Protein AF-A0A835QVZ5-F1 (afdb_monomer_lite)

InterPro domains:
  IPR036277 SMCs flexible hinge superfamily [SSF75553] (83-141)

Foldseek 3Di:
DDDDPDDDDDDDDDDDDDDDDDDDDDDDDDDDDDDDDDDDDDDPVPPVPPVPPDDPDDDDDDWDFPLVVPPPPDPDDPVVSVVCCVVCPRETEDADPVRQVCQQPDPPPFGGWYAHPLGWTQDSVRDTDDRDPDDDDDPDDDDDDDDDDPVVVVVVVVVVVVVVVVVVVVVVVVVVVVVVVVVVVVVVVVVVVVVVVVVVVVVVVVVVVVVVVVVVPPDDPVNVVVVVVVVVVCVVVVVVVVVVVVVVVVVVVVVVVVVVVVVVVVPPVVVVVVVVVVVVVVVVVVVVVVVVVVVVVVVVVVVVVVVVVVVVVVVVVVVVVVVVVVVVVVVVVVVVVVVVVVVVVVVVVVVVVVVVVVVVVVVVVVVVVVVVVVVVVVVVVVVVVVVVVVVVVVVVVVVVVVVVVVVVVVVVVVVVVVVVVVVCVVVPDDPPPPVVVVPPDDDDPPPVVVVVVVVVVVVVVVVVVPPPPPPPPDDDDDDDDDDD

Sequence (484 aa):
MDRALAALDRGRQVGSDATEGHRATGPSYGIKAQIRKHTESAQFDRLHEYVEKKYVKTVGETVAAQGDGWSSYHQGCPVEACFFVAALGNTFVAKDLEQATRIAYGSDREFRRVVTLEGALFEKSGTMSGGGSKPHGGKMGTSIRMSISAEAIVAAKEDQLKVLRQRITDAAKCYQASEKVESRLEMELAKSTKEAESSAAEHSYIEKQLSTLKTASEPRKDELMRLKELENIISTEEKEVVKLSKCSSKLRDRATELQKKVEDAGGEALKDQKAKVSKTQSDIDKLCSEVNQQKVNIASGEKMIKKLVKSIEELNKEKENLIVQKEKMEASFKLVEQKAFEVQENYKKTQVLIDKHTEVYNEKKAEYNELKKSTEDIRATEVDTEFKLQDSKKLLKDWEMKVKGYKKMLDDIQIDLAKHMDQIQRDAVDPDKLQATLTDISMNDVNDLKRAVEMVALLEAQLKENEPKLGFHCRIPHERTVVQ

Structure (mmCIF, N/CA/C/O backbone):
data_AF-A0A835QVZ5-F1
#
_entry.id   AF-A0A835QVZ5-F1
#
loop_
_atom_site.group_PDB
_atom_site.id
_atom_site.type_symbol
_atom_site.label_atom_id
_atom_site.label_alt_id
_atom_site.label_comp_id
_atom_site.label_asym_id
_atom_site.label_entity_id
_atom_site.label_seq_id
_atom_site.pdbx_PDB_ins_code
_atom_site.Cartn_x
_atom_site.Cartn_y
_atom_site.Cartn_z
_atom_site.occupancy
_atom_site.B_iso_or_equiv
_atom_site.auth_seq_id
_atom_site.auth_comp_id
_atom_site.auth_asym_id
_atom_site.auth_atom_id
_atom_site.pdbx_PDB_model_num
ATOM 1 N N . MET A 1 1 ? 3.316 33.240 43.415 1.00 35.78 1 MET A N 1
ATOM 2 C CA . MET A 1 1 ? 4.725 33.408 43.802 1.00 35.78 1 MET A CA 1
ATOM 3 C C . MET A 1 1 ? 5.540 32.394 43.021 1.00 35.78 1 MET A C 1
ATOM 5 O O . MET A 1 1 ? 5.291 31.216 43.184 1.00 35.78 1 MET A O 1
ATOM 9 N N . ASP A 1 2 ? 6.434 32.732 42.108 1.00 37.00 2 ASP A N 1
ATOM 10 C CA . ASP A 1 2 ? 6.911 34.036 41.677 1.00 37.00 2 ASP A CA 1
ATOM 11 C C . ASP A 1 2 ? 7.589 33.888 40.314 1.00 37.00 2 ASP A C 1
ATOM 13 O O . ASP A 1 2 ? 8.243 32.882 40.052 1.00 37.00 2 ASP A O 1
ATOM 17 N N . ARG A 1 3 ? 7.475 34.967 39.525 1.00 34.69 3 ARG A N 1
ATOM 18 C CA . ARG A 1 3 ? 8.061 35.237 38.197 1.00 34.69 3 ARG A CA 1
ATOM 19 C C . ARG A 1 3 ? 7.359 34.495 37.046 1.00 34.69 3 ARG A C 1
ATOM 21 O O . ARG A 1 3 ? 7.577 33.317 36.841 1.00 34.69 3 ARG A O 1
ATOM 28 N N . ALA A 1 4 ? 6.498 35.118 36.245 1.00 31.25 4 ALA A N 1
ATOM 29 C CA . ALA A 1 4 ? 6.622 36.463 35.690 1.00 31.25 4 ALA A CA 1
ATOM 30 C C . ALA A 1 4 ? 5.281 37.219 35.682 1.00 31.25 4 ALA A C 1
ATOM 32 O O . ALA A 1 4 ? 4.498 37.165 34.740 1.00 31.25 4 ALA A O 1
ATOM 33 N N . LEU A 1 5 ? 5.070 37.966 36.766 1.00 35.31 5 LEU A N 1
ATOM 34 C CA . LEU A 1 5 ? 4.340 39.229 36.791 1.00 35.31 5 LEU A CA 1
ATOM 35 C C . LEU A 1 5 ? 5.282 40.327 36.272 1.00 35.31 5 LEU A C 1
ATOM 37 O O . LEU A 1 5 ? 6.086 40.851 37.036 1.00 35.31 5 LEU A O 1
ATOM 41 N N . ALA A 1 6 ? 5.216 40.607 34.972 1.00 34.81 6 ALA A N 1
ATOM 42 C CA . ALA A 1 6 ? 5.630 41.844 34.293 1.00 34.81 6 ALA A CA 1
ATOM 43 C C . ALA A 1 6 ? 5.325 41.606 32.799 1.00 34.81 6 ALA A C 1
ATOM 45 O O . ALA A 1 6 ? 5.974 40.778 32.181 1.00 34.81 6 ALA A O 1
ATOM 46 N N . ALA A 1 7 ? 4.314 42.176 32.154 1.00 32.97 7 ALA A N 1
ATOM 47 C CA . ALA A 1 7 ? 3.857 43.546 32.240 1.00 32.97 7 ALA A CA 1
ATOM 48 C C . ALA A 1 7 ? 2.353 43.641 31.929 1.00 32.97 7 ALA A C 1
ATOM 50 O O . ALA A 1 7 ? 1.890 43.264 30.854 1.00 32.97 7 ALA A O 1
ATOM 51 N N . LEU A 1 8 ? 1.616 44.197 32.886 1.00 32.53 8 LEU A N 1
ATOM 52 C CA . LEU A 1 8 ? 0.482 45.071 32.620 1.00 32.53 8 LEU A CA 1
ATOM 53 C C . LEU A 1 8 ? 1.068 46.428 32.210 1.00 32.53 8 LEU A C 1
ATOM 55 O O . LEU A 1 8 ? 1.900 46.961 32.937 1.00 32.53 8 LEU A O 1
ATOM 59 N N . ASP A 1 9 ? 0.714 46.930 31.029 1.00 31.98 9 ASP A N 1
ATOM 60 C CA . ASP A 1 9 ? 0.012 48.212 30.864 1.00 31.98 9 ASP A CA 1
ATOM 61 C C . ASP A 1 9 ? 0.157 48.788 29.451 1.00 31.98 9 ASP A C 1
ATOM 63 O O . ASP A 1 9 ? 1.252 48.890 28.892 1.00 31.98 9 ASP A O 1
ATOM 67 N N . ARG A 1 10 ? -0.994 49.282 28.970 1.00 32.69 10 ARG A N 1
ATOM 68 C CA . ARG A 1 10 ? -1.328 49.939 27.688 1.00 32.69 10 ARG A CA 1
ATOM 69 C C . ARG A 1 10 ? -1.880 48.973 26.633 1.00 32.69 10 ARG A C 1
ATOM 71 O O . ARG A 1 10 ? -1.145 48.213 26.032 1.00 32.69 10 ARG A O 1
ATOM 78 N N . GLY A 1 11 ? -3.170 48.971 26.320 1.00 28.97 11 GLY A N 1
ATOM 79 C CA . GLY A 1 11 ? -4.260 49.816 26.785 1.00 28.97 11 GLY A CA 1
ATOM 80 C C . GLY A 1 11 ? -5.587 49.244 26.293 1.00 28.97 11 GLY A C 1
ATOM 81 O O . GLY A 1 11 ? -5.682 48.676 25.207 1.00 28.97 11 GLY A O 1
ATOM 82 N N . ARG A 1 12 ? -6.594 49.366 27.151 1.00 32.53 12 ARG A N 1
ATOM 83 C CA . ARG A 1 12 ? -7.995 49.027 26.923 1.00 32.53 12 ARG A CA 1
ATOM 84 C C . ARG A 1 12 ? -8.754 50.331 26.611 1.00 32.53 12 ARG A C 1
ATOM 86 O O . ARG A 1 12 ? -8.407 51.359 27.178 1.00 32.53 12 ARG A O 1
ATOM 93 N N . GLN A 1 13 ? -9.817 50.208 25.805 1.00 30.28 13 GLN A N 1
ATOM 94 C CA . GLN A 1 13 ? -10.949 51.138 25.591 1.00 30.28 13 GLN A CA 1
ATOM 95 C C . GLN A 1 13 ? -10.732 52.384 24.718 1.00 30.28 13 GLN A C 1
ATOM 97 O O . GLN A 1 13 ? -10.094 53.330 25.149 1.00 30.28 13 GLN A O 1
ATOM 102 N N . VAL A 1 14 ? -11.372 52.399 23.539 1.00 36.62 14 VAL A N 1
ATOM 103 C CA . VAL A 1 14 ? -12.634 53.105 23.173 1.00 36.62 14 VAL A CA 1
ATOM 104 C C . VAL A 1 14 ? -13.195 52.284 21.986 1.00 36.62 14 VAL A C 1
ATOM 106 O O . VAL A 1 14 ? -12.404 51.863 21.154 1.00 36.62 14 VAL A O 1
ATOM 109 N N . GLY A 1 15 ? -14.447 51.858 21.833 1.00 29.14 15 GLY A N 1
ATOM 110 C CA . GLY A 1 15 ? -15.755 52.413 22.176 1.00 29.14 15 GLY A CA 1
ATOM 111 C C . GLY A 1 15 ? -16.571 52.387 20.873 1.00 29.14 15 GLY A C 1
ATOM 112 O O . GLY A 1 15 ? -16.091 52.848 19.843 1.00 29.14 15 GLY A O 1
ATOM 113 N N . SER A 1 16 ? -17.727 51.734 20.915 1.00 31.23 16 SER A N 1
ATOM 114 C CA . SER A 1 16 ? -18.686 51.515 19.831 1.00 31.23 16 SER A CA 1
ATOM 115 C C . SER A 1 16 ? -19.357 52.808 19.346 1.00 31.23 16 SER A C 1
ATOM 117 O O . SER A 1 16 ? -19.381 53.777 20.096 1.00 31.23 16 SER A O 1
ATOM 119 N N . ASP A 1 17 ? -19.914 52.813 18.122 1.00 29.20 17 ASP A N 1
ATOM 120 C CA . ASP A 1 17 ? -21.339 53.122 17.848 1.00 29.20 17 ASP A CA 1
ATOM 121 C C . ASP A 1 17 ? -21.653 53.486 16.377 1.00 29.20 17 ASP A C 1
ATOM 123 O O . ASP A 1 17 ? -20.818 54.016 15.647 1.00 29.20 17 ASP A O 1
ATOM 127 N N . ALA A 1 18 ? -22.928 53.225 16.043 1.00 32.94 18 ALA A N 1
ATOM 128 C CA . ALA A 1 18 ? -23.766 53.615 14.894 1.00 32.94 18 ALA A CA 1
ATOM 129 C C . ALA A 1 18 ? -23.719 52.709 13.634 1.00 32.94 18 ALA A C 1
ATOM 131 O O . ALA A 1 18 ? -22.723 52.685 12.921 1.00 32.94 18 ALA A O 1
ATOM 132 N N . THR A 1 19 ? -24.687 51.808 13.351 1.00 32.12 19 THR A N 1
ATOM 133 C CA . THR A 1 19 ? -26.122 51.985 12.949 1.00 32.12 19 THR A CA 1
ATOM 134 C C . THR A 1 19 ? -26.268 52.959 11.775 1.00 32.12 19 THR A C 1
ATOM 136 O O . THR A 1 19 ? -25.830 54.090 11.892 1.00 32.12 19 THR A O 1
ATOM 139 N N . GLU A 1 20 ? -26.748 52.600 10.582 1.00 32.66 20 GLU A N 1
ATOM 140 C CA . GLU A 1 20 ? -28.093 52.191 10.114 1.00 32.66 20 GLU A CA 1
ATOM 141 C C . GLU A 1 20 ? -27.905 51.687 8.651 1.00 32.66 20 GLU A C 1
ATOM 143 O O . GLU A 1 20 ? -26.913 52.024 8.018 1.00 32.66 20 GLU A O 1
ATOM 148 N N . GLY A 1 21 ? -28.714 50.874 7.971 1.00 27.73 21 GLY A N 1
ATOM 149 C CA . GLY A 1 21 ? -30.139 50.591 8.050 1.00 27.73 21 GLY A CA 1
ATOM 150 C C . GLY A 1 21 ? -30.754 50.705 6.637 1.00 27.73 21 GLY A C 1
ATOM 151 O O . GLY A 1 21 ? -30.726 51.772 6.048 1.00 27.73 21 GLY A O 1
ATOM 152 N N . HIS A 1 22 ? -31.353 49.601 6.157 1.00 32.41 22 HIS A N 1
ATOM 153 C CA . HIS A 1 22 ? -32.417 49.502 5.124 1.00 32.41 22 HIS A CA 1
ATOM 154 C C . HIS A 1 22 ? -31.984 49.664 3.647 1.00 32.41 22 HIS A C 1
ATOM 156 O O . HIS A 1 22 ? -31.485 50.695 3.232 1.00 32.41 22 HIS A O 1
ATOM 162 N N . ARG A 1 23 ? -32.029 48.636 2.782 1.00 28.67 23 ARG A N 1
ATOM 163 C CA . ARG A 1 23 ? -33.158 47.806 2.291 1.00 28.67 23 ARG A CA 1
ATOM 164 C C . ARG A 1 23 ? -34.270 48.655 1.653 1.00 28.67 23 ARG A C 1
ATOM 166 O O . ARG A 1 23 ? -35.079 49.197 2.389 1.00 28.67 23 ARG A O 1
ATOM 173 N N . ALA A 1 24 ? -34.351 48.655 0.314 1.00 28.91 24 ALA A N 1
ATOM 174 C CA . ALA A 1 24 ? -35.539 48.262 -0.469 1.00 28.91 24 ALA A CA 1
ATOM 175 C C . ALA A 1 24 ? -35.545 48.830 -1.912 1.00 28.91 24 ALA A C 1
ATOM 177 O O . ALA A 1 24 ? -35.410 50.026 -2.122 1.00 28.91 24 ALA A O 1
ATOM 178 N N . THR A 1 25 ? -35.796 47.916 -2.863 1.00 31.31 25 THR A N 1
ATOM 179 C CA . THR A 1 25 ? -36.714 48.038 -4.023 1.00 31.31 25 THR A CA 1
ATOM 180 C C . THR A 1 25 ? -36.461 49.085 -5.127 1.00 31.31 25 THR A C 1
ATOM 182 O O . THR A 1 25 ? -36.503 50.284 -4.889 1.00 31.31 25 THR A O 1
ATOM 185 N N . GLY A 1 26 ? -36.360 48.609 -6.384 1.00 27.12 26 GLY A N 1
ATOM 186 C CA . GLY A 1 26 ? -36.710 49.390 -7.594 1.00 27.12 26 GLY A CA 1
ATOM 187 C C . GLY A 1 26 ? -38.219 49.721 -7.649 1.00 27.12 26 GLY A C 1
ATOM 188 O O . GLY A 1 26 ? -38.883 49.439 -6.651 1.00 27.12 26 GLY A O 1
ATOM 189 N N . PRO A 1 27 ? -38.825 50.229 -8.757 1.00 43.06 27 PRO A N 1
ATOM 190 C CA . PRO A 1 27 ? -38.455 50.000 -10.169 1.00 43.06 27 PRO A CA 1
ATOM 191 C C . PRO A 1 27 ? -38.727 51.159 -11.190 1.00 43.06 27 PRO A C 1
ATOM 193 O O . PRO A 1 27 ? -39.461 52.099 -10.927 1.00 43.06 27 PRO A O 1
ATOM 196 N N . SER A 1 28 ? -38.239 50.967 -12.428 1.00 27.91 28 SER A N 1
ATOM 197 C CA . SER A 1 28 ? -38.873 51.268 -13.744 1.00 27.91 28 SER A CA 1
ATOM 198 C C . SER A 1 28 ? -39.240 52.691 -14.237 1.00 27.91 28 SER A C 1
ATOM 200 O O . SER A 1 28 ? -39.686 53.550 -13.490 1.00 27.91 28 SER A O 1
ATOM 202 N N . TYR A 1 29 ? -39.202 52.798 -15.582 1.00 30.62 29 TYR A N 1
ATOM 203 C CA . TYR A 1 29 ? -39.674 53.860 -16.499 1.00 30.62 29 TYR A CA 1
ATOM 204 C C . TYR A 1 29 ? -38.829 55.150 -16.484 1.00 30.62 29 TYR A C 1
ATOM 206 O O . TYR A 1 29 ? -38.458 55.650 -15.440 1.00 30.62 29 TYR A O 1
ATOM 214 N N . GLY A 1 30 ? -38.410 55.766 -17.591 1.00 27.38 30 GLY A N 1
ATOM 215 C CA . GLY A 1 30 ? -38.920 55.776 -18.955 1.00 27.38 30 GLY A CA 1
ATOM 216 C C . GLY A 1 30 ? -39.215 57.231 -19.357 1.00 27.38 30 GLY A C 1
ATOM 217 O O . GLY A 1 30 ? -40.066 57.856 -18.745 1.00 27.38 30 GLY A O 1
ATOM 218 N N . ILE A 1 31 ? -38.581 57.696 -20.447 1.00 30.25 31 ILE A N 1
ATOM 219 C CA . ILE A 1 31 ? -39.071 58.735 -21.386 1.00 30.25 31 ILE A CA 1
ATOM 220 C C . ILE A 1 31 ? -38.734 60.233 -21.113 1.00 30.25 31 ILE A C 1
ATOM 222 O O . ILE A 1 31 ? -39.411 60.930 -20.374 1.00 30.25 31 ILE A O 1
ATOM 226 N N . LYS A 1 32 ? -37.788 60.705 -21.955 1.00 32.03 32 LYS A N 1
ATOM 227 C CA . LYS A 1 32 ? -37.729 61.934 -22.799 1.00 32.03 32 LYS A CA 1
ATOM 228 C C . LYS A 1 32 ? -37.414 63.335 -22.239 1.00 32.03 32 LYS A C 1
ATOM 230 O O . LYS A 1 32 ? -37.921 63.761 -21.215 1.00 32.03 32 LYS A O 1
ATOM 235 N N . ALA A 1 33 ? -36.769 64.061 -23.176 1.00 32.81 33 ALA A N 1
ATOM 236 C CA . ALA A 1 33 ? -36.827 65.499 -23.492 1.00 32.81 33 ALA A CA 1
ATOM 237 C C . ALA A 1 33 ? -35.690 66.362 -22.892 1.00 32.81 33 ALA A C 1
ATOM 239 O O . ALA A 1 33 ? -35.430 66.274 -21.706 1.00 32.81 33 ALA A O 1
ATOM 240 N N . GLN A 1 34 ? -34.992 67.268 -23.598 1.00 33.53 34 GLN A N 1
ATOM 241 C CA . GLN A 1 34 ? -34.946 67.661 -25.018 1.00 33.53 34 GLN A CA 1
ATOM 242 C C . GLN A 1 34 ? -33.892 68.797 -25.214 1.00 33.53 34 GLN A C 1
ATOM 244 O O . GLN A 1 34 ? -33.698 69.601 -24.312 1.00 33.53 34 GLN A O 1
ATOM 249 N N . ILE A 1 35 ? -33.360 68.932 -26.444 1.00 30.59 35 ILE A N 1
ATOM 250 C CA . ILE A 1 35 ? -32.893 70.162 -27.156 1.00 30.59 35 ILE A CA 1
ATOM 251 C C . ILE A 1 35 ? -31.546 70.843 -26.797 1.00 30.59 35 ILE A C 1
ATOM 253 O O . ILE A 1 35 ? -31.437 71.613 -25.850 1.00 30.59 35 ILE A O 1
ATOM 257 N N . ARG A 1 36 ? -30.606 70.759 -27.759 1.00 31.09 36 ARG A N 1
ATOM 258 C CA . ARG A 1 36 ? -30.145 71.829 -28.699 1.00 31.09 36 ARG A CA 1
ATOM 259 C C . ARG A 1 36 ? -29.498 71.115 -29.914 1.00 31.09 36 ARG A C 1
ATOM 261 O O . ARG A 1 36 ? -28.602 70.318 -29.696 1.00 31.09 36 ARG A O 1
ATOM 268 N N . LYS A 1 37 ? -30.049 71.085 -31.148 1.00 32.22 37 LYS A N 1
ATOM 269 C CA . LYS A 1 37 ? -30.140 72.128 -32.211 1.00 32.22 37 LYS A CA 1
ATOM 270 C C . LYS A 1 37 ? -28.774 72.813 -32.449 1.00 32.22 37 LYS A C 1
ATOM 272 O O . LYS A 1 37 ? -28.231 73.318 -31.482 1.00 32.22 37 LYS A O 1
ATOM 277 N N . HIS A 1 38 ? -28.182 72.923 -33.645 1.00 31.61 38 HIS A N 1
ATOM 278 C CA . HIS A 1 38 ? -28.708 72.941 -35.016 1.00 31.61 38 HIS A CA 1
ATOM 279 C C . HIS A 1 38 ? -27.540 72.795 -36.037 1.00 31.61 38 HIS A C 1
ATOM 281 O O . HIS A 1 38 ? -26.475 73.352 -35.810 1.00 31.61 38 HIS A O 1
ATOM 287 N N . THR A 1 39 ? -27.807 72.092 -37.149 1.00 31.41 39 THR A N 1
ATOM 288 C CA . THR A 1 39 ? -27.389 72.358 -38.554 1.00 31.41 39 THR A CA 1
ATOM 289 C C . THR A 1 39 ? -25.922 72.601 -38.925 1.00 31.41 39 THR A C 1
ATOM 291 O O . THR A 1 39 ? -25.423 73.700 -38.743 1.00 31.41 39 THR A O 1
ATOM 294 N N . GLU A 1 40 ? -25.367 71.663 -39.698 1.00 29.88 40 GLU A N 1
ATOM 295 C CA . GLU A 1 40 ? -24.730 71.953 -40.994 1.00 29.88 40 GLU A CA 1
ATOM 296 C C . GLU A 1 40 ? -24.913 70.734 -41.913 1.00 29.88 40 GLU A C 1
ATOM 298 O O . GLU A 1 40 ? -24.192 69.742 -41.877 1.00 29.88 40 GLU A O 1
ATOM 303 N N . SER A 1 41 ? -26.003 70.775 -42.676 1.00 30.92 41 SER A N 1
ATOM 304 C CA . SER A 1 41 ? -26.290 69.864 -43.774 1.00 30.92 41 SER A CA 1
ATOM 305 C C . SER A 1 41 ? -25.683 70.409 -45.064 1.00 30.92 41 SER A C 1
ATOM 307 O O . SER A 1 41 ? -25.811 71.600 -45.339 1.00 30.92 41 SER A O 1
ATOM 309 N N . ALA A 1 42 ? -25.235 69.505 -45.931 1.00 37.72 42 ALA A N 1
ATOM 310 C CA . ALA A 1 42 ? -25.446 69.646 -47.371 1.00 37.72 42 ALA A CA 1
ATOM 311 C C . ALA A 1 42 ? -24.715 70.800 -48.090 1.00 37.72 42 ALA A C 1
ATOM 313 O O . ALA A 1 42 ? -25.325 71.521 -48.880 1.00 37.72 42 ALA A O 1
ATOM 314 N N . GLN A 1 43 ? -23.394 70.911 -47.901 1.00 36.19 43 GLN A N 1
ATOM 315 C CA . GLN A 1 43 ? -22.537 71.728 -48.779 1.00 36.19 43 GLN A CA 1
ATOM 316 C C . GLN A 1 43 ? -21.279 71.038 -49.337 1.00 36.19 43 GLN A C 1
ATOM 318 O O . GLN A 1 43 ? -20.603 71.649 -50.157 1.00 36.19 43 GLN A O 1
ATOM 323 N N . PHE A 1 44 ? -20.990 69.770 -49.012 1.00 33.59 44 PHE A N 1
ATOM 324 C CA . PHE A 1 44 ? -19.780 69.107 -49.536 1.00 33.59 44 PHE A CA 1
ATOM 325 C C . PHE A 1 44 ? -20.000 68.164 -50.734 1.00 33.59 44 PHE A C 1
ATOM 327 O O . PHE A 1 44 ? -19.080 67.967 -51.521 1.00 33.59 44 PHE A O 1
ATOM 334 N N . ASP A 1 45 ? -21.232 67.710 -50.988 1.00 39.84 45 ASP A N 1
ATOM 335 C CA . ASP A 1 45 ? -21.519 66.725 -52.052 1.00 39.84 45 ASP A CA 1
ATOM 336 C C . ASP A 1 45 ? -22.012 67.336 -53.382 1.00 39.84 45 ASP A C 1
ATOM 338 O O . ASP A 1 45 ? -22.614 66.654 -54.205 1.00 39.84 45 ASP A O 1
ATOM 342 N N . ARG A 1 46 ? -21.776 68.635 -53.630 1.00 37.69 46 ARG A N 1
ATOM 343 C CA . ARG A 1 46 ? -22.095 69.294 -54.924 1.00 37.69 46 ARG A CA 1
ATOM 344 C C . ARG A 1 46 ? -20.957 70.114 -55.537 1.00 37.69 46 ARG A C 1
ATOM 346 O O . ARG A 1 46 ? -21.152 70.749 -56.568 1.00 37.69 46 ARG A O 1
ATOM 353 N N . LEU A 1 47 ? -19.762 70.079 -54.945 1.00 34.34 47 LEU A N 1
ATOM 354 C CA . LEU A 1 47 ? -18.567 70.743 -55.487 1.00 34.34 47 LEU A CA 1
ATOM 355 C C . LEU A 1 47 ? -17.662 69.804 -56.299 1.00 34.34 47 LEU A C 1
ATOM 357 O O . LEU A 1 47 ? -16.811 70.281 -57.043 1.00 34.34 47 LEU A O 1
ATOM 361 N N . HIS A 1 48 ? -17.889 68.489 -56.232 1.00 35.16 48 HIS A N 1
ATOM 362 C CA . HIS A 1 48 ? -17.092 67.501 -56.963 1.00 35.16 48 HIS A CA 1
ATOM 363 C C . HIS A 1 48 ? -17.598 67.197 -58.386 1.00 35.16 48 HIS A C 1
ATOM 365 O O . HIS A 1 48 ? -16.862 66.618 -59.175 1.00 35.16 48 HIS A O 1
ATOM 371 N N . GLU A 1 49 ? -18.807 67.646 -58.750 1.00 36.94 49 GLU A N 1
ATOM 372 C CA . GLU A 1 49 ? -19.446 67.353 -60.049 1.00 36.94 49 GLU A CA 1
ATOM 373 C C . GLU A 1 49 ? -19.549 68.589 -60.975 1.00 36.94 49 GLU A C 1
ATOM 375 O O . GLU A 1 49 ? -20.117 68.527 -62.063 1.00 36.94 49 GLU A O 1
ATOM 380 N N . TYR A 1 50 ? -18.971 69.734 -60.577 1.00 33.41 50 TYR A N 1
ATOM 381 C CA . TYR A 1 50 ? -19.015 70.987 -61.356 1.00 33.41 50 TYR A CA 1
ATOM 382 C C . TYR A 1 50 ? -17.640 71.521 -61.801 1.00 33.41 50 TYR A C 1
ATOM 384 O O . TYR A 1 50 ? -17.567 72.537 -62.492 1.00 33.41 50 TYR A O 1
ATOM 392 N N . VAL A 1 51 ? -16.543 70.826 -61.476 1.00 30.45 51 VAL A N 1
ATOM 393 C CA . VAL A 1 51 ? -15.187 71.161 -61.969 1.00 30.45 51 VAL A CA 1
ATOM 394 C C . VAL A 1 51 ? -14.789 70.305 -63.188 1.00 30.45 51 VAL A C 1
ATOM 396 O O . VAL A 1 51 ? -13.832 70.616 -63.891 1.00 30.45 51 VAL A O 1
ATOM 399 N N . GLU A 1 52 ? -15.594 69.301 -63.550 1.00 33.44 52 GLU A N 1
ATOM 400 C CA . GLU A 1 52 ? -15.302 68.364 -64.648 1.00 33.44 52 GLU A CA 1
ATOM 401 C C . GLU A 1 52 ? -15.682 68.851 -66.064 1.00 33.44 52 GLU A C 1
ATOM 403 O O . GLU A 1 52 ? -15.565 68.110 -67.039 1.00 33.44 52 GLU A O 1
ATOM 408 N N . LYS A 1 53 ? -16.090 70.116 -66.242 1.00 30.47 53 LYS A N 1
ATOM 409 C CA . LYS A 1 53 ? -16.369 70.690 -67.577 1.00 30.47 53 LYS A CA 1
ATOM 410 C C . LYS A 1 53 ? -15.916 72.142 -67.727 1.00 30.47 53 LYS A C 1
ATOM 412 O O . LYS A 1 53 ? -16.727 73.025 -67.984 1.00 30.47 53 LYS A O 1
ATOM 417 N N . LYS A 1 54 ? -14.609 72.384 -67.619 1.00 31.36 54 LYS A N 1
ATOM 418 C CA . LYS A 1 54 ? -13.864 73.432 -68.355 1.00 31.36 54 LYS A CA 1
ATOM 419 C C . LYS A 1 54 ? -12.444 73.487 -67.801 1.00 31.36 54 LYS A C 1
ATOM 421 O O . LYS A 1 54 ? -12.215 74.207 -66.853 1.00 31.36 54 LYS A O 1
ATOM 426 N N . TYR A 1 55 ? -11.517 72.734 -68.382 1.00 26.80 55 TYR A N 1
ATOM 427 C CA . TYR A 1 55 ? -10.126 73.150 -68.629 1.00 26.80 55 TYR A CA 1
ATOM 428 C C . TYR A 1 55 ? -9.446 72.044 -69.448 1.00 26.80 55 TYR A C 1
ATOM 430 O O . TYR A 1 55 ? -8.535 71.349 -69.018 1.00 26.80 55 TYR A O 1
ATOM 438 N N . VAL A 1 56 ? -9.917 71.886 -70.687 1.00 27.72 56 VAL A N 1
ATOM 439 C CA . VAL A 1 56 ? -9.054 71.401 -71.764 1.00 27.72 56 VAL A CA 1
ATOM 440 C C . VAL A 1 56 ? -8.121 72.558 -72.101 1.00 27.72 56 VAL A C 1
ATOM 442 O O . VAL A 1 56 ? -8.564 73.553 -72.674 1.00 27.72 56 VAL A O 1
ATOM 445 N N . LYS A 1 57 ? -6.850 72.443 -71.713 1.00 24.75 57 LYS A N 1
ATOM 446 C CA . LYS A 1 57 ? -5.706 73.027 -72.427 1.00 24.75 57 LYS A CA 1
ATOM 447 C C . LYS A 1 57 ? -4.405 72.435 -71.878 1.00 24.75 57 LYS A C 1
ATOM 449 O O . LYS A 1 57 ? -3.934 72.823 -70.819 1.00 24.75 57 LYS A O 1
ATOM 454 N N . THR A 1 58 ? -3.888 71.461 -72.627 1.00 34.78 58 THR A N 1
ATOM 455 C CA . THR A 1 58 ? -2.462 71.252 -72.941 1.00 34.78 58 THR A CA 1
ATOM 456 C C . THR A 1 58 ? -1.454 71.978 -72.046 1.00 34.78 58 THR A C 1
ATOM 458 O O . THR A 1 58 ? -1.194 73.164 -72.247 1.00 34.78 58 THR A O 1
ATOM 461 N N . VAL A 1 59 ? -0.801 71.226 -71.161 1.00 26.75 59 VAL A N 1
ATOM 462 C CA . VAL A 1 59 ? 0.524 71.556 -70.624 1.00 26.75 59 VAL A CA 1
ATOM 463 C C . VAL A 1 59 ? 1.362 70.288 -70.765 1.00 26.75 59 VAL A C 1
ATOM 465 O O . VAL A 1 59 ? 1.031 69.258 -70.187 1.00 26.75 59 VAL A O 1
ATOM 468 N N . GLY A 1 60 ? 2.379 70.329 -71.625 1.00 32.09 60 GLY A N 1
ATOM 469 C CA . GLY A 1 60 ? 3.308 69.217 -71.802 1.00 32.09 60 GLY A CA 1
ATOM 470 C C . GLY A 1 60 ? 4.202 69.087 -70.573 1.00 32.09 60 GLY A C 1
ATOM 471 O O . GLY A 1 60 ? 4.949 70.011 -70.263 1.00 32.09 60 GLY A O 1
ATOM 472 N N . GLU A 1 61 ? 4.122 67.957 -69.875 1.00 39.41 61 GLU A N 1
ATOM 473 C CA . GLU A 1 61 ? 5.074 67.592 -68.825 1.00 39.41 61 GLU A CA 1
ATOM 474 C C . GLU A 1 61 ? 6.299 66.921 -69.461 1.00 39.41 61 GLU A C 1
ATOM 476 O O . GLU A 1 61 ? 6.192 65.904 -70.149 1.00 39.41 61 GLU A O 1
ATOM 481 N N . THR A 1 62 ? 7.479 67.498 -69.240 1.00 43.28 62 THR A N 1
ATOM 482 C CA . THR A 1 62 ? 8.772 66.937 -69.643 1.00 43.28 62 THR A CA 1
ATOM 483 C C . THR A 1 62 ? 9.167 65.806 -68.692 1.00 43.28 62 THR A C 1
ATOM 485 O O . THR A 1 62 ? 9.469 66.037 -67.523 1.00 43.28 62 THR A O 1
ATOM 488 N N . VAL A 1 63 ? 9.189 64.570 -69.192 1.00 52.12 63 VAL A N 1
ATOM 489 C CA . VAL A 1 63 ? 9.707 63.394 -68.473 1.00 52.12 63 VAL A CA 1
ATOM 490 C C . VAL A 1 63 ? 11.106 63.082 -69.006 1.00 52.12 63 VAL A C 1
ATOM 492 O O . VAL A 1 63 ? 11.274 62.939 -70.215 1.00 52.12 63 VAL A O 1
ATOM 495 N N . ALA A 1 64 ? 12.108 62.973 -68.128 1.00 51.81 64 ALA A N 1
ATOM 496 C CA . ALA A 1 64 ? 13.468 62.607 -68.528 1.00 51.81 64 ALA A CA 1
ATOM 497 C C . ALA A 1 64 ? 13.571 61.091 -68.765 1.00 51.81 64 ALA A C 1
ATOM 499 O O . ALA A 1 64 ? 13.218 60.292 -67.888 1.00 51.81 64 ALA A O 1
ATOM 500 N N . ALA A 1 65 ? 14.067 60.682 -69.935 1.00 58.41 65 ALA A N 1
ATOM 501 C CA . ALA A 1 65 ? 14.466 59.299 -70.152 1.00 58.41 65 ALA A CA 1
ATOM 502 C C . ALA A 1 65 ? 15.769 59.042 -69.392 1.00 58.41 65 ALA A C 1
ATOM 504 O O . ALA A 1 65 ? 16.664 59.890 -69.360 1.00 58.41 65 ALA A O 1
ATOM 505 N N . GLN A 1 66 ? 15.899 57.867 -68.777 1.00 55.97 66 GLN A N 1
ATOM 506 C CA . GLN A 1 66 ? 17.063 57.575 -67.949 1.00 55.97 66 GLN A CA 1
ATOM 507 C C . GLN A 1 66 ? 18.368 57.645 -68.747 1.00 55.97 66 GLN A C 1
ATOM 509 O O . GLN A 1 66 ? 19.373 57.941 -68.131 1.00 55.97 66 GLN A O 1
ATOM 514 N N . GLY A 1 67 ? 18.359 57.447 -70.073 1.00 54.06 67 GLY A N 1
ATOM 515 C CA . GLY A 1 67 ? 19.541 57.562 -70.939 1.00 54.06 67 GLY A CA 1
ATOM 516 C C . GLY A 1 67 ? 20.055 58.991 -71.169 1.00 54.06 67 GLY A C 1
ATOM 517 O O . GLY A 1 67 ? 21.257 59.173 -71.352 1.00 54.06 67 GLY A O 1
ATOM 518 N N . ASP A 1 68 ? 19.202 60.015 -71.073 1.00 54.06 68 ASP A N 1
ATOM 519 C CA . ASP A 1 68 ? 19.585 61.403 -71.395 1.00 54.06 68 ASP A CA 1
ATOM 520 C C . ASP A 1 68 ? 20.491 62.027 -70.317 1.00 54.06 68 ASP A C 1
ATOM 522 O O . ASP A 1 68 ? 21.320 62.892 -70.597 1.00 54.06 68 ASP A O 1
ATOM 526 N N . GLY A 1 69 ? 20.399 61.541 -69.074 1.00 53.06 69 GLY A N 1
ATOM 527 C CA . GLY A 1 69 ? 21.233 61.993 -67.954 1.00 53.06 69 GLY A CA 1
ATOM 528 C C . GLY A 1 69 ? 22.693 61.518 -67.997 1.00 53.06 69 GLY A C 1
ATOM 529 O O . GLY A 1 69 ? 23.491 61.933 -67.158 1.00 53.06 69 GLY A O 1
ATOM 530 N N . TRP A 1 70 ? 23.062 60.655 -68.950 1.00 56.06 70 TRP A N 1
ATOM 531 C CA . TRP A 1 70 ? 24.368 59.977 -68.981 1.00 56.06 70 TRP A CA 1
ATOM 532 C C . TRP A 1 70 ? 25.377 60.638 -69.921 1.00 56.06 70 TRP A C 1
ATOM 534 O O . TRP A 1 70 ? 26.546 60.260 -69.934 1.00 56.06 70 TRP A O 1
ATOM 544 N N . SER A 1 71 ? 24.967 61.678 -70.652 1.00 48.81 71 SER A N 1
ATOM 545 C CA . SER A 1 71 ? 25.842 62.398 -71.587 1.00 48.81 71 SER A CA 1
ATOM 546 C C . SER A 1 71 ? 26.897 63.288 -70.906 1.00 48.81 71 SER A C 1
ATOM 548 O O . SER A 1 71 ? 27.755 63.838 -71.591 1.00 48.81 71 SER A O 1
ATOM 550 N N . SER A 1 72 ? 26.855 63.459 -69.581 1.00 48.25 72 SER A N 1
ATOM 551 C CA . SER A 1 72 ? 27.707 64.425 -68.869 1.00 48.25 72 SER A CA 1
ATOM 552 C C . SER A 1 72 ? 28.980 63.834 -68.240 1.00 48.25 72 SER A C 1
ATOM 554 O O . SER A 1 72 ? 29.785 64.610 -67.730 1.00 48.25 72 SER A O 1
ATOM 556 N N . TYR A 1 73 ? 29.182 62.509 -68.229 1.00 48.53 73 TYR A N 1
ATOM 557 C CA . TYR A 1 73 ? 30.220 61.901 -67.371 1.00 48.53 73 TYR A CA 1
ATOM 558 C C . TYR A 1 73 ? 31.245 60.978 -68.043 1.00 48.53 73 TYR A C 1
ATOM 560 O O . TYR A 1 73 ? 32.162 60.529 -67.363 1.00 48.53 73 TYR A O 1
ATOM 568 N N . HIS A 1 74 ? 31.199 60.774 -69.363 1.00 43.16 74 HIS A N 1
ATOM 569 C CA . HIS A 1 74 ? 32.273 60.080 -70.082 1.00 43.16 74 HIS A CA 1
ATOM 570 C C . HIS A 1 74 ? 32.532 60.709 -71.458 1.00 43.16 74 HIS A C 1
ATOM 572 O O . HIS A 1 74 ? 31.829 60.446 -72.428 1.00 43.16 74 HIS A O 1
ATOM 578 N N . GLN A 1 75 ? 33.593 61.514 -71.565 1.00 49.28 75 GLN A N 1
ATOM 579 C CA . GLN A 1 75 ? 34.281 61.750 -72.840 1.00 49.28 75 GLN A CA 1
ATOM 580 C C . GLN A 1 75 ? 35.100 60.495 -73.169 1.00 49.28 75 GLN A C 1
ATOM 582 O O . GLN A 1 75 ? 36.306 60.443 -72.951 1.00 49.28 75 GLN A O 1
ATOM 587 N N . GLY A 1 76 ? 34.425 59.440 -73.619 1.00 45.81 76 GLY A N 1
ATOM 588 C CA . GLY A 1 76 ? 35.047 58.164 -73.958 1.00 45.81 76 GLY A CA 1
ATOM 589 C C . GLY A 1 76 ? 34.108 57.308 -74.800 1.00 45.81 76 GLY A C 1
ATOM 590 O O . GLY A 1 76 ? 32.959 57.127 -74.433 1.00 45.81 76 GLY A O 1
ATOM 591 N N . CYS A 1 77 ? 34.609 56.850 -75.950 1.00 44.78 77 CYS A N 1
ATOM 592 C CA . CYS A 1 77 ? 34.063 55.837 -76.861 1.00 44.78 77 CYS A CA 1
ATOM 593 C C . CYS A 1 77 ? 32.527 55.783 -77.098 1.00 44.78 77 CYS A C 1
ATOM 595 O O . CYS A 1 77 ? 31.786 55.272 -76.259 1.00 44.78 77 CYS A O 1
ATOM 597 N N . PRO A 1 78 ? 32.031 56.104 -78.317 1.00 57.03 78 PRO A N 1
ATOM 598 C CA . PRO A 1 78 ? 30.601 55.993 -78.660 1.00 57.03 78 PRO A CA 1
ATOM 599 C C . PRO A 1 78 ? 30.019 54.568 -78.547 1.00 57.03 78 PRO A C 1
ATOM 601 O O . PRO A 1 78 ? 28.804 54.396 -78.528 1.00 57.03 78 PRO A O 1
ATOM 604 N N . VAL A 1 79 ? 30.873 53.545 -78.427 1.00 57.47 79 VAL A N 1
ATOM 605 C CA . VAL A 1 79 ? 30.480 52.136 -78.267 1.00 57.47 79 VAL A CA 1
ATOM 606 C C . VAL A 1 79 ? 29.875 51.850 -76.883 1.00 57.47 79 VAL A C 1
ATOM 608 O O . VAL A 1 79 ? 28.942 51.057 -76.775 1.00 57.47 79 VAL A O 1
ATOM 611 N N . GLU A 1 80 ? 30.354 52.515 -75.827 1.00 56.00 80 GLU A N 1
ATOM 612 C CA . GLU A 1 80 ? 29.848 52.312 -74.458 1.00 56.00 80 GLU A CA 1
ATOM 61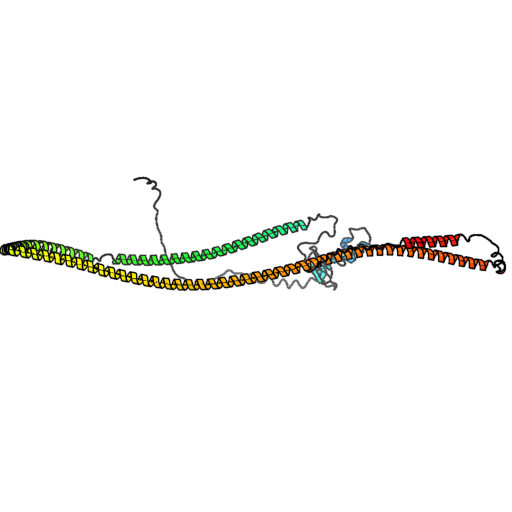3 C C . GLU A 1 80 ? 28.463 52.942 -74.273 1.00 56.00 80 GLU A C 1
ATOM 615 O O . GLU A 1 80 ? 27.576 52.338 -73.671 1.00 56.00 80 GLU A O 1
ATOM 620 N N . ALA A 1 81 ? 28.229 54.110 -74.878 1.00 58.62 81 ALA A N 1
ATOM 621 C CA . ALA A 1 81 ? 26.909 54.738 -74.909 1.00 58.62 81 ALA A CA 1
ATOM 622 C C . ALA A 1 81 ? 25.867 53.836 -75.600 1.00 58.62 81 ALA A C 1
ATOM 624 O O . ALA A 1 81 ? 24.758 53.668 -75.089 1.00 58.62 81 ALA A O 1
ATOM 625 N N . CYS A 1 82 ? 26.236 53.177 -76.707 1.00 59.41 82 CYS A N 1
ATOM 626 C CA . CYS A 1 82 ? 25.378 52.184 -77.361 1.00 59.41 82 CYS A CA 1
ATOM 627 C C . CYS A 1 82 ? 25.066 50.980 -76.455 1.00 59.41 82 CYS A C 1
ATOM 629 O O . CYS A 1 82 ? 23.939 50.484 -76.481 1.00 59.41 82 CYS A O 1
ATOM 631 N N . PHE A 1 83 ? 26.016 50.535 -75.626 1.00 65.62 83 PHE A N 1
ATOM 632 C CA . PHE A 1 83 ? 25.793 49.446 -74.671 1.00 65.62 83 PHE A CA 1
ATOM 633 C C . PHE A 1 83 ? 24.778 49.827 -73.581 1.00 65.62 83 PHE A C 1
ATOM 635 O O . PHE A 1 83 ? 23.864 49.051 -73.300 1.00 65.62 83 PHE A O 1
ATOM 642 N N . PHE A 1 84 ? 24.865 51.033 -73.009 1.00 65.88 84 PHE A N 1
ATOM 643 C CA . PHE A 1 84 ? 23.898 51.494 -72.003 1.00 65.88 84 PHE A CA 1
ATOM 644 C C . PHE A 1 84 ? 22.494 51.694 -72.576 1.00 65.88 84 PHE A C 1
ATOM 646 O O . PHE A 1 84 ? 21.518 51.316 -71.929 1.00 65.88 84 PHE A O 1
ATOM 653 N N . VAL A 1 85 ? 22.378 52.226 -73.796 1.00 68.62 85 VAL A N 1
ATOM 654 C CA . VAL A 1 85 ? 21.081 52.370 -74.477 1.00 68.62 85 VAL A CA 1
ATOM 655 C C . VAL A 1 85 ? 20.464 51.000 -74.775 1.00 68.62 85 VAL A C 1
ATOM 657 O O . VAL A 1 85 ? 19.266 50.817 -74.565 1.00 68.62 85 VAL A O 1
ATOM 660 N N . ALA A 1 86 ? 21.266 50.011 -75.181 1.00 70.06 86 ALA A N 1
ATOM 661 C CA . ALA A 1 86 ? 20.793 48.643 -75.393 1.00 70.06 86 ALA A CA 1
ATOM 662 C C . ALA A 1 86 ? 20.385 47.937 -74.083 1.00 70.06 86 ALA A C 1
ATOM 664 O O . ALA A 1 86 ? 19.395 47.207 -74.067 1.00 70.06 86 ALA A O 1
ATOM 665 N N . ALA A 1 87 ? 21.118 48.156 -72.985 1.00 69.56 87 ALA A N 1
ATOM 666 C CA . ALA A 1 87 ? 20.878 47.491 -71.701 1.00 69.56 87 ALA A CA 1
ATOM 667 C C . ALA A 1 87 ? 19.743 48.122 -70.872 1.00 69.56 87 ALA A C 1
ATOM 669 O O . ALA A 1 87 ? 18.977 47.409 -70.220 1.00 69.56 87 ALA A O 1
ATOM 670 N N . LEU A 1 88 ? 19.629 49.453 -70.860 1.00 70.56 88 LEU A N 1
ATOM 671 C CA . LEU A 1 88 ? 18.575 50.165 -70.129 1.00 70.56 88 LEU A CA 1
ATOM 672 C C . LEU A 1 88 ? 17.292 50.270 -70.962 1.00 70.56 88 LEU A C 1
ATOM 674 O O . LEU A 1 88 ? 16.194 50.145 -70.413 1.00 70.56 88 LEU A O 1
ATOM 678 N N . GLY A 1 89 ? 17.415 50.420 -72.283 1.00 72.88 89 GLY A N 1
ATOM 679 C CA . GLY A 1 89 ? 16.290 50.666 -73.181 1.00 72.88 89 GLY A CA 1
ATOM 680 C C . GLY A 1 89 ? 15.538 51.957 -72.834 1.00 72.88 89 GLY A C 1
ATOM 681 O O . GLY A 1 89 ? 16.057 52.848 -72.163 1.00 72.88 89 GLY A O 1
ATOM 682 N N . ASN A 1 90 ? 14.273 52.048 -73.257 1.00 73.38 90 ASN A N 1
ATOM 683 C CA . ASN A 1 90 ? 13.390 53.183 -72.952 1.00 73.38 90 ASN A CA 1
ATOM 684 C C . ASN A 1 90 ? 12.863 53.118 -71.503 1.00 73.38 90 ASN A C 1
ATOM 686 O O . ASN A 1 90 ? 11.662 52.933 -71.277 1.00 73.38 90 ASN A O 1
ATOM 690 N N . THR A 1 91 ? 13.766 53.214 -70.524 1.00 79.62 91 THR A N 1
ATOM 691 C CA . THR A 1 91 ? 13.449 53.345 -69.095 1.00 79.62 91 THR A CA 1
ATOM 692 C C . THR A 1 91 ? 13.217 54.795 -68.709 1.00 79.62 91 THR A C 1
ATOM 694 O O . THR A 1 91 ? 14.080 55.645 -68.933 1.00 79.62 91 THR A O 1
ATOM 697 N N . PHE A 1 92 ? 12.084 55.064 -68.070 1.00 83.31 92 PHE A N 1
ATOM 698 C CA . PHE A 1 92 ? 11.750 56.367 -67.504 1.00 83.31 92 PHE A CA 1
ATOM 699 C C . PHE A 1 92 ? 11.913 56.346 -65.989 1.00 83.31 92 PHE A C 1
ATOM 701 O O . PHE A 1 92 ? 11.633 55.335 -65.344 1.00 83.31 92 PHE A O 1
ATOM 708 N N . VAL A 1 93 ? 12.336 57.472 -65.422 1.00 83.75 93 VAL A N 1
ATOM 709 C CA . VAL A 1 93 ? 12.402 57.646 -63.969 1.00 83.75 93 VAL A CA 1
ATOM 710 C C . VAL A 1 93 ? 11.218 58.495 -63.530 1.00 83.75 93 VAL A C 1
ATOM 712 O O . VAL A 1 93 ? 11.033 59.612 -64.010 1.00 83.75 93 VAL A O 1
ATOM 715 N N . ALA A 1 94 ? 10.416 57.959 -62.620 1.00 85.25 94 ALA A N 1
ATOM 716 C CA . ALA A 1 94 ? 9.318 58.661 -61.973 1.00 85.25 94 ALA A CA 1
ATOM 717 C C . ALA A 1 94 ? 9.699 59.010 -60.530 1.00 85.25 94 ALA A C 1
ATOM 719 O O . ALA A 1 94 ? 10.515 58.334 -59.904 1.00 85.25 94 ALA A O 1
ATOM 720 N N . LYS A 1 95 ? 9.101 60.064 -59.979 1.00 85.50 95 LYS A N 1
ATOM 721 C CA . LYS A 1 95 ? 9.268 60.413 -58.564 1.00 85.50 95 LYS A CA 1
ATOM 722 C C . LYS A 1 95 ? 8.476 59.442 -57.693 1.00 85.50 95 LYS A C 1
ATOM 724 O O . LYS A 1 95 ? 9.064 58.762 -56.859 1.00 85.50 95 LYS A O 1
ATOM 729 N N . ASP A 1 96 ? 7.193 59.289 -58.018 1.00 86.12 96 ASP A N 1
ATOM 730 C CA . ASP A 1 96 ? 6.211 58.584 -57.192 1.00 86.12 96 ASP A CA 1
ATOM 731 C C . ASP A 1 96 ? 5.468 57.486 -57.970 1.00 86.12 96 ASP A C 1
ATOM 733 O O . ASP A 1 96 ? 5.458 57.459 -59.207 1.00 86.12 96 ASP A O 1
ATOM 737 N N . LEU A 1 97 ? 4.806 56.578 -57.245 1.00 85.06 97 LEU A N 1
ATOM 738 C CA . LEU A 1 97 ? 4.103 55.426 -57.825 1.00 85.06 97 LEU A CA 1
ATOM 739 C C . LEU A 1 97 ? 2.931 55.832 -58.737 1.00 85.06 97 LEU A C 1
ATOM 741 O O . LEU A 1 97 ? 2.707 55.209 -59.776 1.00 85.06 97 LEU A O 1
ATOM 745 N N . GLU A 1 98 ? 2.205 56.895 -58.387 1.00 84.69 98 GLU A N 1
ATOM 746 C CA . GLU A 1 98 ? 1.113 57.426 -59.215 1.00 84.69 98 GLU A CA 1
ATOM 747 C C . GLU A 1 98 ? 1.632 57.964 -60.550 1.00 84.69 98 GLU A C 1
ATOM 749 O O . GLU A 1 98 ? 1.061 57.690 -61.610 1.00 84.69 98 GLU A O 1
ATOM 754 N N . GLN A 1 99 ? 2.763 58.676 -60.507 1.00 84.00 99 GLN A N 1
ATOM 755 C CA . GLN A 1 99 ? 3.431 59.172 -61.704 1.00 84.00 99 GLN A CA 1
ATOM 756 C C . GLN A 1 99 ? 3.931 58.005 -62.564 1.00 84.00 99 GLN A C 1
ATOM 758 O O . GLN A 1 99 ? 3.736 58.008 -63.779 1.00 84.00 99 GLN A O 1
ATOM 763 N N . ALA A 1 100 ? 4.515 56.979 -61.942 1.00 84.50 100 ALA A N 1
ATOM 764 C CA . ALA A 1 100 ? 4.970 55.790 -62.652 1.00 84.50 100 ALA A CA 1
ATOM 765 C C . ALA A 1 100 ? 3.820 55.042 -63.338 1.00 84.50 100 ALA A C 1
ATOM 767 O O . ALA A 1 100 ? 3.941 54.685 -64.508 1.00 84.50 100 ALA A O 1
ATOM 768 N N . THR A 1 101 ? 2.685 54.883 -62.652 1.00 84.56 101 THR A N 1
ATOM 769 C CA . THR A 1 101 ? 1.485 54.224 -63.193 1.00 84.56 101 THR A CA 1
ATOM 770 C C . THR A 1 101 ? 0.931 54.990 -64.393 1.00 84.56 101 THR A C 1
ATOM 772 O O . THR A 1 101 ? 0.648 54.398 -65.433 1.00 84.56 101 THR A O 1
ATOM 775 N N . ARG A 1 102 ? 0.841 56.322 -64.295 1.00 84.06 102 ARG A N 1
ATOM 776 C CA . ARG A 1 102 ? 0.360 57.171 -65.395 1.00 84.06 102 ARG A CA 1
ATOM 777 C C . ARG A 1 102 ? 1.243 57.069 -66.642 1.00 84.06 102 ARG A C 1
ATOM 779 O O . ARG A 1 102 ? 0.720 57.041 -67.750 1.00 84.06 102 ARG A O 1
ATOM 786 N N . ILE A 1 103 ? 2.565 57.014 -66.466 1.00 82.06 103 ILE A N 1
ATOM 787 C CA . ILE A 1 103 ? 3.526 56.910 -67.576 1.00 82.06 103 ILE A CA 1
ATOM 788 C C . ILE A 1 103 ? 3.537 55.495 -68.169 1.00 82.06 103 ILE A C 1
ATOM 790 O O . ILE A 1 103 ? 3.621 55.345 -69.386 1.00 82.06 103 ILE A O 1
ATOM 794 N N . ALA A 1 104 ? 3.447 54.461 -67.330 1.00 81.75 104 ALA A N 1
ATOM 795 C CA . ALA A 1 104 ? 3.486 53.069 -67.772 1.00 81.75 104 ALA A CA 1
ATOM 796 C C . ALA A 1 104 ? 2.244 52.670 -68.593 1.00 81.75 104 ALA A C 1
ATOM 798 O O . ALA A 1 104 ? 2.386 51.924 -69.561 1.00 81.75 104 ALA A O 1
ATOM 799 N N . TYR A 1 105 ? 1.062 53.189 -68.231 1.00 81.69 105 TYR A N 1
ATOM 800 C CA . TYR A 1 105 ? -0.243 52.862 -68.834 1.00 81.69 105 TYR A CA 1
ATOM 801 C C . TYR A 1 105 ? -0.862 54.019 -69.653 1.00 81.69 105 TYR A C 1
ATOM 803 O O . TYR A 1 105 ? -2.078 54.068 -69.838 1.00 81.69 105 TYR A O 1
ATOM 811 N N . GLY A 1 106 ? -0.055 54.985 -70.104 1.00 74.44 106 GLY A N 1
ATOM 812 C CA . GLY A 1 106 ? -0.527 56.158 -70.851 1.00 74.44 106 GLY A CA 1
ATOM 813 C C . GLY A 1 106 ? -1.212 55.821 -72.188 1.00 74.44 106 GLY A C 1
ATOM 814 O O . GLY A 1 106 ? -1.111 54.716 -72.703 1.00 74.44 106 GLY A O 1
ATOM 815 N N . SER A 1 107 ? -1.905 56.799 -72.781 1.00 59.47 107 SER A N 1
ATOM 816 C CA . SER A 1 107 ? -2.746 56.642 -73.988 1.00 59.47 107 SER A CA 1
ATOM 817 C C . SER A 1 107 ? -2.012 56.222 -75.271 1.00 59.47 107 SER A C 1
ATOM 819 O O . SER A 1 107 ? -2.655 55.903 -76.271 1.00 59.47 107 SER A O 1
ATOM 821 N N . ASP A 1 108 ? -0.682 56.246 -75.258 1.00 63.66 108 ASP A N 1
ATOM 822 C CA . ASP A 1 108 ? 0.162 55.790 -76.355 1.00 63.66 108 ASP A CA 1
ATOM 823 C C . ASP A 1 108 ? 0.392 54.279 -76.185 1.00 63.66 108 ASP A C 1
ATOM 825 O O . ASP A 1 108 ? 0.834 53.845 -75.125 1.00 63.66 108 ASP A O 1
ATOM 829 N N . ARG A 1 109 ? 0.038 53.461 -77.186 1.00 57.19 109 ARG A N 1
ATOM 830 C CA . ARG A 1 109 ? -0.161 51.991 -77.072 1.00 57.19 109 ARG A CA 1
ATOM 831 C C . ARG A 1 109 ? 1.095 51.159 -76.740 1.00 57.19 109 ARG A C 1
ATOM 833 O O . ARG A 1 109 ? 1.049 49.932 -76.817 1.00 57.19 109 ARG A O 1
ATOM 840 N N . GLU A 1 110 ? 2.200 51.788 -76.360 1.00 67.12 110 GLU A N 1
ATOM 841 C CA . GLU A 1 110 ? 3.422 51.116 -75.932 1.00 67.12 110 GLU A CA 1
ATOM 842 C C . GLU A 1 110 ? 3.610 51.219 -74.418 1.00 67.12 110 GLU A C 1
ATOM 844 O O . GLU A 1 110 ? 3.882 52.293 -73.880 1.00 67.12 110 GLU A O 1
ATOM 849 N N . PHE A 1 111 ? 3.560 50.075 -73.731 1.00 69.94 111 PHE A N 1
ATOM 850 C CA . PHE A 1 111 ? 3.968 49.985 -72.332 1.00 69.94 111 PHE A CA 1
ATOM 851 C C . PHE A 1 111 ? 5.429 50.417 -72.184 1.00 69.94 111 PHE A C 1
ATOM 853 O O . PHE A 1 111 ? 6.333 49.886 -72.845 1.00 69.94 111 PHE A O 1
ATOM 860 N N . ARG A 1 112 ? 5.671 51.391 -71.305 1.00 81.12 112 ARG A N 1
ATOM 861 C CA . ARG A 1 112 ? 7.011 51.912 -71.003 1.00 81.12 112 ARG A CA 1
ATOM 862 C C . ARG A 1 112 ? 7.525 51.305 -69.704 1.00 81.12 112 ARG A C 1
ATOM 864 O O . ARG A 1 112 ? 6.761 51.086 -68.769 1.00 81.12 112 ARG A O 1
ATOM 871 N N . ARG A 1 113 ? 8.835 51.044 -69.640 1.00 85.81 113 ARG A N 1
ATOM 872 C CA . ARG A 1 113 ? 9.482 50.605 -68.399 1.00 85.81 113 ARG A CA 1
ATOM 873 C C . ARG A 1 113 ? 9.711 51.836 -67.525 1.00 85.81 113 ARG A C 1
ATOM 875 O O . ARG A 1 113 ? 10.339 52.785 -67.992 1.00 85.81 113 ARG A O 1
ATOM 882 N N . VAL A 1 114 ? 9.213 51.839 -66.292 1.00 86.25 114 VAL A N 1
ATOM 883 C CA . VAL A 1 114 ? 9.296 53.000 -65.390 1.00 86.25 114 VAL A CA 1
ATOM 884 C C . VAL A 1 114 ? 9.828 52.581 -64.025 1.00 86.25 114 VAL A C 1
ATOM 886 O O . VAL A 1 114 ? 9.374 51.588 -63.465 1.00 86.25 114 VAL A O 1
ATOM 889 N N . VAL A 1 115 ? 10.789 53.327 -63.487 1.00 85.88 115 VAL A N 1
ATOM 890 C CA . VAL A 1 115 ? 11.395 53.097 -62.167 1.00 85.88 115 VAL A CA 1
ATOM 891 C C . VAL A 1 115 ? 11.109 54.307 -61.281 1.00 85.88 115 VAL A C 1
ATOM 893 O O . VAL A 1 115 ? 11.347 55.434 -61.710 1.00 85.88 115 VAL A O 1
ATOM 896 N N . THR A 1 116 ? 10.610 54.109 -60.061 1.00 86.44 116 THR A N 1
ATOM 897 C CA . THR A 1 116 ? 10.465 55.201 -59.085 1.00 86.44 116 THR A CA 1
ATOM 898 C C . THR A 1 116 ? 11.771 55.462 -58.336 1.00 86.44 116 THR A C 1
ATOM 900 O O . THR A 1 116 ? 12.622 54.576 -58.232 1.00 86.44 116 THR A O 1
ATOM 903 N N . LEU A 1 117 ? 11.924 56.649 -57.744 1.00 83.44 117 LEU A N 1
ATOM 904 C CA . LEU A 1 117 ? 13.082 56.964 -56.893 1.00 83.44 117 LEU A CA 1
ATOM 905 C C . LEU A 1 117 ? 13.209 56.029 -55.677 1.00 83.44 117 LEU A C 1
ATOM 907 O O . LEU A 1 117 ? 14.317 55.742 -55.232 1.00 83.44 117 LEU A O 1
ATOM 911 N N . GLU A 1 118 ? 12.090 55.504 -55.177 1.00 78.75 118 GLU A N 1
ATOM 912 C CA . GLU A 1 118 ? 12.057 54.520 -54.085 1.00 78.75 118 GLU A CA 1
ATOM 913 C C . GLU A 1 118 ? 12.392 53.085 -54.541 1.00 78.75 118 GLU A C 1
ATOM 915 O O . GLU A 1 118 ? 12.506 52.174 -53.719 1.00 78.75 118 GLU A O 1
ATOM 920 N N . GLY A 1 119 ? 12.589 52.869 -55.847 1.00 79.12 119 GLY A N 1
ATOM 921 C CA . GLY A 1 119 ? 12.981 51.582 -56.422 1.00 79.12 119 GLY A CA 1
ATOM 922 C C . GLY A 1 119 ? 11.818 50.660 -56.793 1.00 79.12 119 GLY A C 1
ATOM 923 O O . GLY A 1 119 ? 12.047 49.469 -57.010 1.00 79.12 119 GLY A O 1
ATOM 924 N N . ALA A 1 120 ? 10.588 51.175 -56.886 1.00 84.44 120 ALA A N 1
ATOM 925 C CA . ALA A 1 120 ? 9.482 50.435 -57.490 1.00 84.44 120 ALA A CA 1
ATOM 926 C C . ALA A 1 120 ? 9.669 50.386 -59.014 1.00 84.44 120 ALA A C 1
ATOM 928 O O . ALA A 1 120 ? 10.090 51.368 -59.625 1.00 84.44 120 ALA A O 1
ATOM 929 N N . LEU A 1 121 ? 9.368 49.247 -59.632 1.00 86.25 121 LEU A N 1
ATOM 930 C CA . LEU A 1 121 ? 9.613 49.010 -61.057 1.00 86.25 121 LEU A CA 1
ATOM 931 C C . LEU A 1 121 ? 8.326 48.572 -61.753 1.00 86.25 121 LEU A C 1
ATOM 933 O O . LEU A 1 121 ? 7.671 47.636 -61.305 1.00 86.25 121 LEU A O 1
ATOM 937 N N . PHE A 1 122 ? 8.029 49.207 -62.881 1.00 84.81 122 PHE A N 1
ATOM 938 C CA . PHE A 1 122 ? 7.007 48.819 -63.846 1.00 84.81 122 PHE A CA 1
ATOM 939 C C . PHE A 1 122 ? 7.709 48.359 -65.114 1.00 84.81 122 PHE A C 1
ATOM 941 O O . PHE A 1 122 ? 8.505 49.105 -65.691 1.00 84.81 122 PHE A O 1
ATOM 948 N N . GLU A 1 123 ? 7.439 47.138 -65.551 1.00 85.50 123 GLU A N 1
ATOM 949 C CA . GLU A 1 123 ? 8.074 46.546 -66.723 1.00 85.50 123 GLU A CA 1
ATOM 950 C C . GLU A 1 123 ? 7.089 46.400 -67.887 1.00 85.50 123 GLU A C 1
ATOM 952 O O . GLU A 1 123 ? 5.883 46.267 -67.686 1.00 85.50 123 GLU A O 1
ATOM 957 N N . LYS A 1 124 ? 7.598 46.401 -69.128 1.00 79.31 124 LYS A N 1
ATOM 958 C CA . LYS A 1 124 ? 6.757 46.299 -70.337 1.00 79.31 124 LYS A CA 1
ATOM 959 C C . LYS A 1 124 ? 5.928 45.012 -70.394 1.00 79.31 124 LYS A C 1
ATOM 961 O O . LYS A 1 124 ? 4.898 44.975 -71.053 1.00 79.31 124 LYS A O 1
ATOM 966 N N . SER A 1 125 ? 6.391 43.964 -69.717 1.00 78.88 125 SER A N 1
ATOM 967 C CA . SER A 1 125 ? 5.714 42.673 -69.575 1.00 78.88 125 SER A CA 1
ATOM 968 C C . SER A 1 125 ? 4.467 42.726 -68.683 1.00 78.88 125 SER A C 1
ATOM 970 O O . SER A 1 125 ? 3.756 41.730 -68.593 1.00 78.88 125 SER A O 1
ATOM 972 N N . GLY A 1 126 ? 4.205 43.855 -68.013 1.00 75.12 126 GLY A N 1
ATOM 973 C CA . GLY A 1 126 ? 3.132 44.001 -67.027 1.00 75.12 126 GLY A CA 1
ATOM 974 C C . GLY A 1 126 ? 3.549 43.630 -65.600 1.00 75.12 126 GLY A C 1
ATOM 975 O O . GLY A 1 126 ? 2.750 43.774 -64.677 1.00 75.12 126 GLY A O 1
ATOM 976 N N . THR A 1 127 ? 4.795 43.189 -65.383 1.00 79.94 127 THR A N 1
ATOM 977 C CA . THR A 1 127 ? 5.324 42.944 -64.036 1.00 79.94 127 THR A CA 1
ATOM 978 C C . THR A 1 127 ? 5.493 44.264 -63.284 1.00 79.94 127 THR A C 1
ATOM 980 O O . THR A 1 127 ? 6.136 45.196 -63.772 1.00 79.94 127 THR A O 1
ATOM 983 N N . MET A 1 128 ? 4.947 44.327 -62.068 1.00 81.50 128 MET A N 1
ATOM 984 C CA . MET A 1 128 ? 5.113 45.448 -61.145 1.00 81.50 128 MET A CA 1
ATOM 985 C C . MET A 1 128 ? 5.791 44.968 -59.859 1.00 81.50 128 MET A C 1
ATOM 987 O O . MET A 1 128 ? 5.300 44.051 -59.203 1.00 81.50 128 MET A O 1
ATOM 991 N N . SER A 1 129 ? 6.909 45.592 -59.486 1.00 80.06 129 SER A N 1
ATOM 992 C CA . SER A 1 129 ? 7.577 45.376 -58.199 1.00 80.06 129 SER A CA 1
ATOM 993 C C . SER A 1 129 ? 7.257 46.531 -57.258 1.00 80.06 129 SER A C 1
ATOM 995 O O . SER A 1 129 ? 7.649 47.668 -57.521 1.00 80.06 129 SER A O 1
ATOM 997 N N . GLY A 1 130 ? 6.583 46.238 -56.144 1.00 75.62 130 GLY A N 1
ATOM 998 C CA . GLY A 1 130 ? 6.402 47.187 -55.044 1.00 75.62 130 GLY A CA 1
ATOM 999 C C . GLY A 1 130 ? 7.720 47.413 -54.298 1.00 75.62 130 GLY A C 1
ATOM 1000 O O . GLY A 1 130 ? 8.461 46.461 -54.051 1.00 75.62 130 GLY A O 1
ATOM 1001 N N . GLY A 1 131 ? 8.040 48.666 -53.971 1.00 73.75 131 GLY A N 1
ATOM 1002 C CA . GLY A 1 131 ? 9.251 49.011 -53.224 1.00 73.75 131 GLY A CA 1
ATOM 1003 C C . GLY A 1 131 ? 9.277 48.332 -51.849 1.00 73.75 131 GLY A C 1
ATOM 1004 O O . GLY A 1 131 ? 8.297 48.369 -51.109 1.00 73.75 131 GLY A O 1
ATOM 1005 N N . GLY A 1 132 ? 10.389 47.676 -51.511 1.00 69.56 132 GLY A N 1
ATOM 1006 C CA . GLY A 1 132 ? 10.627 47.090 -50.188 1.00 69.56 132 GLY A CA 1
ATOM 1007 C C . GLY A 1 132 ? 11.501 47.987 -49.307 1.00 69.56 132 GLY A C 1
ATOM 1008 O O . GLY A 1 132 ? 12.144 48.913 -49.787 1.00 69.56 132 GLY A O 1
ATOM 1009 N N . SER A 1 133 ? 11.612 47.658 -48.014 1.00 63.16 133 SER A N 1
ATOM 1010 C CA . SER A 1 133 ? 12.380 48.432 -47.012 1.00 63.16 133 SER A CA 1
ATOM 1011 C C . SER A 1 133 ? 13.874 48.632 -47.336 1.00 63.16 133 SER A C 1
ATOM 1013 O O . SER A 1 133 ? 14.535 49.425 -46.664 1.00 63.16 133 SER A O 1
ATOM 1015 N N . LYS A 1 134 ? 14.433 47.906 -48.311 1.00 70.44 134 LYS A N 1
ATOM 1016 C CA . LYS A 1 134 ? 15.851 47.982 -48.681 1.00 70.44 134 LYS A CA 1
ATOM 1017 C C . LYS A 1 134 ? 16.010 48.299 -50.171 1.00 70.44 134 LYS A C 1
ATOM 1019 O O . LYS A 1 134 ? 15.931 47.377 -50.987 1.00 70.44 134 LYS A O 1
ATOM 1024 N N . PRO A 1 135 ? 16.276 49.563 -50.538 1.00 69.19 135 PRO A N 1
ATOM 1025 C CA . PRO A 1 135 ? 16.668 49.891 -51.900 1.00 69.19 135 PRO A CA 1
ATOM 1026 C C . PRO A 1 135 ? 18.047 49.290 -52.209 1.00 69.19 135 PRO A C 1
ATOM 1028 O O . PRO A 1 135 ? 18.973 49.342 -51.396 1.00 69.19 135 PRO A O 1
ATOM 1031 N N . HIS A 1 136 ? 18.190 48.709 -53.400 1.00 69.62 136 HIS A N 1
ATOM 1032 C CA . HIS A 1 136 ? 19.456 48.143 -53.867 1.00 69.62 136 HIS A CA 1
ATOM 1033 C C . HIS A 1 136 ? 20.344 49.256 -54.445 1.00 69.62 136 HIS A C 1
ATOM 1035 O O . HIS A 1 136 ? 20.311 49.528 -55.643 1.00 69.62 136 HIS A O 1
ATOM 1041 N N . GLY A 1 137 ? 21.125 49.915 -53.585 1.00 71.56 137 GLY A N 1
ATOM 1042 C CA . GLY A 1 137 ? 22.095 50.948 -53.971 1.00 71.56 137 GLY A CA 1
ATOM 1043 C C . GLY A 1 137 ? 23.518 50.413 -54.183 1.00 71.56 137 GLY A C 1
ATOM 1044 O O . GLY A 1 137 ? 23.850 49.313 -53.751 1.00 71.56 137 GLY A O 1
ATOM 1045 N N . GLY A 1 138 ? 24.380 51.210 -54.825 1.00 69.31 138 GLY A N 1
ATOM 1046 C CA . GLY A 1 138 ? 25.829 50.952 -54.900 1.00 69.31 138 GLY A CA 1
ATOM 1047 C C . GLY A 1 138 ? 26.331 50.221 -56.149 1.00 69.31 138 GLY A C 1
ATOM 1048 O O . GLY A 1 138 ? 27.527 49.984 -56.261 1.00 69.31 138 GLY A O 1
ATOM 1049 N N . LYS A 1 139 ? 25.458 49.906 -57.116 1.00 70.00 13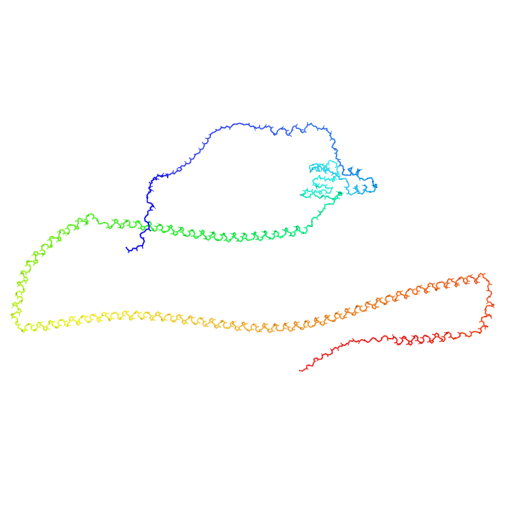9 LYS A N 1
ATOM 1050 C CA . LYS A 1 139 ? 25.867 49.325 -58.414 1.00 70.00 139 LYS A CA 1
ATOM 1051 C C . LYS A 1 139 ? 26.584 50.323 -59.333 1.00 70.00 139 LYS A C 1
ATOM 1053 O O . LYS A 1 139 ? 27.140 49.930 -60.350 1.00 70.00 139 LYS A O 1
ATOM 1058 N N . MET A 1 140 ? 26.554 51.603 -58.971 1.00 66.81 140 MET A N 1
ATOM 1059 C CA . MET A 1 140 ? 27.173 52.707 -59.689 1.00 66.81 140 MET A CA 1
ATOM 1060 C C . MET A 1 140 ? 27.661 53.750 -58.681 1.00 66.81 140 MET A C 1
ATOM 1062 O O . MET A 1 140 ? 26.872 54.231 -57.869 1.00 66.81 140 MET A O 1
ATOM 1066 N N . GLY A 1 141 ? 28.954 54.074 -58.704 1.00 60.66 141 GLY A N 1
ATOM 1067 C CA . GLY A 1 141 ? 29.580 55.054 -57.812 1.00 60.66 141 GLY A CA 1
ATOM 1068 C C . GLY A 1 141 ? 31.074 54.785 -57.603 1.00 60.66 141 GLY A C 1
ATOM 1069 O O . GLY A 1 141 ? 31.547 53.678 -57.834 1.00 60.66 141 GLY A O 1
ATOM 1070 N N . THR A 1 142 ? 31.822 55.796 -57.157 1.00 53.56 142 THR A N 1
ATOM 1071 C CA . THR A 1 142 ? 33.294 55.772 -57.003 1.00 53.56 142 THR A CA 1
ATOM 1072 C C . THR A 1 142 ? 33.784 55.467 -55.579 1.00 53.56 142 THR A C 1
ATOM 1074 O O . THR A 1 142 ? 34.971 55.605 -55.299 1.00 53.56 142 THR A O 1
ATOM 1077 N N . SER A 1 143 ? 32.911 55.047 -54.655 1.00 50.72 143 SER A N 1
ATOM 1078 C CA . SER A 1 143 ? 33.282 54.815 -53.249 1.00 50.72 143 SER A CA 1
ATOM 1079 C C . SER A 1 143 ? 32.836 53.437 -52.750 1.00 50.72 143 SER A C 1
ATOM 1081 O O . SER A 1 143 ? 31.645 53.124 -52.727 1.00 50.72 143 SER A O 1
ATOM 1083 N N . ILE A 1 144 ? 33.811 52.616 -52.346 1.00 50.12 144 ILE A N 1
ATOM 1084 C CA . ILE A 1 144 ? 33.621 51.270 -51.789 1.00 50.12 144 ILE A CA 1
ATOM 1085 C C . ILE A 1 144 ? 33.243 51.402 -50.307 1.00 50.12 144 ILE A C 1
ATOM 1087 O O . ILE A 1 144 ? 34.020 51.923 -49.509 1.00 50.12 144 ILE A O 1
ATOM 1091 N N . ARG A 1 145 ? 32.066 50.906 -49.908 1.00 56.28 145 ARG A N 1
ATOM 1092 C CA . ARG A 1 145 ? 31.715 50.750 -48.485 1.00 56.28 145 ARG A CA 1
ATOM 1093 C C . ARG A 1 145 ? 32.230 49.407 -47.965 1.00 56.28 145 ARG A C 1
ATOM 1095 O O . ARG A 1 145 ? 31.958 48.379 -48.576 1.00 56.28 145 ARG A O 1
ATOM 1102 N N . MET A 1 146 ? 32.920 49.410 -46.821 1.00 49.06 146 MET A N 1
ATOM 1103 C CA . MET A 1 146 ? 33.327 48.174 -46.143 1.00 49.06 146 MET A CA 1
ATOM 1104 C C . MET A 1 146 ? 32.108 47.416 -45.608 1.00 49.06 146 MET A C 1
ATOM 1106 O O . MET A 1 146 ? 31.326 47.946 -44.817 1.00 49.06 146 MET A O 1
ATOM 1110 N N . SER A 1 147 ? 31.969 46.163 -46.028 1.00 55.50 147 SER A N 1
ATOM 1111 C CA . SER A 1 147 ? 30.961 45.221 -45.550 1.00 55.50 147 SER A CA 1
ATOM 1112 C C . SER A 1 147 ? 31.467 44.484 -44.309 1.00 55.50 147 SER A C 1
ATOM 1114 O O . SER A 1 147 ? 32.465 43.770 -44.376 1.00 55.50 147 SER A O 1
ATOM 1116 N N . ILE A 1 148 ? 30.769 44.624 -43.182 1.00 60.88 148 ILE A N 1
ATOM 1117 C CA . ILE A 1 148 ? 30.908 43.705 -42.040 1.00 60.88 148 ILE A CA 1
ATOM 1118 C C . ILE A 1 148 ? 30.453 42.314 -42.513 1.00 60.88 148 ILE A C 1
ATOM 1120 O O . ILE A 1 148 ? 29.451 42.235 -43.230 1.00 60.88 148 ILE A O 1
ATOM 1124 N N . SER A 1 149 ? 31.174 41.239 -42.156 1.00 60.28 149 SER A N 1
ATOM 1125 C CA . SER A 1 149 ? 30.828 39.886 -42.615 1.00 60.28 149 SER A CA 1
ATOM 1126 C C . SER A 1 149 ? 29.417 39.520 -42.151 1.00 60.28 149 SER A C 1
ATOM 1128 O O . SER A 1 149 ? 29.059 39.639 -40.973 1.00 60.28 149 SER A O 1
ATOM 1130 N N . ALA A 1 150 ? 28.574 39.146 -43.108 1.00 66.56 150 ALA A N 1
ATOM 1131 C CA . ALA A 1 150 ? 27.171 38.857 -42.853 1.00 66.56 150 ALA A CA 1
ATOM 1132 C C . ALA A 1 150 ? 27.024 37.642 -41.923 1.00 66.56 150 ALA A C 1
ATOM 1134 O O . ALA A 1 150 ? 26.092 37.581 -41.121 1.00 66.56 150 ALA A O 1
ATOM 1135 N N . GLU A 1 151 ? 27.987 36.724 -41.968 1.00 70.56 151 GLU A N 1
ATOM 1136 C CA . GLU A 1 151 ? 28.011 35.467 -41.228 1.00 70.56 151 GLU A CA 1
ATOM 1137 C C . GLU A 1 151 ? 28.119 35.685 -39.713 1.00 70.56 151 GLU A C 1
ATOM 1139 O O . GLU A 1 151 ? 27.400 35.043 -38.948 1.00 70.56 151 GLU A O 1
ATOM 1144 N N . ALA A 1 152 ? 28.946 36.634 -39.259 1.00 69.81 152 ALA A N 1
ATOM 1145 C CA . ALA A 1 152 ? 29.106 36.916 -37.829 1.00 69.81 152 ALA A CA 1
ATOM 1146 C C . ALA A 1 152 ? 27.839 37.541 -37.217 1.00 69.81 152 ALA A C 1
ATOM 1148 O O . ALA A 1 152 ? 27.465 37.239 -36.083 1.00 69.81 152 ALA A O 1
ATOM 1149 N N . ILE A 1 153 ? 27.138 38.382 -37.987 1.00 74.81 153 ILE A N 1
ATOM 1150 C CA . ILE A 1 153 ? 25.867 38.992 -37.571 1.00 74.81 153 ILE A CA 1
ATOM 1151 C C . ILE A 1 153 ? 24.750 37.941 -37.536 1.00 74.81 153 ILE A C 1
ATOM 1153 O O . ILE A 1 153 ? 23.893 37.991 -36.652 1.00 74.81 153 ILE A O 1
ATOM 1157 N N . VAL A 1 154 ? 24.743 37.000 -38.483 1.00 78.75 154 VAL A N 1
ATOM 1158 C CA . VAL A 1 154 ? 23.765 35.903 -38.522 1.00 78.75 154 VAL A CA 1
ATOM 1159 C C . VAL A 1 154 ? 23.967 34.964 -37.333 1.00 78.75 154 VAL A C 1
ATOM 1161 O O . VAL A 1 154 ? 23.010 34.743 -36.594 1.00 78.75 154 VAL A O 1
ATOM 1164 N N . ALA A 1 155 ? 25.198 34.522 -37.063 1.00 79.31 155 ALA A N 1
ATOM 1165 C CA . ALA A 1 155 ? 25.500 33.641 -35.931 1.00 79.31 155 ALA A CA 1
ATOM 1166 C C . ALA A 1 155 ? 25.107 34.264 -34.576 1.00 79.31 155 ALA A C 1
ATOM 1168 O O . ALA A 1 155 ? 24.410 33.640 -33.776 1.00 79.31 155 ALA A O 1
ATOM 1169 N N . ALA A 1 156 ? 25.452 35.538 -34.346 1.00 78.56 156 ALA A N 1
ATOM 1170 C CA . ALA A 1 156 ? 25.081 36.239 -33.114 1.00 78.56 156 ALA A CA 1
ATOM 1171 C C . ALA A 1 156 ? 23.554 36.365 -32.936 1.00 78.56 156 ALA A C 1
ATOM 1173 O O . ALA A 1 156 ? 23.041 36.254 -31.820 1.00 78.56 156 ALA A O 1
ATOM 1174 N N . LYS A 1 157 ? 22.807 36.573 -34.029 1.00 83.88 157 LYS A N 1
ATOM 1175 C CA . LYS A 1 157 ? 21.336 36.625 -33.997 1.00 83.88 157 LYS A CA 1
ATOM 1176 C C . LYS A 1 157 ? 20.713 35.254 -33.762 1.00 83.88 157 LYS A C 1
ATOM 1178 O O . LYS A 1 157 ? 19.720 35.161 -33.043 1.00 83.88 157 LYS A O 1
ATOM 1183 N N . GLU A 1 158 ? 21.277 34.195 -34.331 1.00 87.62 158 GLU A N 1
ATOM 1184 C CA . GLU A 1 158 ? 20.805 32.827 -34.111 1.00 87.62 158 GLU A CA 1
ATOM 1185 C C . GLU A 1 158 ? 20.957 32.396 -32.652 1.00 87.62 158 GLU A C 1
ATOM 1187 O O . GLU A 1 158 ? 20.028 31.815 -32.086 1.00 87.62 158 GLU A O 1
ATOM 1192 N N . ASP A 1 159 ? 22.072 32.734 -32.006 1.00 87.00 159 ASP A N 1
ATOM 1193 C CA . ASP A 1 159 ? 22.280 32.404 -30.595 1.00 87.00 159 ASP A CA 1
ATOM 1194 C C . ASP A 1 159 ? 21.355 33.205 -29.670 1.00 87.00 159 ASP A C 1
ATOM 1196 O O . ASP A 1 159 ? 20.754 32.638 -28.752 1.00 87.00 159 ASP A O 1
ATOM 1200 N N . GLN A 1 160 ? 21.116 34.488 -29.964 1.00 91.56 160 GLN A N 1
ATOM 1201 C CA . GLN A 1 160 ? 20.093 35.274 -29.264 1.00 91.56 160 GLN A CA 1
ATOM 1202 C C . GLN A 1 160 ? 18.688 34.674 -29.430 1.00 91.56 160 GLN A C 1
ATOM 1204 O O . GLN A 1 160 ? 17.928 34.600 -28.461 1.00 91.56 160 GLN A O 1
ATOM 1209 N N . LEU A 1 161 ? 18.339 34.196 -30.629 1.00 91.06 161 LEU A N 1
ATOM 1210 C CA . LEU A 1 161 ? 17.052 33.544 -30.884 1.00 91.06 161 LEU A CA 1
ATOM 1211 C C . LEU A 1 161 ? 16.904 32.227 -30.117 1.00 91.06 161 LEU A C 1
ATOM 1213 O O . LEU A 1 161 ? 15.815 31.951 -29.611 1.00 91.06 161 LEU A O 1
ATOM 1217 N N . LYS A 1 162 ? 17.967 31.425 -29.989 1.00 93.06 162 LYS A N 1
ATOM 1218 C CA . LYS A 1 162 ? 17.942 30.193 -29.181 1.00 93.06 162 LYS A CA 1
ATOM 1219 C C . LYS A 1 162 ? 17.667 30.501 -27.711 1.00 93.06 162 LYS A C 1
ATOM 1221 O O . LYS A 1 162 ? 16.774 29.887 -27.129 1.00 93.06 162 LYS A O 1
ATOM 1226 N N . VAL A 1 163 ? 18.361 31.488 -27.140 1.00 95.31 163 VAL A N 1
ATOM 1227 C CA . VAL A 1 163 ? 18.153 31.913 -25.744 1.00 95.31 163 VAL A CA 1
ATOM 1228 C C . VAL A 1 163 ? 16.733 32.442 -25.535 1.00 95.31 163 VAL A C 1
ATOM 1230 O O . VAL A 1 163 ? 16.074 32.082 -24.560 1.00 95.31 163 VAL A O 1
ATOM 1233 N N . LEU A 1 164 ? 16.215 33.257 -26.460 1.00 94.44 164 LEU A N 1
ATOM 1234 C CA . LEU A 1 164 ? 14.838 33.755 -26.382 1.00 94.44 164 LEU A CA 1
ATOM 1235 C C . LEU A 1 164 ? 13.810 32.622 -26.467 1.00 94.44 164 LEU A C 1
ATOM 1237 O O . LEU A 1 164 ? 12.865 32.605 -25.681 1.00 94.44 164 LEU A O 1
ATOM 1241 N N . ARG A 1 165 ? 14.005 31.648 -27.364 1.00 94.50 165 ARG A N 1
ATOM 1242 C CA . ARG A 1 165 ? 13.132 30.467 -27.466 1.00 94.50 165 ARG A CA 1
ATOM 1243 C C . ARG A 1 165 ? 13.130 29.655 -26.175 1.00 94.50 165 ARG A C 1
ATOM 1245 O O . ARG A 1 165 ? 12.054 29.304 -25.705 1.00 94.50 165 ARG A O 1
ATOM 1252 N N . GLN A 1 166 ? 14.300 29.419 -25.582 1.00 95.56 166 GLN A N 1
ATOM 1253 C CA . GLN A 1 166 ? 14.409 28.725 -24.295 1.00 95.56 166 GLN A CA 1
ATOM 1254 C C . GLN A 1 166 ? 13.659 29.475 -23.189 1.00 95.56 166 GLN A C 1
ATOM 1256 O O . GLN A 1 166 ? 12.807 28.893 -22.520 1.00 95.56 166 GLN A O 1
ATOM 1261 N N . ARG A 1 167 ? 13.860 30.794 -23.074 1.00 96.00 167 ARG A N 1
ATOM 1262 C CA . ARG A 1 167 ? 13.138 31.626 -22.097 1.00 96.00 167 ARG A CA 1
ATOM 1263 C C . ARG A 1 167 ? 11.623 31.584 -22.285 1.00 96.00 167 ARG A C 1
ATOM 1265 O O . ARG A 1 167 ? 10.904 31.538 -21.293 1.00 96.00 167 ARG A O 1
ATOM 1272 N N . ILE A 1 168 ? 11.136 31.578 -23.527 1.00 96.12 168 ILE A N 1
ATOM 1273 C CA . ILE A 1 168 ? 9.702 31.440 -23.822 1.00 96.12 168 ILE A CA 1
ATOM 1274 C C . ILE A 1 168 ? 9.197 30.069 -23.366 1.00 96.12 168 ILE A C 1
ATOM 1276 O O . ILE A 1 168 ? 8.159 29.992 -22.712 1.00 96.12 168 ILE A O 1
ATOM 1280 N N . THR A 1 169 ? 9.928 28.991 -23.667 1.00 96.25 169 THR A N 1
ATOM 1281 C CA . THR A 1 169 ? 9.519 27.645 -23.244 1.00 96.25 169 THR A CA 1
ATOM 1282 C C . THR A 1 169 ? 9.523 27.484 -21.728 1.00 96.25 169 THR A C 1
ATOM 1284 O O . THR A 1 169 ? 8.619 26.852 -21.185 1.00 96.25 169 THR A O 1
ATOM 1287 N N . ASP A 1 170 ? 10.489 28.080 -21.034 1.00 96.00 170 ASP A N 1
ATOM 1288 C CA . ASP A 1 170 ? 10.571 28.015 -19.576 1.00 96.00 170 ASP A CA 1
ATOM 1289 C C . ASP A 1 170 ? 9.480 28.869 -18.924 1.00 96.00 170 ASP A C 1
ATOM 1291 O O . ASP A 1 170 ? 8.800 28.398 -18.014 1.00 96.00 170 ASP A O 1
ATOM 1295 N N . ALA A 1 171 ? 9.218 30.072 -19.445 1.00 95.62 171 ALA A N 1
ATOM 1296 C CA . ALA A 1 171 ? 8.102 30.903 -18.998 1.00 95.62 171 ALA A CA 1
ATOM 1297 C C . ALA A 1 171 ? 6.747 30.201 -19.194 1.00 95.62 171 ALA A C 1
ATOM 1299 O O . ALA A 1 171 ? 5.916 30.222 -18.289 1.00 95.62 171 ALA A O 1
ATOM 1300 N N . ALA A 1 172 ? 6.542 29.522 -20.329 1.00 95.81 172 ALA A N 1
ATOM 1301 C CA . ALA A 1 172 ? 5.324 28.757 -20.591 1.00 95.81 172 ALA A CA 1
ATOM 1302 C C . ALA A 1 172 ? 5.150 27.586 -19.608 1.00 95.81 172 ALA A C 1
ATOM 1304 O O . ALA A 1 172 ? 4.051 27.366 -19.102 1.00 95.81 172 ALA A O 1
ATOM 1305 N N . LYS A 1 173 ? 6.232 26.864 -19.284 1.00 95.56 173 LYS A N 1
ATOM 1306 C CA . LYS A 1 173 ? 6.205 25.800 -18.265 1.00 95.56 173 LYS A CA 1
ATOM 1307 C C . LYS A 1 173 ? 5.882 26.352 -16.877 1.00 95.56 173 LYS A C 1
ATOM 1309 O O . LYS A 1 173 ? 5.049 25.775 -16.182 1.00 95.56 173 LYS A O 1
ATOM 1314 N N . CYS A 1 174 ? 6.507 27.462 -16.484 1.00 95.44 174 CYS A N 1
ATOM 1315 C CA . CYS A 1 174 ? 6.230 28.122 -15.208 1.00 95.44 174 CYS A CA 1
ATOM 1316 C C . CYS A 1 174 ? 4.773 28.591 -15.120 1.00 95.44 174 CYS A C 1
ATOM 1318 O O . CYS A 1 174 ? 4.134 28.392 -14.091 1.00 95.44 174 CYS A O 1
ATOM 1320 N N . TYR A 1 175 ? 4.229 29.147 -16.205 1.00 96.12 175 TYR A N 1
ATOM 1321 C CA . TYR A 1 175 ? 2.831 29.568 -16.273 1.00 96.12 175 TYR A CA 1
ATOM 1322 C C . TYR A 1 175 ? 1.866 28.386 -16.103 1.00 96.12 175 TYR A C 1
ATOM 1324 O O . TYR A 1 175 ? 1.010 28.421 -15.226 1.00 96.12 175 TYR A O 1
ATOM 1332 N N . GLN A 1 176 ? 2.069 27.291 -16.845 1.00 95.75 176 GLN A N 1
ATOM 1333 C CA . GLN A 1 176 ? 1.251 26.077 -16.705 1.00 95.75 176 GLN A CA 1
ATOM 1334 C C . GLN A 1 176 ? 1.345 25.453 -15.306 1.00 95.75 176 GLN A C 1
ATOM 1336 O O . GLN A 1 176 ? 0.376 24.882 -14.807 1.00 95.75 176 GLN A O 1
ATOM 1341 N N . ALA A 1 177 ? 2.518 25.514 -14.670 1.00 95.31 177 ALA A N 1
ATOM 134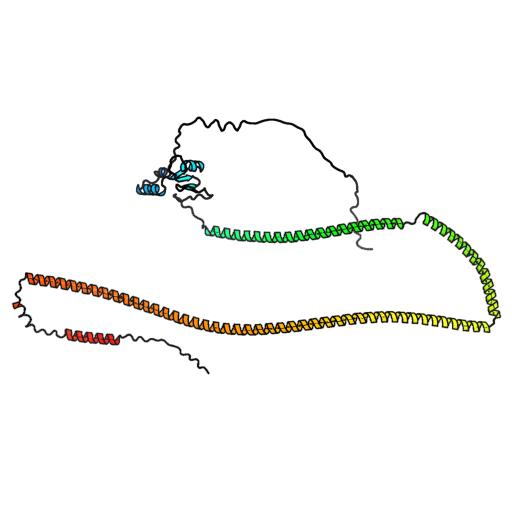2 C CA . ALA A 1 177 ? 2.677 25.061 -13.293 1.00 95.31 177 ALA A CA 1
ATOM 1343 C C . ALA A 1 177 ? 1.890 25.953 -12.319 1.00 95.31 177 ALA A C 1
ATOM 1345 O O . ALA A 1 177 ? 1.213 25.429 -11.437 1.00 95.31 177 ALA A O 1
ATOM 1346 N N . SER A 1 178 ? 1.933 27.274 -12.515 1.00 94.38 178 SER A N 1
ATOM 1347 C CA . SER A 1 178 ? 1.175 28.244 -11.719 1.00 94.38 178 SER A CA 1
ATOM 1348 C C . SER A 1 178 ? -0.333 28.036 -11.853 1.00 94.38 178 SER A C 1
ATOM 1350 O O . SER A 1 178 ? -1.015 27.966 -10.841 1.00 94.38 178 SER A O 1
ATOM 1352 N N . GLU A 1 179 ? -0.845 27.840 -13.068 1.00 96.56 179 GLU A N 1
ATOM 1353 C CA . GLU A 1 179 ? -2.276 27.619 -13.340 1.00 96.56 179 GLU A CA 1
ATOM 1354 C C . GLU A 1 179 ? -2.811 26.346 -12.648 1.00 96.56 179 GLU A C 1
ATOM 1356 O O . GLU A 1 179 ? -3.911 26.312 -12.089 1.00 96.56 179 GLU A O 1
ATOM 1361 N N . LYS A 1 180 ? -1.995 25.285 -12.598 1.00 95.44 180 LYS A N 1
ATOM 1362 C CA . LYS A 1 180 ? -2.320 24.062 -11.842 1.00 95.44 180 LYS A CA 1
ATOM 1363 C C . LYS A 1 180 ? -2.354 24.290 -10.332 1.00 95.44 180 LYS A C 1
ATOM 1365 O O . LYS A 1 180 ? -3.149 23.663 -9.637 1.00 95.44 180 LYS A O 1
ATOM 1370 N N . VAL A 1 181 ? -1.469 25.138 -9.810 1.00 96.69 181 VAL A N 1
ATOM 1371 C CA . VAL A 1 181 ? -1.457 25.488 -8.383 1.00 96.69 181 VAL A CA 1
ATOM 1372 C C . VAL A 1 181 ? -2.652 26.377 -8.048 1.00 96.69 181 VAL A C 1
ATOM 1374 O O . VAL A 1 181 ? -3.314 26.127 -7.048 1.00 96.69 181 VAL A O 1
ATOM 1377 N N . GLU A 1 182 ? -2.964 27.352 -8.896 1.00 96.81 182 GLU A N 1
ATOM 1378 C CA . GLU A 1 182 ? -4.104 28.259 -8.744 1.00 96.81 182 GLU A CA 1
ATOM 1379 C C . GLU A 1 182 ? -5.428 27.490 -8.716 1.00 96.81 182 GLU A C 1
ATOM 1381 O O . GLU A 1 182 ? -6.141 27.555 -7.720 1.00 96.81 182 GLU A O 1
ATOM 1386 N N . SER A 1 183 ? -5.691 26.646 -9.717 1.00 95.56 183 SER A N 1
ATOM 1387 C CA . SER A 1 183 ? -6.900 25.801 -9.753 1.00 95.56 183 SER A CA 1
ATOM 1388 C C . SER A 1 183 ? -7.024 24.860 -8.547 1.00 95.56 183 SER A C 1
ATOM 1390 O O . SER A 1 183 ? -8.121 24.632 -8.028 1.00 95.56 183 SER A O 1
ATOM 1392 N N . ARG A 1 184 ? -5.903 24.324 -8.045 1.00 96.50 184 ARG A N 1
ATOM 1393 C CA . ARG A 1 184 ? -5.896 23.524 -6.814 1.00 96.50 184 ARG A CA 1
ATOM 1394 C C . ARG A 1 184 ? -6.248 24.372 -5.589 1.00 96.50 184 ARG A C 1
ATOM 1396 O O . ARG A 1 184 ? -7.055 23.930 -4.772 1.00 96.50 184 ARG A O 1
ATOM 1403 N N . LEU A 1 185 ? -5.653 25.556 -5.455 1.00 96.81 185 LEU A N 1
ATOM 1404 C CA . LEU A 1 185 ? -5.918 26.467 -4.341 1.00 96.81 185 LEU A CA 1
ATOM 1405 C C . LEU A 1 185 ? -7.360 26.981 -4.363 1.00 96.81 185 LEU A C 1
ATOM 1407 O O . LEU A 1 185 ? -7.983 27.050 -3.309 1.00 96.81 185 LEU A O 1
ATOM 1411 N N . GLU A 1 186 ? -7.926 27.265 -5.535 1.00 97.19 186 GLU A N 1
ATOM 1412 C CA . GLU A 1 186 ? -9.340 27.630 -5.686 1.00 97.19 186 GLU A CA 1
ATOM 1413 C C . GLU A 1 186 ? -10.271 26.523 -5.180 1.00 97.19 186 GLU A C 1
ATOM 1415 O O . GLU A 1 186 ? -11.230 26.793 -4.453 1.00 97.19 186 GLU A O 1
ATOM 1420 N N . MET A 1 187 ? -9.969 25.262 -5.502 1.00 95.94 187 MET A N 1
ATOM 1421 C CA . MET A 1 187 ? -10.732 24.115 -5.009 1.00 95.94 187 MET A CA 1
ATOM 1422 C C . MET A 1 187 ? -10.597 23.943 -3.486 1.00 95.94 187 MET A C 1
ATOM 1424 O O . MET A 1 187 ? -11.592 23.678 -2.807 1.00 95.94 187 MET A O 1
ATOM 1428 N N . GLU A 1 188 ? -9.390 24.100 -2.935 1.00 96.56 188 GLU A N 1
ATOM 1429 C CA . GLU A 1 188 ? -9.144 24.040 -1.485 1.00 96.56 188 GLU A CA 1
ATOM 1430 C C . GLU A 1 188 ? -9.851 25.188 -0.739 1.00 96.56 188 GLU A C 1
ATOM 1432 O O . GLU A 1 188 ? -10.427 24.969 0.333 1.00 96.56 188 GLU A O 1
ATOM 1437 N N . LEU A 1 189 ? -9.891 26.385 -1.329 1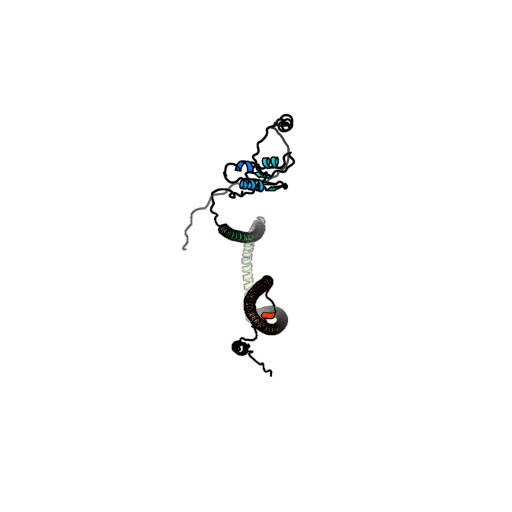.00 97.25 189 LEU A N 1
ATOM 1438 C CA . LEU A 1 189 ? -10.620 27.540 -0.807 1.00 97.25 189 LEU A CA 1
ATOM 1439 C C . LEU A 1 189 ? -12.128 27.275 -0.824 1.00 97.25 189 LEU A C 1
ATOM 1441 O O . LEU A 1 189 ? -12.771 27.413 0.213 1.00 97.25 189 LEU A O 1
ATOM 1445 N N . ALA A 1 190 ? -12.684 26.812 -1.947 1.00 96.81 190 ALA A N 1
ATOM 1446 C CA . ALA A 1 190 ? -14.106 26.480 -2.068 1.00 96.81 190 ALA A CA 1
ATOM 1447 C C . ALA A 1 190 ? -14.550 25.357 -1.112 1.00 96.81 190 ALA A C 1
ATOM 1449 O O . ALA A 1 190 ? -15.697 25.323 -0.660 1.00 96.81 190 ALA A O 1
ATOM 1450 N N . LYS A 1 191 ? -13.652 24.418 -0.799 1.00 97.56 191 LYS A N 1
ATOM 1451 C CA . LYS A 1 191 ? -13.890 23.395 0.224 1.00 97.56 191 LYS A CA 1
ATOM 1452 C C . LYS A 1 191 ? -13.910 24.015 1.623 1.00 97.56 191 LYS A C 1
ATOM 1454 O O . LYS A 1 191 ? -14.865 23.801 2.365 1.00 97.56 191 LYS A O 1
ATOM 1459 N N . SER A 1 192 ? -12.895 24.812 1.951 1.00 95.19 192 SER A N 1
ATOM 1460 C CA . SER A 1 192 ? -12.764 25.450 3.267 1.00 95.19 192 SER A CA 1
ATOM 1461 C C . SER A 1 192 ? -13.908 26.429 3.557 1.00 95.19 192 SER A C 1
ATOM 1463 O O . SER A 1 192 ? -14.385 26.499 4.687 1.00 95.19 192 SER A O 1
ATOM 1465 N N . THR A 1 193 ? -14.402 27.157 2.549 1.00 97.62 193 THR A N 1
ATOM 1466 C CA . THR A 1 193 ? -15.566 28.047 2.702 1.00 97.62 193 THR A CA 1
ATOM 1467 C C . THR A 1 193 ? -16.838 27.267 3.005 1.00 97.62 193 THR A C 1
ATOM 1469 O O . THR A 1 193 ? -17.555 27.633 3.931 1.00 97.62 193 THR A O 1
ATOM 1472 N N . LYS A 1 194 ? -17.089 26.151 2.311 1.00 96.75 194 LYS A N 1
ATOM 1473 C CA . LYS A 1 194 ? -18.232 25.273 2.613 1.00 96.75 194 LYS A CA 1
ATOM 1474 C C . LYS A 1 194 ? -18.157 24.670 4.014 1.00 96.75 194 LYS A C 1
ATOM 1476 O O . LYS A 1 194 ? -19.175 24.589 4.698 1.00 96.75 194 LYS A O 1
ATOM 1481 N N . GLU A 1 195 ? -16.972 24.257 4.456 1.00 97.00 195 GLU A N 1
ATOM 1482 C CA . GLU A 1 195 ? -16.764 23.745 5.817 1.00 97.00 195 GLU A CA 1
ATOM 1483 C C . GLU A 1 195 ? -17.031 24.827 6.876 1.00 97.00 195 GLU A C 1
ATOM 1485 O O . GLU A 1 195 ? -17.691 24.561 7.886 1.00 97.00 195 GLU A O 1
ATOM 1490 N N . ALA A 1 196 ? -16.593 26.064 6.623 1.00 97.31 196 ALA A N 1
ATOM 1491 C CA . ALA A 1 196 ? -16.862 27.204 7.495 1.00 97.31 196 ALA A CA 1
ATOM 1492 C C . ALA A 1 196 ? -18.357 27.564 7.542 1.00 97.31 196 ALA A C 1
ATOM 1494 O O . ALA A 1 196 ? -18.899 27.772 8.627 1.00 97.31 196 ALA A O 1
ATOM 1495 N N . GLU A 1 197 ? -19.041 27.588 6.395 1.00 97.31 197 GLU A N 1
ATOM 1496 C CA . GLU A 1 197 ? -20.488 27.831 6.311 1.00 97.31 197 GLU A CA 1
ATOM 1497 C C . GLU A 1 197 ? -21.291 26.750 7.047 1.00 97.31 197 GLU A C 1
ATOM 1499 O O . GLU A 1 197 ? -22.202 27.072 7.812 1.00 97.31 197 GLU A O 1
ATOM 1504 N N . SER A 1 198 ? -20.919 25.476 6.879 1.00 97.44 198 SER A N 1
ATOM 1505 C CA . SER A 1 198 ? -21.534 24.356 7.600 1.00 97.44 198 SER A CA 1
ATOM 1506 C C . SER A 1 198 ? -21.347 24.497 9.111 1.00 97.44 198 SER A C 1
ATOM 1508 O O . SER A 1 198 ? -22.313 24.410 9.867 1.00 97.44 198 SER A O 1
ATOM 1510 N N . SER A 1 199 ? -20.122 24.791 9.555 1.00 94.56 199 SER A N 1
ATOM 1511 C CA . SER A 1 199 ? -19.808 24.972 10.978 1.00 94.56 199 SER A CA 1
ATOM 1512 C C . SER A 1 199 ? -20.548 26.171 11.581 1.00 94.56 199 SER A C 1
ATOM 1514 O O . SER A 1 199 ? -21.036 26.107 12.709 1.00 94.56 199 SER A O 1
ATOM 1516 N N . ALA A 1 200 ? -20.685 27.267 10.829 1.00 97.38 200 ALA A N 1
ATOM 1517 C CA . ALA A 1 200 ? -21.448 28.438 11.254 1.00 97.38 200 ALA A CA 1
ATOM 1518 C C . ALA A 1 200 ? -22.951 28.131 11.384 1.00 97.38 200 ALA A C 1
ATOM 1520 O O . ALA A 1 200 ? -23.600 28.593 12.328 1.00 97.38 200 ALA A O 1
ATOM 1521 N N . ALA A 1 201 ? -23.506 27.324 10.473 1.00 96.56 201 ALA A N 1
ATOM 1522 C CA . ALA A 1 201 ? -24.893 26.871 10.549 1.00 96.56 201 ALA A CA 1
ATOM 1523 C C . ALA A 1 201 ? -25.133 25.972 11.774 1.00 96.56 201 ALA A C 1
ATOM 1525 O O . ALA A 1 201 ? -26.109 26.180 12.502 1.00 96.56 201 ALA A O 1
ATOM 1526 N N . GLU A 1 202 ? -24.227 25.028 12.044 1.00 96.88 202 GLU A N 1
ATOM 1527 C CA . GLU A 1 202 ? -24.267 24.180 13.242 1.00 96.88 202 GLU A CA 1
ATOM 1528 C C . GLU A 1 202 ? -24.168 25.007 14.526 1.00 96.88 202 GLU A C 1
ATOM 1530 O O . GLU A 1 202 ? -24.982 24.831 15.435 1.00 96.88 202 GLU A O 1
ATOM 1535 N N . HIS A 1 203 ? -23.238 25.964 14.585 1.00 96.69 203 HIS A N 1
ATOM 1536 C CA . HIS A 1 203 ? -23.098 26.860 15.730 1.00 96.69 203 HIS A CA 1
ATOM 1537 C C . HIS A 1 203 ? -24.393 27.634 15.997 1.00 96.69 203 HIS A C 1
ATOM 1539 O O . HIS A 1 203 ? -24.888 27.645 17.123 1.00 96.69 203 HIS A O 1
ATOM 1545 N N . SER A 1 204 ? -24.990 28.235 14.962 1.00 96.94 204 SER A N 1
ATOM 1546 C CA . SER A 1 204 ? -26.256 28.968 15.101 1.00 96.94 204 SER A CA 1
ATOM 1547 C C . SER A 1 204 ? -27.403 28.068 15.574 1.00 96.94 204 SER A C 1
ATOM 1549 O O . SER A 1 204 ? -28.247 28.495 16.367 1.00 96.94 204 SER A O 1
ATOM 1551 N N . TYR A 1 205 ? -27.449 26.818 15.109 1.00 96.25 205 TYR A N 1
ATOM 1552 C CA . TYR A 1 205 ? -28.445 25.845 15.550 1.00 96.25 205 TYR A CA 1
ATOM 1553 C C . TYR A 1 205 ? -28.273 25.481 17.030 1.00 96.25 205 TYR A C 1
ATOM 1555 O O . TYR A 1 205 ? -29.239 25.552 17.794 1.00 96.25 205 TYR A O 1
ATOM 1563 N N . ILE A 1 206 ? -27.047 25.153 17.446 1.00 96.25 206 ILE A N 1
ATOM 1564 C CA . ILE A 1 206 ? -26.720 24.800 18.833 1.00 96.25 206 ILE A CA 1
ATOM 1565 C C . ILE A 1 206 ? -26.990 25.981 19.767 1.00 96.25 206 ILE A C 1
ATOM 1567 O O . ILE A 1 206 ? -27.567 25.798 20.835 1.00 96.25 206 ILE A O 1
ATOM 1571 N N . GLU A 1 207 ? -26.642 27.201 19.366 1.00 96.62 207 GLU A N 1
ATOM 1572 C CA . GLU A 1 207 ? -26.885 28.410 20.157 1.00 96.62 207 GLU A CA 1
ATOM 1573 C C . GLU A 1 207 ? -28.386 28.642 20.400 1.00 96.62 207 GLU A C 1
ATOM 1575 O O . GLU A 1 207 ? -28.811 28.905 21.532 1.00 96.62 207 GLU A O 1
ATOM 1580 N N . LYS A 1 208 ? -29.219 28.443 19.369 1.00 95.62 208 LYS A N 1
ATOM 1581 C CA . LYS A 1 208 ? -30.682 28.472 19.514 1.00 95.62 208 LYS A CA 1
ATOM 1582 C C . LYS A 1 208 ? -31.162 27.385 20.471 1.00 95.62 208 LYS A C 1
ATOM 1584 O O . LYS A 1 208 ? -31.912 27.700 21.395 1.00 95.62 208 LYS A O 1
ATOM 1589 N N . GLN A 1 209 ? -30.703 26.143 20.312 1.00 94.94 209 GLN A N 1
ATOM 1590 C CA . GLN A 1 209 ? -31.067 25.053 21.223 1.00 94.94 209 GLN A CA 1
ATOM 1591 C C . GLN A 1 209 ? -30.681 25.367 22.670 1.00 94.94 209 GLN A C 1
ATOM 1593 O O . GLN A 1 209 ? -31.505 25.214 23.573 1.00 94.94 209 GLN A O 1
ATOM 1598 N N . LEU A 1 210 ? -29.471 25.875 22.895 1.00 94.88 210 LEU A N 1
ATOM 1599 C CA . LEU A 1 210 ? -28.980 26.247 24.216 1.00 94.88 210 LEU A CA 1
ATOM 1600 C C . LEU A 1 210 ? -29.866 27.326 24.844 1.00 94.88 210 LEU A C 1
ATOM 1602 O O . LEU A 1 210 ? -30.248 27.192 26.005 1.00 94.88 210 LEU A O 1
ATOM 1606 N N . SER A 1 211 ? -30.270 28.348 24.085 1.00 93.00 211 SER A N 1
ATOM 1607 C CA . SER A 1 211 ? -31.195 29.374 24.588 1.00 93.00 211 SER A CA 1
ATOM 1608 C C . SER A 1 211 ? -32.573 28.804 24.965 1.00 93.00 211 SER A C 1
ATOM 1610 O O . SER A 1 211 ? -33.131 29.168 26.003 1.00 93.00 211 SER A O 1
ATOM 1612 N N . THR A 1 212 ? -33.103 27.854 24.185 1.00 92.19 212 THR A N 1
ATOM 1613 C CA . THR A 1 212 ? -34.382 27.192 24.496 1.00 92.19 212 THR A CA 1
ATOM 1614 C C . THR A 1 212 ? -34.283 26.268 25.708 1.00 92.19 212 THR A C 1
ATOM 1616 O O . THR A 1 212 ? -35.178 26.247 26.544 1.00 92.19 212 THR A O 1
ATOM 1619 N N . LEU A 1 213 ? -33.169 25.550 25.858 1.00 91.44 213 LEU A N 1
ATOM 1620 C CA . LEU A 1 213 ? -32.899 24.700 27.018 1.00 91.44 213 LEU A CA 1
ATOM 1621 C C . LEU A 1 213 ? -32.707 25.533 28.282 1.00 91.44 213 LEU A C 1
ATOM 1623 O O . LEU A 1 213 ? -33.216 25.171 29.337 1.00 91.44 213 LEU A O 1
ATOM 1627 N N . LYS A 1 214 ? -32.015 26.670 28.175 1.00 91.12 214 LYS A N 1
ATOM 1628 C CA . LYS A 1 214 ? -31.804 27.585 29.298 1.00 91.12 214 LYS A CA 1
ATOM 1629 C C . LYS A 1 214 ? -33.126 28.152 29.807 1.00 91.12 214 LYS A C 1
ATOM 1631 O O . LYS A 1 214 ? -33.369 28.107 31.005 1.00 91.12 214 LYS A O 1
ATOM 1636 N N . THR A 1 215 ? -33.998 28.608 28.908 1.00 87.31 215 THR A N 1
ATOM 1637 C CA . THR A 1 215 ? -35.331 29.099 29.296 1.00 87.31 215 THR A CA 1
ATOM 1638 C C . THR A 1 215 ? -36.228 27.984 29.838 1.00 87.31 215 THR A C 1
ATOM 1640 O O . THR A 1 215 ? -36.981 28.222 30.774 1.00 87.31 215 THR A O 1
ATOM 1643 N N . ALA A 1 216 ? -36.124 26.759 29.314 1.00 85.00 216 ALA A N 1
ATOM 1644 C CA . ALA A 1 216 ? -36.849 25.604 29.845 1.00 85.00 216 ALA A CA 1
ATOM 1645 C C . ALA A 1 216 ? -36.327 25.122 31.214 1.00 85.00 216 ALA A C 1
ATOM 1647 O O . ALA A 1 216 ? -37.092 24.543 31.981 1.00 85.00 216 ALA A O 1
ATOM 1648 N N . SER A 1 217 ? -35.042 25.336 31.512 1.00 84.88 217 SER A N 1
ATOM 1649 C CA . SER A 1 217 ? -34.405 24.937 32.773 1.00 84.88 217 SER A CA 1
ATOM 1650 C C . SER A 1 217 ? -34.651 25.923 33.914 1.00 84.88 217 SER A C 1
ATOM 1652 O O . SER A 1 217 ? -34.405 25.571 35.070 1.00 84.88 217 SER A O 1
ATOM 1654 N N . GLU A 1 218 ? -35.067 27.155 33.623 1.00 85.31 218 GLU A N 1
ATOM 1655 C CA . GLU A 1 218 ? -35.407 28.114 34.668 1.00 85.31 218 GLU A CA 1
ATOM 1656 C C . GLU A 1 218 ? -36.704 27.667 35.364 1.00 85.31 218 GLU A C 1
ATOM 1658 O O . GLU A 1 218 ? -37.737 27.517 34.702 1.00 85.31 218 GLU A O 1
ATOM 1663 N N . PRO A 1 219 ? -36.673 27.424 36.689 1.00 83.44 219 PRO A N 1
ATOM 1664 C CA . PRO A 1 219 ? -37.833 26.922 37.409 1.00 83.44 219 PRO A CA 1
ATOM 1665 C C . PRO A 1 219 ? -38.971 27.933 37.333 1.00 83.44 219 PRO A C 1
ATOM 1667 O O . PRO A 1 219 ? -38.780 29.148 37.484 1.00 83.44 219 PRO A O 1
ATOM 1670 N N . ARG A 1 220 ? -40.184 27.430 37.112 1.00 82.88 220 ARG A N 1
ATOM 1671 C CA . ARG A 1 220 ? -41.360 28.296 36.998 1.00 82.88 220 ARG A CA 1
ATOM 1672 C C . ARG A 1 220 ? -41.660 28.926 38.354 1.00 82.88 220 ARG A C 1
ATOM 1674 O O . ARG A 1 220 ? -41.440 28.329 39.406 1.00 82.88 220 ARG A O 1
ATOM 1681 N N . LYS A 1 221 ? -42.225 30.136 38.346 1.00 85.56 221 LYS A N 1
ATOM 1682 C CA . LYS A 1 221 ? -42.608 30.831 39.589 1.00 85.56 221 LYS A CA 1
ATOM 1683 C C . LYS A 1 221 ? -43.543 29.980 40.458 1.00 85.56 221 LYS A C 1
ATOM 1685 O O . LYS A 1 221 ? -43.382 29.968 41.674 1.00 85.56 221 LYS A O 1
ATOM 1690 N N . ASP A 1 222 ? -44.438 29.219 39.833 1.00 83.81 222 ASP A N 1
ATOM 1691 C CA . ASP A 1 222 ? -45.363 28.315 40.523 1.00 83.81 222 ASP A CA 1
ATOM 1692 C C . ASP A 1 222 ? -44.636 27.142 41.202 1.00 83.81 222 ASP A C 1
ATOM 1694 O O . ASP A 1 222 ? -44.987 26.763 42.316 1.00 83.81 222 ASP A O 1
ATOM 1698 N N . GLU A 1 223 ? -43.575 26.607 40.584 1.00 84.94 223 GLU A N 1
ATOM 1699 C CA . GLU A 1 223 ? -42.744 25.543 41.168 1.00 84.94 223 GLU A CA 1
ATOM 1700 C C . GLU A 1 223 ? -41.978 26.055 42.389 1.00 84.94 223 GLU A C 1
ATOM 1702 O O . GLU A 1 223 ? -41.931 25.379 43.413 1.00 84.94 223 GLU A O 1
ATOM 1707 N N . LEU A 1 224 ? -41.443 27.279 42.324 1.00 88.44 224 LEU A N 1
ATOM 1708 C CA . LEU A 1 224 ? -40.781 27.923 43.463 1.00 88.44 224 LEU A CA 1
ATOM 1709 C C . LEU A 1 224 ? -41.752 28.202 44.617 1.00 88.44 224 LEU A C 1
ATOM 1711 O O . LEU A 1 224 ? -41.386 28.046 45.782 1.00 88.44 224 LEU A O 1
ATOM 1715 N N . MET A 1 225 ? -42.987 28.605 44.310 1.00 90.44 225 MET A N 1
ATOM 1716 C CA . MET A 1 225 ? -44.040 28.776 45.315 1.00 90.44 225 MET A CA 1
ATOM 1717 C C . MET A 1 225 ? -44.412 27.435 45.948 1.00 90.44 225 MET A C 1
ATOM 1719 O O . MET A 1 225 ? -44.447 27.328 47.174 1.00 90.44 225 MET A O 1
ATOM 1723 N N . ARG A 1 226 ? -44.587 26.388 45.134 1.00 91.44 226 ARG A N 1
ATOM 1724 C CA . ARG A 1 226 ? -44.892 25.041 45.620 1.00 91.44 226 ARG A CA 1
ATOM 1725 C C . ARG A 1 226 ? -43.768 24.459 46.471 1.00 91.44 226 ARG A C 1
ATOM 1727 O O . ARG A 1 226 ? -44.047 23.788 47.459 1.00 91.44 226 ARG A O 1
ATOM 1734 N N . LEU A 1 227 ? -42.513 24.732 46.124 1.00 91.06 227 LEU A N 1
ATOM 1735 C CA . LEU A 1 227 ? -41.352 24.305 46.904 1.00 91.06 227 LEU A CA 1
ATOM 1736 C C . LEU A 1 227 ? -41.381 24.939 48.301 1.00 91.06 227 LEU A C 1
ATOM 1738 O O . LEU A 1 227 ? -41.260 24.222 49.288 1.00 91.06 227 LEU A O 1
ATOM 1742 N N . LYS A 1 228 ? -41.663 26.245 48.401 1.00 92.31 228 LYS A N 1
ATOM 1743 C CA . LYS A 1 228 ? -41.827 26.936 49.694 1.00 92.31 228 LYS A CA 1
ATOM 1744 C C . LYS A 1 228 ? -43.013 26.410 50.505 1.00 92.31 228 LYS A C 1
ATOM 1746 O O . LYS A 1 228 ? -42.918 26.282 51.723 1.00 92.31 228 LYS A O 1
ATOM 1751 N N . GLU A 1 229 ? -44.136 26.106 49.856 1.00 93.62 229 GLU A N 1
ATOM 1752 C CA . GLU A 1 229 ? -45.278 25.463 50.520 1.00 93.62 229 GLU A CA 1
ATOM 1753 C C . GLU A 1 229 ? -44.897 24.094 51.088 1.00 93.62 229 GLU A C 1
ATOM 1755 O O . GLU A 1 229 ? -45.186 23.810 52.249 1.00 93.62 229 GLU A O 1
ATOM 1760 N N . LEU A 1 230 ? -44.225 23.258 50.290 1.00 92.88 230 LEU A N 1
ATOM 1761 C CA . LEU A 1 230 ? -43.762 21.938 50.713 1.00 92.88 230 LEU A CA 1
ATOM 1762 C C . LEU A 1 230 ? -42.741 22.032 51.846 1.00 92.88 230 LEU A C 1
ATOM 1764 O O . LEU A 1 230 ? -42.819 21.246 52.780 1.00 92.88 230 LEU A O 1
ATOM 1768 N N . GLU A 1 231 ? -41.833 23.004 51.814 1.00 93.88 231 GLU A N 1
ATOM 1769 C CA . GLU A 1 231 ? -40.864 23.243 52.887 1.00 93.88 231 GLU A CA 1
ATOM 1770 C C . GLU A 1 231 ? -41.559 23.609 54.209 1.00 93.88 231 GLU A C 1
ATOM 1772 O O . GLU A 1 231 ? -41.219 23.077 55.268 1.00 93.88 231 GLU A O 1
ATOM 1777 N N . ASN A 1 232 ? -42.610 24.434 54.149 1.00 94.31 232 ASN A N 1
ATOM 1778 C CA . ASN A 1 232 ? -43.436 24.735 55.318 1.00 94.31 232 ASN A CA 1
ATOM 1779 C C . ASN A 1 232 ? -44.170 23.491 55.838 1.00 94.31 232 ASN A C 1
ATOM 1781 O O . ASN A 1 232 ? -44.186 23.266 57.049 1.00 94.31 232 ASN A O 1
ATOM 1785 N N . ILE A 1 233 ? -44.739 22.673 54.943 1.00 94.56 233 ILE A N 1
ATOM 1786 C CA . ILE A 1 233 ? -45.409 21.416 55.311 1.00 94.56 233 ILE A CA 1
ATOM 1787 C C . ILE A 1 233 ? -44.412 20.455 55.964 1.00 94.56 233 ILE A C 1
ATOM 1789 O O . ILE A 1 233 ? -44.689 19.941 57.046 1.00 94.56 233 ILE A O 1
ATOM 1793 N N . ILE A 1 234 ? -43.232 20.264 55.369 1.00 93.50 234 ILE A N 1
ATOM 1794 C CA . ILE A 1 234 ? -42.159 19.434 55.929 1.00 93.50 234 ILE A CA 1
ATOM 1795 C C . ILE A 1 234 ? -41.798 19.934 57.328 1.00 93.50 234 ILE A C 1
ATOM 1797 O O . ILE A 1 234 ? -41.791 19.143 58.263 1.00 93.50 234 ILE A O 1
ATOM 1801 N N . SER A 1 235 ? -41.610 21.243 57.519 1.00 94.56 235 SER A N 1
ATOM 1802 C CA . SER A 1 235 ? -41.310 21.802 58.843 1.00 94.56 235 SER A CA 1
ATOM 1803 C C . SER A 1 235 ? -42.423 21.550 59.870 1.00 94.56 235 SER A C 1
ATOM 1805 O O . SER A 1 235 ? -42.146 21.348 61.059 1.00 94.56 235 SER A O 1
ATOM 1807 N N . THR A 1 236 ? -43.694 21.577 59.455 1.00 93.81 236 THR A N 1
ATOM 1808 C CA . THR A 1 236 ? -44.814 21.239 60.345 1.00 93.81 236 THR A CA 1
ATOM 1809 C C . THR A 1 236 ? -44.854 19.750 60.677 1.00 93.81 236 THR A C 1
ATOM 1811 O O . THR A 1 236 ? -44.922 19.406 61.857 1.00 93.81 236 THR A O 1
ATOM 1814 N N . GLU A 1 237 ? -44.715 18.882 59.678 1.00 92.38 237 GLU A N 1
ATOM 1815 C CA . GLU A 1 237 ? -44.710 17.425 59.829 1.00 92.38 237 GLU A CA 1
ATOM 1816 C C . GLU A 1 237 ? -43.517 16.953 60.666 1.00 92.38 237 GLU A C 1
ATOM 1818 O O . GLU A 1 237 ? -43.674 16.143 61.573 1.00 92.38 237 GLU A O 1
ATOM 1823 N N . GLU A 1 238 ? -42.327 17.525 60.475 1.00 92.69 238 GLU A N 1
ATOM 1824 C CA . GLU A 1 238 ? -41.150 17.249 61.305 1.00 92.69 238 GLU A CA 1
ATOM 1825 C C . GLU A 1 238 ? -41.421 17.539 62.786 1.00 92.69 238 GLU A C 1
ATOM 1827 O O . GLU A 1 238 ? -41.059 16.747 63.662 1.00 92.69 238 GLU A O 1
ATOM 1832 N N . LYS A 1 239 ? -42.111 18.644 63.098 1.00 93.25 239 LYS A N 1
ATOM 1833 C CA . LYS A 1 239 ? -42.506 18.958 64.481 1.00 93.25 239 LYS A CA 1
ATOM 1834 C C . LYS A 1 239 ? -43.501 17.935 65.021 1.00 93.25 239 LYS A C 1
ATOM 1836 O O . LYS A 1 239 ? -43.417 17.587 66.203 1.00 93.25 239 LYS A O 1
ATOM 1841 N N . GLU A 1 240 ? -44.431 17.454 64.202 1.00 92.19 240 GLU A N 1
ATOM 1842 C CA . GLU A 1 240 ? -45.371 16.400 64.593 1.00 92.19 240 GLU A CA 1
ATOM 1843 C C . GLU A 1 240 ? -44.675 15.055 64.798 1.00 92.19 240 GLU A C 1
ATOM 1845 O O . GLU A 1 240 ? -44.884 14.426 65.835 1.00 92.19 240 GLU A O 1
ATOM 1850 N N . VAL A 1 241 ? -43.755 14.662 63.919 1.00 91.50 241 VAL A N 1
ATOM 1851 C CA . VAL A 1 241 ? -42.908 13.470 64.068 1.00 91.50 241 VAL A CA 1
ATOM 1852 C C . VAL A 1 241 ? -42.074 13.550 65.347 1.00 91.50 241 VAL A C 1
ATOM 1854 O O . VAL A 1 241 ? -41.981 12.572 66.093 1.00 91.50 241 VAL A O 1
ATOM 1857 N N . VAL A 1 242 ? -41.510 14.714 65.682 1.00 92.00 242 VAL A N 1
ATOM 1858 C CA . VAL A 1 242 ? -40.785 14.906 66.949 1.00 92.00 242 VAL A CA 1
ATOM 1859 C C . VAL A 1 242 ? -41.722 14.751 68.153 1.00 92.00 242 VAL A C 1
ATOM 1861 O O . VAL A 1 242 ? -41.343 14.127 69.146 1.00 92.00 242 VAL A O 1
ATOM 1864 N N . LYS A 1 243 ? -42.956 15.261 68.093 1.00 92.06 243 LYS A N 1
ATOM 1865 C CA . LYS A 1 243 ? -43.952 15.050 69.161 1.00 92.06 243 LYS A CA 1
ATOM 1866 C C . LYS A 1 243 ? -44.348 13.574 69.273 1.00 92.06 243 LYS A C 1
ATOM 1868 O O . LYS A 1 243 ? -44.311 13.015 70.369 1.00 92.06 243 LYS A O 1
ATOM 1873 N N . LEU A 1 244 ? -44.665 12.931 68.152 1.00 89.88 244 LEU A N 1
ATOM 1874 C CA . LEU A 1 244 ? -45.047 11.523 68.081 1.00 89.88 244 LEU A CA 1
ATOM 1875 C C . LEU A 1 244 ? -43.918 10.606 68.539 1.00 89.88 244 LEU A C 1
ATOM 1877 O O . LEU A 1 244 ? -44.182 9.654 69.264 1.00 89.88 244 LEU A O 1
ATOM 1881 N N . SER A 1 245 ? -42.663 10.897 68.199 1.00 88.44 245 SER A N 1
ATOM 1882 C CA . SER A 1 245 ? -41.515 10.109 68.657 1.00 88.44 245 SER A CA 1
ATOM 1883 C C . SER A 1 245 ? -41.338 10.184 70.176 1.00 88.44 245 SER A C 1
ATOM 1885 O O . SER A 1 245 ? -41.081 9.153 70.795 1.00 88.44 245 SER A O 1
ATOM 1887 N N . LYS A 1 246 ? -41.571 11.351 70.797 1.00 88.81 246 LYS A N 1
ATOM 1888 C CA . LYS A 1 246 ? -41.585 11.520 72.264 1.00 88.81 246 LYS A CA 1
ATOM 1889 C C . LYS A 1 246 ? -42.759 10.801 72.934 1.00 88.81 246 LYS A C 1
ATOM 1891 O O . LYS A 1 246 ? -42.614 10.258 74.026 1.00 88.81 246 LYS A O 1
ATOM 1896 N N . CYS A 1 247 ? -43.936 10.789 72.314 1.00 84.25 247 CYS A N 1
ATOM 1897 C CA . CYS A 1 247 ? -45.072 10.010 72.815 1.00 84.25 247 CYS A CA 1
ATOM 1898 C C . CYS A 1 247 ? -44.815 8.502 72.667 1.00 84.25 247 CYS A C 1
ATOM 1900 O O . CYS A 1 247 ? -45.015 7.739 73.612 1.00 84.25 247 CYS A O 1
ATOM 1902 N N . SER A 1 248 ? -44.308 8.085 71.507 1.00 87.12 248 SER A N 1
ATOM 1903 C CA . SER A 1 248 ? -43.953 6.704 71.183 1.00 87.12 248 SER A CA 1
ATOM 1904 C C . SER A 1 248 ? -42.803 6.187 72.042 1.00 87.12 248 SER A C 1
ATOM 1906 O O . SER A 1 248 ? -42.806 5.003 72.358 1.00 87.12 248 SER A O 1
ATOM 1908 N N . SER A 1 249 ? -41.866 7.035 72.490 1.00 88.75 249 SER A N 1
ATOM 1909 C CA . SER A 1 249 ? -40.782 6.604 73.381 1.00 88.75 249 SER A CA 1
ATOM 1910 C C . SER A 1 249 ? -41.332 6.042 74.688 1.00 88.75 249 SER A C 1
ATOM 1912 O O . SER A 1 249 ? -40.968 4.937 75.049 1.00 88.75 249 SER A O 1
ATOM 1914 N N . LYS A 1 250 ? -42.321 6.696 75.313 1.00 87.38 250 LYS A N 1
ATOM 1915 C CA . LYS A 1 250 ? -42.971 6.183 76.535 1.00 87.38 250 LYS A CA 1
ATOM 1916 C C . LYS A 1 250 ? -43.670 4.839 76.312 1.00 87.38 250 LYS A C 1
ATOM 1918 O O . LYS A 1 250 ? -43.683 3.984 77.195 1.00 87.38 250 LYS A O 1
ATOM 1923 N N . LEU A 1 251 ? -44.284 4.657 75.140 1.00 87.38 251 LEU A N 1
ATOM 1924 C CA . LEU A 1 251 ? -44.888 3.381 74.748 1.00 87.38 251 LEU A CA 1
ATOM 1925 C C . LEU A 1 251 ? -43.822 2.310 74.487 1.00 87.38 251 LEU A C 1
ATOM 1927 O O . LEU A 1 251 ? -44.003 1.177 74.923 1.00 87.38 251 LEU A O 1
ATOM 1931 N N . ARG A 1 252 ? -42.705 2.662 73.838 1.00 86.75 252 ARG A N 1
ATOM 1932 C CA . ARG A 1 252 ? -41.539 1.783 73.675 1.00 86.75 252 ARG A CA 1
ATOM 1933 C C . ARG A 1 252 ? -40.940 1.401 75.016 1.00 86.75 252 ARG A C 1
ATOM 1935 O O . ARG A 1 252 ? -40.669 0.228 75.210 1.00 86.75 252 ARG A O 1
ATOM 1942 N N . ASP A 1 253 ? -40.798 2.331 75.950 1.00 89.50 253 ASP A N 1
ATOM 1943 C CA . ASP A 1 253 ? -40.259 2.059 77.282 1.00 89.50 253 ASP A CA 1
ATOM 1944 C C . ASP A 1 253 ? -41.137 1.021 77.991 1.00 89.50 253 ASP A C 1
ATOM 1946 O O . ASP A 1 253 ? -40.648 -0.027 78.401 1.00 89.50 253 ASP A O 1
ATOM 1950 N N . ARG A 1 254 ? -42.463 1.209 77.987 1.00 88.19 254 ARG A N 1
ATOM 1951 C CA . ARG A 1 254 ? -43.411 0.211 78.518 1.00 88.19 254 ARG A CA 1
ATOM 1952 C C . ARG A 1 254 ? -43.357 -1.126 77.778 1.00 88.19 254 ARG A C 1
ATOM 1954 O O . ARG A 1 254 ? -43.427 -2.174 78.414 1.00 88.19 254 ARG A O 1
ATOM 1961 N N . ALA A 1 255 ? -43.243 -1.112 76.452 1.00 86.75 255 ALA A N 1
ATOM 1962 C CA . ALA A 1 255 ? -43.129 -2.330 75.655 1.00 86.75 255 ALA A CA 1
ATOM 1963 C C . ALA A 1 255 ? -41.819 -3.078 75.948 1.00 86.75 255 ALA A C 1
ATOM 1965 O O . ALA A 1 255 ? -41.839 -4.295 76.083 1.00 86.75 255 ALA A O 1
ATOM 1966 N N . THR A 1 256 ? -40.701 -2.367 76.115 1.00 87.25 256 THR A N 1
ATOM 1967 C CA . THR A 1 256 ? -39.403 -2.957 76.477 1.00 87.25 256 THR A CA 1
ATOM 1968 C C . THR A 1 256 ? -39.391 -3.464 77.914 1.00 87.25 256 THR A C 1
ATOM 1970 O O . THR A 1 256 ? -38.835 -4.526 78.170 1.00 87.25 256 THR A O 1
ATOM 1973 N N . GLU A 1 257 ? -40.046 -2.778 78.853 1.00 88.94 257 GLU A N 1
ATOM 1974 C CA . GLU A 1 257 ? -40.265 -3.283 80.211 1.00 88.94 257 GLU A CA 1
ATOM 1975 C C . GLU A 1 257 ? -41.097 -4.567 80.211 1.00 88.94 257 GLU A C 1
ATOM 1977 O O . GLU A 1 257 ? -40.742 -5.528 80.891 1.00 88.94 257 GLU A O 1
ATOM 1982 N N . LEU A 1 258 ? -42.190 -4.609 79.442 1.00 88.44 258 LEU A N 1
ATOM 1983 C CA . LEU A 1 258 ? -42.995 -5.819 79.276 1.00 88.44 258 LEU A CA 1
ATOM 1984 C C . LEU A 1 258 ? -42.186 -6.937 78.615 1.00 88.44 258 LEU A C 1
ATOM 1986 O O . LEU A 1 258 ? -42.225 -8.065 79.093 1.00 88.44 258 LEU A O 1
ATOM 1990 N N . GLN A 1 259 ? -41.407 -6.630 77.578 1.00 85.38 259 GLN A N 1
ATOM 1991 C CA . GLN A 1 259 ? -40.534 -7.597 76.919 1.00 85.38 259 GLN A CA 1
ATOM 1992 C C . GLN A 1 259 ? -39.485 -8.161 77.887 1.00 85.38 259 GLN A C 1
ATOM 1994 O O . GLN A 1 259 ? -39.313 -9.373 77.927 1.00 85.38 259 GLN A O 1
ATOM 1999 N N . LYS A 1 260 ? -38.854 -7.324 78.723 1.00 85.44 260 LYS A N 1
ATOM 2000 C CA . LYS A 1 260 ? -37.932 -7.774 79.782 1.00 85.44 260 LYS A CA 1
ATOM 2001 C C . LYS A 1 260 ? -38.631 -8.689 80.784 1.00 85.44 260 LYS A C 1
ATOM 2003 O O . LYS A 1 260 ? -38.133 -9.771 81.059 1.00 85.44 260 LYS A O 1
ATOM 2008 N N . LYS A 1 261 ? -39.824 -8.314 81.259 1.00 87.12 261 LYS A N 1
ATOM 2009 C CA . LYS A 1 261 ? -40.626 -9.153 82.170 1.00 87.12 261 LYS A CA 1
ATOM 2010 C C . LYS A 1 261 ? -40.982 -10.507 81.550 1.00 87.12 261 LYS A C 1
ATOM 2012 O O . LYS A 1 261 ? -40.955 -11.514 82.248 1.00 87.12 261 LYS A O 1
ATOM 2017 N N . VAL A 1 262 ? -41.296 -10.541 80.256 1.00 83.31 262 VAL A N 1
ATOM 2018 C CA . VAL A 1 262 ? -41.570 -11.783 79.515 1.00 83.31 262 VAL A CA 1
ATOM 2019 C C . VAL A 1 262 ? -40.299 -12.623 79.352 1.00 83.31 262 VAL A C 1
ATOM 2021 O O . VAL A 1 262 ? -40.337 -13.833 79.563 1.00 83.31 262 VAL A O 1
ATOM 2024 N N . GLU A 1 263 ? -39.167 -12.003 79.016 1.00 80.00 263 GLU A N 1
ATOM 2025 C CA . GLU A 1 263 ? -37.874 -12.686 78.882 1.00 80.00 263 GLU A CA 1
ATOM 2026 C C . GLU A 1 263 ? -37.356 -13.233 80.221 1.00 80.00 263 GLU A C 1
ATOM 2028 O O . GLU A 1 263 ? -36.758 -14.308 80.246 1.00 80.00 263 GLU A O 1
ATOM 2033 N N . ASP A 1 264 ? -37.615 -12.538 81.328 1.00 80.56 264 ASP A N 1
ATOM 2034 C CA . ASP A 1 264 ? -37.261 -12.990 82.674 1.00 80.56 264 ASP A CA 1
ATOM 2035 C C . ASP A 1 264 ? -38.211 -14.086 83.186 1.00 80.56 264 ASP A C 1
ATOM 2037 O O . ASP A 1 264 ? -37.755 -15.029 83.830 1.00 80.56 264 ASP A O 1
ATOM 2041 N N . ALA A 1 265 ? -39.501 -14.041 82.827 1.00 79.06 265 ALA A N 1
ATOM 2042 C CA . ALA A 1 265 ? -40.464 -15.108 83.125 1.00 79.06 265 ALA A CA 1
ATOM 2043 C C . ALA A 1 265 ? -40.174 -16.418 82.366 1.00 79.06 265 ALA A C 1
ATOM 2045 O O . ALA A 1 265 ? -40.483 -17.499 82.862 1.00 79.06 265 ALA A O 1
ATOM 2046 N N . GLY A 1 266 ? -39.567 -16.337 81.178 1.00 76.62 266 GLY A N 1
ATOM 2047 C CA . GLY A 1 266 ? -39.152 -17.502 80.388 1.00 76.62 266 GLY A CA 1
ATOM 2048 C C . GLY A 1 266 ? -37.942 -18.267 80.943 1.00 76.62 266 GLY A C 1
ATOM 2049 O O . GLY A 1 266 ? -37.639 -19.357 80.454 1.00 76.62 266 GLY A O 1
ATOM 2050 N N . GLY A 1 267 ? -37.258 -17.724 81.955 1.00 85.38 267 GLY A N 1
ATOM 2051 C CA . GLY A 1 267 ? -36.114 -18.358 82.612 1.00 85.38 267 GLY A CA 1
ATOM 2052 C C . GLY A 1 267 ? -34.884 -18.566 81.714 1.00 85.38 267 GLY A C 1
ATOM 2053 O O . GLY A 1 267 ? -34.812 -18.110 80.571 1.00 85.38 267 GLY A O 1
ATOM 2054 N N . GLU A 1 268 ? -33.884 -19.270 82.250 1.00 81.62 268 GLU A N 1
ATOM 2055 C CA . GLU A 1 268 ? -32.604 -19.549 81.575 1.00 81.62 268 GLU A CA 1
ATOM 2056 C C . GLU A 1 268 ? -32.775 -20.470 80.350 1.00 81.62 268 GLU A C 1
ATOM 2058 O O . GLU A 1 268 ? -32.205 -20.212 79.292 1.00 81.62 268 GLU A O 1
ATOM 2063 N N . ALA A 1 269 ? -33.680 -21.455 80.425 1.00 82.94 269 ALA A N 1
ATOM 2064 C CA . ALA A 1 269 ? -33.943 -22.404 79.339 1.00 82.94 269 ALA A CA 1
ATOM 2065 C C . ALA A 1 269 ? -34.461 -21.742 78.042 1.00 82.94 269 ALA A C 1
ATOM 2067 O O . ALA A 1 269 ? -34.062 -22.135 76.941 1.00 82.94 269 ALA A O 1
ATOM 2068 N N . LEU A 1 270 ? -35.325 -20.720 78.139 1.00 84.06 270 LEU A N 1
ATOM 2069 C CA . LEU A 1 270 ? -35.800 -19.981 76.962 1.00 84.06 270 LEU A CA 1
ATOM 2070 C C . LEU A 1 270 ? -34.691 -19.107 76.364 1.00 84.06 270 LEU A C 1
ATOM 2072 O O . LEU A 1 270 ? -34.585 -19.008 75.138 1.00 84.06 270 LEU A O 1
ATOM 2076 N N . LYS A 1 271 ? -33.850 -18.497 77.211 1.00 83.38 271 LYS A N 1
ATOM 2077 C CA . LYS A 1 271 ? -32.696 -17.693 76.776 1.00 83.38 271 LYS A CA 1
ATOM 2078 C C . LYS A 1 271 ? -31.688 -18.563 76.013 1.00 83.38 271 LYS A C 1
ATOM 2080 O O . LYS A 1 271 ? -31.275 -18.177 74.917 1.00 83.38 271 LYS A O 1
ATOM 2085 N N . ASP A 1 272 ? -31.402 -19.768 76.500 1.00 85.88 272 ASP A N 1
ATOM 2086 C CA . ASP A 1 272 ? -30.530 -20.739 75.826 1.00 85.88 272 ASP A CA 1
ATOM 2087 C C . ASP A 1 272 ? -31.087 -21.201 74.476 1.00 85.88 272 ASP A C 1
ATOM 2089 O O . ASP A 1 272 ? -30.361 -21.258 73.476 1.00 85.88 272 ASP A O 1
ATOM 2093 N N . GLN A 1 273 ? -32.387 -21.501 74.409 1.00 87.06 273 GLN A N 1
ATOM 2094 C CA . GLN A 1 273 ? -33.019 -21.913 73.157 1.00 87.06 273 GLN A CA 1
ATOM 2095 C C . GLN A 1 273 ? -33.058 -20.761 72.140 1.00 87.06 273 GLN A C 1
ATOM 2097 O O . GLN A 1 273 ? -32.755 -20.974 70.964 1.00 87.06 273 GLN A O 1
ATOM 2102 N N . LYS A 1 274 ? -33.340 -19.527 72.579 1.00 87.31 274 LYS A N 1
ATOM 2103 C CA . LYS A 1 274 ? -33.287 -18.316 71.739 1.00 87.31 274 LYS A CA 1
ATOM 2104 C C . LYS A 1 274 ? -31.872 -18.058 71.215 1.00 87.31 274 LYS A C 1
ATOM 2106 O O . LYS A 1 274 ? -31.716 -17.705 70.048 1.00 87.31 274 LYS A O 1
ATOM 2111 N N . ALA A 1 275 ? -30.839 -18.290 72.027 1.00 88.62 275 ALA A N 1
ATOM 2112 C CA . ALA A 1 275 ? -29.446 -18.190 71.595 1.00 88.62 275 ALA A CA 1
ATOM 2113 C C . ALA A 1 275 ? -29.088 -19.248 70.537 1.00 88.62 275 ALA A C 1
ATOM 2115 O O . ALA A 1 275 ? -28.425 -18.922 69.552 1.00 88.62 275 ALA A O 1
ATOM 2116 N N . LYS A 1 276 ? -29.557 -20.496 70.689 1.00 92.25 276 LYS A N 1
ATOM 2117 C CA . LYS A 1 276 ? -29.374 -21.555 69.678 1.00 92.25 276 LYS A CA 1
ATOM 2118 C C . LYS A 1 276 ? -30.064 -21.213 68.359 1.00 92.25 276 LYS A C 1
ATOM 2120 O O . LYS A 1 276 ? -29.425 -21.330 67.316 1.00 92.25 276 LYS A O 1
ATOM 2125 N N . VAL A 1 277 ? -31.317 -20.751 68.409 1.00 94.19 277 VAL A N 1
ATOM 2126 C CA . VAL A 1 277 ? -32.086 -20.322 67.225 1.00 94.19 277 VAL A CA 1
ATOM 2127 C C . VAL A 1 277 ? -31.432 -19.118 66.547 1.00 94.19 277 VAL A C 1
ATOM 2129 O O . VAL A 1 277 ? -31.292 -19.108 65.334 1.00 94.19 277 VAL A O 1
ATOM 2132 N N . SER A 1 278 ? -30.960 -18.133 67.315 1.00 92.88 278 SER A N 1
ATOM 2133 C CA . SER A 1 278 ? -30.235 -16.975 66.774 1.00 92.88 278 SER A CA 1
ATOM 2134 C C . SER A 1 278 ? -28.934 -17.383 66.075 1.00 92.88 278 SER A C 1
ATOM 2136 O O . SER A 1 278 ? -28.664 -16.929 64.965 1.00 92.88 278 SER A O 1
ATOM 2138 N N . LYS A 1 279 ? -28.159 -18.306 66.668 1.00 95.62 279 LYS A N 1
ATOM 2139 C CA . LYS A 1 279 ? -26.959 -18.868 66.026 1.00 95.62 279 LYS A CA 1
ATOM 2140 C C . LYS A 1 279 ? -27.308 -19.575 64.718 1.00 95.62 279 LYS A C 1
ATOM 2142 O O . LYS A 1 279 ? -26.724 -19.243 63.692 1.00 95.62 279 LYS A O 1
ATOM 2147 N N . THR A 1 280 ? -28.303 -20.466 64.733 1.00 95.00 280 THR A N 1
ATOM 2148 C CA . THR A 1 280 ? -28.743 -21.171 63.515 1.00 95.00 280 THR A CA 1
ATOM 2149 C C . THR A 1 280 ? -29.267 -20.211 62.456 1.00 95.00 280 THR A C 1
ATOM 2151 O O . THR A 1 280 ? -28.915 -20.369 61.296 1.00 95.00 280 THR A O 1
ATOM 2154 N N . GLN A 1 281 ? -30.031 -19.185 62.833 1.00 95.19 2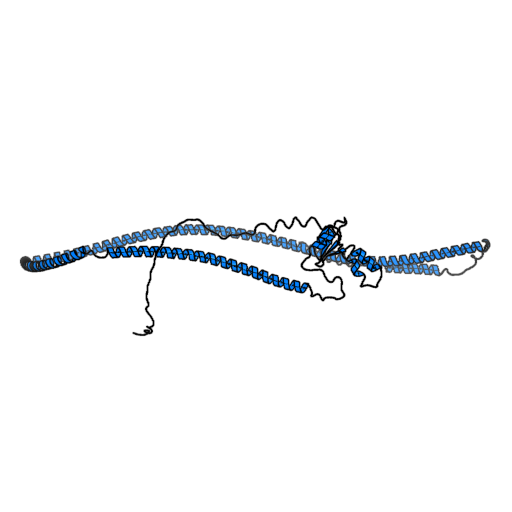81 GLN A N 1
ATOM 2155 C CA . GLN A 1 281 ? -30.479 -18.155 61.898 1.00 95.19 281 GLN A CA 1
ATOM 2156 C C . GLN A 1 281 ? -29.291 -17.399 61.295 1.00 95.19 281 GLN A C 1
ATOM 2158 O O . GLN A 1 281 ? -29.228 -17.238 60.083 1.00 95.19 281 GLN A O 1
ATOM 2163 N N . SER A 1 282 ? -28.305 -17.015 62.113 1.00 95.31 282 SER A N 1
ATOM 2164 C CA . SER A 1 282 ? -27.102 -16.335 61.624 1.00 95.31 282 SER A CA 1
ATOM 2165 C C . SER A 1 282 ? -26.276 -17.206 60.672 1.00 95.31 282 SER A C 1
ATOM 2167 O O . SER A 1 282 ? -25.704 -16.694 59.713 1.00 95.31 282 SER A O 1
ATOM 2169 N N . ASP A 1 283 ? -26.230 -18.518 60.906 1.00 95.12 283 ASP A N 1
ATOM 2170 C CA . ASP A 1 283 ? -25.528 -19.461 60.036 1.00 95.12 283 ASP A CA 1
ATOM 2171 C C . ASP A 1 283 ? -26.314 -19.710 58.741 1.00 95.12 283 ASP A C 1
ATOM 2173 O O . ASP A 1 283 ? -25.713 -19.760 57.669 1.00 95.12 283 ASP A O 1
ATOM 2177 N N . ILE A 1 284 ? -27.650 -19.763 58.803 1.00 95.94 284 ILE A N 1
ATOM 2178 C CA . ILE A 1 284 ? -28.524 -19.788 57.620 1.00 95.94 284 ILE A CA 1
ATOM 2179 C C . ILE A 1 284 ? -28.313 -18.530 56.776 1.00 95.94 284 ILE A C 1
ATOM 2181 O O . ILE A 1 284 ? -28.148 -18.638 55.564 1.00 95.94 284 ILE A O 1
ATOM 2185 N N . ASP A 1 285 ? -28.277 -17.346 57.387 1.00 95.25 285 ASP A N 1
ATOM 2186 C CA . ASP A 1 285 ? -28.107 -16.082 56.665 1.00 95.25 285 ASP A CA 1
ATOM 2187 C C . ASP A 1 285 ? -26.724 -15.997 55.993 1.00 95.25 285 ASP A C 1
ATOM 2189 O O . ASP A 1 285 ? -26.616 -15.557 54.841 1.00 95.25 285 ASP A O 1
ATOM 2193 N N . LYS A 1 286 ? -25.667 -16.479 56.665 1.00 95.69 286 LYS A N 1
ATOM 2194 C CA . LYS A 1 286 ? -24.316 -16.604 56.084 1.00 95.69 286 LYS A CA 1
ATOM 2195 C C . LYS A 1 286 ? -24.301 -17.574 54.908 1.00 95.69 286 LYS A C 1
ATOM 2197 O O . LYS A 1 286 ? -23.866 -17.191 53.827 1.00 95.69 286 LYS A O 1
ATOM 2202 N N . LEU A 1 287 ? -24.835 -18.784 55.083 1.00 95.88 287 LEU A N 1
ATOM 2203 C CA . LEU A 1 287 ? -24.895 -19.788 54.018 1.00 95.88 287 LEU A CA 1
ATOM 2204 C C . LEU A 1 287 ? -25.738 -19.305 52.833 1.00 95.88 287 LEU A C 1
ATOM 2206 O O . LEU A 1 287 ? -25.342 -19.482 51.686 1.00 95.88 287 LEU A O 1
ATOM 2210 N N . CYS A 1 288 ? -26.866 -18.636 53.074 1.00 94.81 288 CYS A N 1
ATOM 2211 C CA . CYS A 1 288 ? -27.670 -18.017 52.020 1.00 94.81 288 CYS A CA 1
ATOM 2212 C C . CYS A 1 288 ? -26.881 -16.939 51.264 1.00 94.81 288 CYS A C 1
ATOM 2214 O O . CYS A 1 288 ? -26.957 -16.865 50.035 1.00 94.81 288 CYS A O 1
ATOM 2216 N N . SER A 1 289 ? -26.103 -16.123 51.979 1.00 95.62 289 SER A N 1
ATOM 2217 C CA . SER A 1 289 ? -25.235 -15.105 51.379 1.00 95.62 289 SER A CA 1
ATOM 2218 C C . SER A 1 289 ? -24.130 -15.738 50.527 1.00 95.62 289 SER A C 1
ATOM 2220 O O . SER A 1 289 ? -23.932 -15.322 49.385 1.00 95.62 289 SER A O 1
ATOM 2222 N N . GLU A 1 290 ? -23.477 -16.791 51.023 1.00 96.25 290 GLU A N 1
ATOM 2223 C CA . GLU A 1 290 ? -22.460 -17.558 50.291 1.00 96.25 290 GLU A CA 1
ATOM 2224 C C . GLU A 1 290 ? -23.043 -18.248 49.053 1.00 96.25 290 GLU A C 1
ATOM 2226 O O . GLU A 1 290 ? -22.468 -18.167 47.968 1.00 96.25 290 GLU A O 1
ATOM 2231 N N . VAL A 1 291 ? -24.221 -18.865 49.170 1.00 96.94 291 VAL A N 1
ATOM 2232 C CA . VAL A 1 291 ? -24.937 -19.476 48.040 1.00 96.94 291 VAL A CA 1
ATOM 2233 C C . VAL A 1 291 ? -25.265 -18.427 46.982 1.00 96.94 291 VAL A C 1
ATOM 2235 O O . VAL A 1 291 ? -25.072 -18.670 45.790 1.00 96.94 291 VAL A O 1
ATOM 2238 N N . ASN A 1 292 ? -25.738 -17.247 47.384 1.00 96.12 292 ASN A N 1
ATOM 2239 C CA . ASN A 1 292 ? -26.015 -16.163 46.445 1.00 96.12 292 ASN A CA 1
ATOM 2240 C C . ASN A 1 292 ? -24.732 -15.653 45.776 1.00 96.12 292 ASN A C 1
ATOM 2242 O O . ASN A 1 292 ? -24.723 -15.447 44.561 1.00 96.12 292 ASN A O 1
ATOM 2246 N N . GLN A 1 293 ? -23.634 -15.527 46.522 1.00 96.06 293 GLN A N 1
ATOM 2247 C CA . GLN A 1 293 ? -22.327 -15.169 45.972 1.00 96.06 293 GLN A CA 1
ATOM 2248 C C . GLN A 1 293 ? -21.840 -16.210 44.951 1.00 96.06 293 GLN A C 1
ATOM 2250 O O . GLN A 1 293 ? -21.429 -15.852 43.846 1.00 96.06 293 GLN A O 1
ATOM 2255 N N . GLN A 1 294 ? -21.948 -17.502 45.268 1.00 95.75 294 GLN A N 1
ATOM 2256 C CA . GLN A 1 294 ? -21.601 -18.584 44.346 1.00 95.75 294 GLN A CA 1
ATOM 2257 C C . GLN A 1 294 ? -22.488 -18.578 43.097 1.00 95.75 294 GLN A C 1
ATOM 2259 O O . GLN A 1 294 ? -21.968 -18.708 41.992 1.00 95.75 294 GLN A O 1
ATOM 2264 N N . LYS A 1 295 ? -23.801 -18.344 43.227 1.00 97.00 295 LYS A N 1
ATOM 2265 C CA . LYS A 1 295 ? -24.714 -18.200 42.076 1.00 97.00 295 LYS A CA 1
ATOM 2266 C C . LYS A 1 295 ? -24.296 -17.059 41.149 1.00 97.00 295 LYS A C 1
ATOM 2268 O O . LYS A 1 295 ? -24.300 -17.231 39.931 1.00 97.00 295 LYS A O 1
ATOM 2273 N N . VAL A 1 296 ? -23.903 -15.911 41.703 1.00 97.19 296 VAL A N 1
ATOM 2274 C CA . VAL A 1 296 ? -23.392 -14.779 40.912 1.00 97.19 296 VAL A CA 1
ATOM 2275 C C . VAL A 1 296 ? -22.079 -15.143 40.213 1.00 97.19 296 VAL A C 1
ATOM 2277 O O . VAL A 1 296 ? -21.904 -14.810 39.037 1.00 97.19 296 VAL A O 1
ATOM 2280 N N . ASN A 1 297 ? -21.182 -15.868 40.886 1.00 95.38 297 ASN A N 1
ATOM 2281 C CA . ASN A 1 297 ? -19.928 -16.341 40.293 1.00 95.38 297 ASN A CA 1
ATOM 2282 C C . ASN A 1 297 ? -20.172 -17.339 39.152 1.00 95.38 297 ASN A C 1
ATOM 2284 O O . ASN A 1 297 ? -19.560 -17.201 38.095 1.00 95.38 297 ASN A O 1
ATOM 2288 N N . ILE A 1 298 ? -21.106 -18.282 39.317 1.00 96.88 298 ILE A N 1
ATOM 2289 C CA . ILE A 1 298 ? -21.521 -19.230 38.269 1.00 96.88 298 ILE A CA 1
ATOM 2290 C C . ILE A 1 298 ? -22.085 -18.469 37.067 1.00 96.88 298 ILE A C 1
ATOM 2292 O O . ILE A 1 298 ? -21.593 -18.639 35.955 1.00 96.88 298 ILE A O 1
ATOM 2296 N N . ALA A 1 299 ? -23.043 -17.562 37.280 1.00 96.94 299 ALA A N 1
ATOM 2297 C CA . ALA A 1 299 ? -23.628 -16.764 36.200 1.00 96.94 299 ALA A CA 1
ATOM 2298 C C . ALA A 1 299 ? -22.579 -15.896 35.476 1.00 96.94 299 ALA A C 1
ATOM 2300 O O . ALA A 1 299 ? -22.658 -15.677 34.264 1.00 96.94 299 ALA A O 1
ATOM 2301 N N . SER A 1 300 ? -21.576 -15.399 36.204 1.00 96.38 300 SER A N 1
ATOM 2302 C CA . SER A 1 300 ? -20.443 -14.663 35.631 1.00 96.38 300 SER A CA 1
ATOM 2303 C C . SER A 1 300 ? -19.525 -15.579 34.814 1.00 96.38 300 SER A C 1
ATOM 2305 O O . SER A 1 300 ? -19.137 -15.216 33.701 1.00 96.38 300 SER A O 1
ATOM 2307 N N . GLY A 1 301 ? -19.242 -16.784 35.314 1.00 96.62 301 GLY A N 1
ATOM 2308 C CA . GLY A 1 301 ? -18.494 -17.826 34.611 1.00 96.62 301 GLY A CA 1
ATOM 2309 C C . GLY A 1 301 ? -19.184 -18.273 33.323 1.00 96.62 301 GLY A C 1
ATOM 2310 O O . GLY A 1 301 ? -18.554 -18.303 32.271 1.00 96.62 301 GLY A O 1
ATOM 2311 N N . GLU A 1 302 ? -20.497 -18.505 33.351 1.00 97.19 302 GLU A N 1
ATOM 2312 C CA . GLU A 1 302 ? -21.294 -18.837 32.163 1.00 97.19 302 GLU A CA 1
ATOM 2313 C C . GLU A 1 302 ? -21.250 -17.731 31.102 1.00 97.19 302 GLU A C 1
ATOM 2315 O O . GLU A 1 302 ? -21.110 -18.006 29.907 1.00 97.19 302 GLU A O 1
ATOM 2320 N N . LYS A 1 303 ? -21.336 -16.459 31.517 1.00 96.62 303 LYS A N 1
ATOM 2321 C CA . LYS A 1 303 ? -21.166 -15.318 30.603 1.00 96.62 303 LYS A CA 1
ATOM 2322 C C . LYS A 1 303 ? -19.767 -15.300 29.992 1.00 96.62 303 LYS A C 1
ATOM 2324 O O . LYS A 1 303 ? -19.641 -14.999 28.806 1.00 96.62 303 LYS A O 1
ATOM 2329 N N . MET A 1 304 ? -18.733 -15.617 30.771 1.00 96.00 304 MET A N 1
ATOM 2330 C CA . MET A 1 304 ? -17.358 -15.685 30.275 1.00 96.00 304 MET A CA 1
ATOM 2331 C C . MET A 1 304 ? -17.170 -16.836 29.283 1.00 96.00 304 MET A C 1
ATOM 2333 O O . MET A 1 304 ? -16.629 -16.613 28.203 1.00 96.00 304 MET A O 1
ATOM 2337 N N . ILE A 1 305 ? -17.699 -18.025 29.582 1.00 97.56 305 ILE A N 1
ATOM 2338 C CA . ILE A 1 305 ? -17.691 -19.177 28.668 1.00 97.56 305 ILE A CA 1
ATOM 2339 C C . ILE A 1 305 ? -18.356 -18.800 27.342 1.00 97.56 305 ILE A C 1
ATOM 2341 O O . ILE A 1 305 ? -17.763 -18.998 26.287 1.00 97.56 305 ILE A O 1
ATOM 2345 N N . LYS A 1 306 ? -19.537 -18.169 27.373 1.00 97.44 306 LYS A N 1
ATOM 2346 C CA . LYS A 1 306 ? -20.225 -17.710 26.151 1.00 97.44 306 LYS A CA 1
ATOM 2347 C C . LYS A 1 306 ? -19.391 -16.717 25.334 1.00 97.44 306 LYS A C 1
ATOM 2349 O O . LYS A 1 306 ? -19.426 -16.775 24.109 1.00 97.44 306 LYS A O 1
ATOM 2354 N N . LYS A 1 307 ? -18.653 -15.805 25.979 1.00 97.19 307 LYS A N 1
ATOM 2355 C CA . LYS A 1 307 ? -17.743 -14.872 25.286 1.00 97.19 307 LYS A CA 1
ATOM 2356 C C . LYS A 1 307 ? -16.564 -15.604 24.645 1.00 97.19 307 LYS A C 1
ATOM 2358 O O . LYS A 1 307 ? -16.253 -15.341 23.490 1.00 97.19 307 LYS A O 1
ATOM 2363 N N . LEU A 1 308 ? -15.942 -16.525 25.379 1.00 96.62 308 LEU A N 1
ATOM 2364 C CA . LEU A 1 308 ? -14.810 -17.308 24.887 1.00 96.62 308 LEU A CA 1
ATOM 2365 C C . LEU A 1 308 ? -15.212 -18.209 23.717 1.00 96.62 308 LEU A C 1
ATOM 2367 O O . LEU A 1 308 ? -14.493 -18.252 22.730 1.00 96.62 308 LEU A O 1
ATOM 2371 N N . VAL A 1 309 ? -16.379 -18.856 23.778 1.00 98.00 309 VAL A N 1
ATOM 2372 C CA . VAL A 1 309 ? -16.908 -19.662 22.665 1.00 98.00 309 VAL A CA 1
ATOM 2373 C C . VAL A 1 309 ? -17.100 -18.811 21.408 1.00 98.00 309 VAL A C 1
ATOM 2375 O O . VAL A 1 309 ? -16.614 -19.195 20.351 1.00 98.00 309 VAL A O 1
ATOM 2378 N N . LYS A 1 310 ? -17.711 -17.622 21.518 1.00 97.62 310 LYS A N 1
ATOM 2379 C CA . LYS A 1 310 ? -17.845 -16.696 20.378 1.00 97.62 310 LYS A CA 1
ATOM 2380 C C . LYS A 1 310 ? -16.491 -16.274 19.803 1.00 97.62 310 LYS A C 1
ATOM 2382 O O . LYS A 1 310 ? -16.317 -16.282 18.593 1.00 97.62 310 LYS A O 1
ATOM 2387 N N . SER A 1 311 ? -15.523 -15.965 20.666 1.00 97.56 311 SER A N 1
ATOM 2388 C CA . SER A 1 311 ? -14.168 -15.619 20.227 1.00 97.56 311 SER A CA 1
ATOM 2389 C C . SER A 1 311 ? -13.472 -16.793 19.526 1.00 97.56 311 SER A C 1
ATOM 2391 O O . SER A 1 311 ? -12.811 -16.592 18.514 1.00 97.56 311 SER A O 1
ATOM 2393 N N . ILE A 1 312 ? -13.662 -18.029 20.000 1.00 97.56 312 ILE A N 1
ATOM 2394 C CA . ILE A 1 312 ? -13.150 -19.238 19.335 1.00 97.56 312 ILE A CA 1
ATOM 2395 C C . ILE A 1 312 ? -13.804 -19.425 17.958 1.00 97.56 312 ILE A C 1
ATOM 2397 O O . ILE A 1 312 ? -13.114 -19.757 16.997 1.00 97.56 312 ILE A O 1
ATOM 2401 N N . GLU A 1 313 ? -15.115 -19.205 17.837 1.00 97.75 313 GLU A N 1
ATOM 2402 C CA . GLU A 1 313 ? -15.823 -19.261 16.551 1.00 97.75 313 GLU A CA 1
ATOM 2403 C C . GLU A 1 313 ? -15.299 -18.213 15.557 1.00 97.75 313 GLU A C 1
ATOM 2405 O O . GLU A 1 313 ? -15.102 -18.528 14.384 1.00 97.75 313 GLU A O 1
ATOM 2410 N N . GLU A 1 314 ? -15.042 -16.985 16.013 1.00 97.00 314 GLU A N 1
ATOM 2411 C CA . GLU A 1 314 ? -14.442 -15.914 15.206 1.00 97.00 314 GLU A CA 1
ATOM 2412 C C . GLU A 1 314 ? -13.021 -16.281 14.750 1.00 97.00 314 GLU A C 1
ATOM 2414 O O . GLU A 1 314 ? -12.737 -16.249 13.552 1.00 97.00 314 GLU A O 1
ATOM 2419 N N . LEU A 1 315 ? -12.165 -16.746 15.667 1.00 97.12 315 LEU A N 1
ATOM 2420 C CA . LEU A 1 315 ? -10.798 -17.181 15.353 1.00 97.12 315 LEU A CA 1
ATOM 2421 C C . LEU A 1 315 ? -10.761 -18.370 14.381 1.00 97.12 315 LEU A C 1
ATOM 2423 O O . LEU A 1 315 ? -9.884 -18.444 13.520 1.00 97.12 315 LEU A O 1
ATOM 2427 N N . ASN A 1 316 ? -11.712 -19.302 14.478 1.00 97.25 316 ASN A N 1
ATOM 2428 C CA . ASN A 1 316 ? -11.808 -20.418 13.536 1.00 97.25 316 ASN A CA 1
ATOM 2429 C C . ASN A 1 316 ? -12.197 -19.945 12.127 1.00 97.25 316 ASN A C 1
ATOM 2431 O O . ASN A 1 316 ? -11.597 -20.403 11.155 1.00 97.25 316 ASN A O 1
ATOM 2435 N N . LYS A 1 317 ? -13.123 -18.984 12.003 1.00 97.25 317 LYS A N 1
ATOM 2436 C CA . LYS A 1 317 ? -13.457 -18.367 10.706 1.00 97.25 317 LYS A CA 1
ATOM 2437 C C . LYS A 1 317 ? -12.265 -17.623 10.109 1.00 97.25 317 LYS A C 1
ATOM 2439 O O . LYS A 1 317 ? -12.007 -17.723 8.911 1.00 97.25 317 LYS A O 1
ATOM 2444 N N . GLU A 1 318 ? -11.514 -16.891 10.930 1.00 96.12 318 GLU A N 1
ATOM 2445 C CA . GLU A 1 318 ? -10.281 -16.228 10.491 1.00 96.12 318 GLU A CA 1
ATOM 2446 C C . GLU A 1 318 ? -9.237 -17.238 10.009 1.00 96.12 318 GLU A C 1
ATOM 2448 O O . GLU A 1 318 ? -8.645 -17.051 8.946 1.00 96.12 318 GLU A O 1
ATOM 2453 N N . LYS A 1 319 ? -9.059 -18.346 10.734 1.00 97.38 319 LYS A N 1
ATOM 2454 C CA . LYS A 1 319 ? -8.171 -19.441 10.331 1.00 97.38 319 LYS A CA 1
ATOM 2455 C C . LYS A 1 319 ? -8.572 -20.035 8.978 1.00 97.38 319 LYS A C 1
ATOM 2457 O O . LYS A 1 319 ? -7.701 -20.225 8.133 1.00 97.38 319 LYS A O 1
ATOM 2462 N N . GLU A 1 320 ? -9.855 -20.314 8.756 1.00 97.31 320 GLU A N 1
ATOM 2463 C CA . GLU A 1 320 ? -10.354 -20.818 7.467 1.00 97.31 320 GLU A CA 1
ATOM 2464 C C . GLU A 1 320 ? -10.089 -19.822 6.330 1.00 97.31 320 GLU A C 1
ATOM 2466 O O . GLU A 1 320 ? -9.559 -20.200 5.284 1.00 97.31 320 GLU A O 1
ATOM 2471 N N . ASN A 1 321 ? -10.347 -18.532 6.555 1.00 96.12 321 ASN A N 1
ATOM 2472 C CA . ASN A 1 321 ? -10.048 -17.482 5.578 1.00 96.12 321 ASN A CA 1
ATOM 2473 C C . ASN A 1 321 ? -8.548 -17.395 5.251 1.00 96.12 321 ASN A C 1
ATOM 2475 O O . ASN A 1 321 ? -8.182 -17.250 4.082 1.00 96.12 321 ASN A O 1
ATOM 2479 N N . LEU A 1 322 ? -7.676 -17.505 6.259 1.00 96.06 322 LEU A N 1
ATOM 2480 C CA . LEU A 1 322 ? -6.223 -17.510 6.067 1.00 96.06 322 LEU A CA 1
ATOM 2481 C C . LEU A 1 322 ? -5.751 -18.737 5.279 1.00 96.06 322 LEU A C 1
ATOM 2483 O O . LEU A 1 322 ? -4.862 -18.604 4.439 1.00 96.06 322 LEU A O 1
ATOM 2487 N N . ILE A 1 323 ? -6.356 -19.909 5.495 1.00 97.25 323 ILE A N 1
ATOM 2488 C CA . ILE A 1 323 ? -6.065 -21.118 4.707 1.00 97.25 323 ILE A CA 1
ATOM 2489 C C . ILE A 1 323 ? -6.420 -20.884 3.234 1.00 97.25 323 ILE A C 1
ATOM 2491 O O . ILE A 1 323 ? -5.572 -21.089 2.369 1.00 97.25 323 ILE A O 1
ATOM 2495 N N . VAL A 1 324 ? -7.611 -20.351 2.945 1.00 97.19 324 VAL A N 1
ATOM 2496 C CA . VAL A 1 324 ? -8.031 -20.040 1.566 1.00 97.19 324 VAL A CA 1
ATOM 2497 C C . VAL A 1 324 ? -7.106 -19.007 0.907 1.00 97.19 324 VAL A C 1
ATOM 2499 O O . VAL A 1 324 ? -6.778 -19.118 -0.275 1.00 97.19 324 VAL A O 1
ATOM 2502 N N . GLN A 1 325 ? -6.664 -17.983 1.643 1.00 94.94 325 GLN A N 1
ATOM 2503 C CA . GLN A 1 325 ? -5.705 -17.000 1.124 1.00 94.94 325 GLN A CA 1
ATOM 2504 C C . GLN A 1 325 ? -4.333 -17.622 0.845 1.00 94.94 325 GLN A C 1
ATOM 2506 O O . GLN A 1 325 ? -3.731 -17.326 -0.190 1.00 94.94 325 GLN A O 1
ATOM 2511 N N . LYS A 1 326 ? -3.859 -18.501 1.733 1.00 96.75 326 LYS A N 1
ATOM 2512 C CA . LYS A 1 326 ? -2.612 -19.246 1.549 1.00 96.75 326 LYS A CA 1
ATOM 2513 C C . LYS A 1 326 ? -2.671 -20.109 0.290 1.00 96.75 326 LYS A C 1
ATOM 2515 O O . LYS A 1 326 ? -1.764 -20.021 -0.530 1.00 96.75 326 LYS A O 1
ATOM 2520 N N . GLU A 1 327 ? -3.747 -20.864 0.087 1.00 97.25 327 GLU A N 1
ATOM 2521 C CA . GLU A 1 327 ? -3.930 -21.701 -1.109 1.00 97.25 327 GLU A CA 1
ATOM 2522 C C . GLU A 1 327 ? -3.930 -20.872 -2.402 1.00 97.25 327 GLU A C 1
ATOM 2524 O O . GLU A 1 327 ? -3.287 -21.242 -3.387 1.00 97.25 327 GLU A O 1
ATOM 2529 N N . LYS A 1 328 ? -4.584 -19.701 -2.401 1.00 96.44 328 LYS A N 1
ATOM 2530 C CA . LYS A 1 328 ? -4.546 -18.765 -3.539 1.00 96.44 328 LYS A CA 1
ATOM 2531 C C . LYS A 1 328 ? -3.134 -18.251 -3.822 1.00 96.44 328 LYS A C 1
ATOM 2533 O O . LYS A 1 328 ? -2.758 -18.133 -4.988 1.00 96.44 328 LYS A O 1
ATOM 2538 N N . MET A 1 329 ? -2.363 -17.946 -2.779 1.00 94.81 329 MET A N 1
ATOM 2539 C CA . MET A 1 329 ? -0.978 -17.493 -2.917 1.00 94.81 329 MET A CA 1
ATOM 2540 C C . MET A 1 329 ? -0.059 -18.615 -3.417 1.00 94.81 329 MET A C 1
ATOM 2542 O O . MET A 1 329 ? 0.797 -18.387 -4.263 1.00 94.81 329 MET A O 1
ATOM 2546 N N . GLU A 1 330 ? -0.250 -19.847 -2.952 1.00 96.12 330 GLU A N 1
ATOM 2547 C CA . GLU A 1 330 ? 0.501 -21.004 -3.452 1.00 96.12 330 GLU A CA 1
ATOM 2548 C C . GLU A 1 330 ? 0.185 -21.289 -4.928 1.00 96.12 330 GLU A C 1
ATOM 2550 O O . GLU A 1 330 ? 1.085 -21.609 -5.707 1.00 96.12 330 GLU A O 1
ATOM 2555 N N . ALA A 1 331 ? -1.074 -21.128 -5.345 1.00 96.69 331 ALA A N 1
ATOM 2556 C CA . ALA A 1 331 ? -1.466 -21.257 -6.747 1.00 96.69 331 ALA A CA 1
ATOM 2557 C C . ALA A 1 331 ? -0.836 -20.166 -7.630 1.00 96.69 331 ALA A C 1
ATOM 2559 O O . ALA A 1 331 ? -0.328 -20.470 -8.712 1.00 96.69 331 ALA A O 1
ATOM 2560 N N . SER A 1 332 ? -0.826 -18.907 -7.176 1.00 94.75 332 SER A N 1
ATOM 2561 C CA . SER A 1 332 ? -0.178 -17.817 -7.915 1.00 94.75 332 SER A CA 1
ATOM 2562 C C . SER A 1 332 ? 1.339 -18.003 -7.984 1.00 94.75 332 SER A C 1
ATOM 2564 O O . SER A 1 332 ? 1.922 -17.779 -9.043 1.00 94.75 332 SER A O 1
ATOM 2566 N N . PHE A 1 333 ? 1.965 -18.491 -6.910 1.00 96.25 333 PHE A N 1
ATOM 2567 C CA . PHE A 1 333 ? 3.392 -18.804 -6.877 1.00 96.25 333 PHE A CA 1
ATOM 2568 C C . PHE A 1 333 ? 3.764 -19.869 -7.914 1.00 96.25 333 PHE A C 1
ATOM 2570 O O . PHE A 1 333 ? 4.670 -19.641 -8.712 1.00 96.25 333 PHE A O 1
ATOM 2577 N N . LYS A 1 334 ? 3.012 -20.976 -7.988 1.00 97.06 334 LYS A N 1
ATOM 2578 C CA . LYS A 1 334 ? 3.218 -22.020 -9.011 1.00 97.06 334 LYS A CA 1
ATOM 2579 C C . LYS A 1 334 ? 3.092 -21.476 -10.435 1.00 97.06 334 LYS A C 1
ATOM 2581 O O . LYS A 1 334 ? 3.857 -21.858 -11.315 1.00 97.06 334 LYS A O 1
ATOM 2586 N N . LEU A 1 335 ? 2.148 -20.565 -10.672 1.00 96.06 335 LEU A N 1
ATOM 2587 C CA . LEU A 1 335 ? 1.965 -19.932 -11.980 1.00 96.06 335 LEU A CA 1
ATOM 2588 C C . LEU A 1 335 ? 3.140 -19.010 -12.334 1.00 96.06 335 LEU A C 1
ATOM 2590 O O . LEU A 1 335 ? 3.603 -19.001 -13.475 1.00 96.06 335 LEU A O 1
ATOM 2594 N N . VAL A 1 336 ? 3.640 -18.238 -11.367 1.00 96.12 336 VAL A N 1
ATOM 2595 C CA . VAL A 1 336 ? 4.832 -17.395 -11.552 1.00 96.12 336 VAL A CA 1
ATOM 2596 C C . VAL A 1 336 ? 6.067 -18.252 -11.819 1.00 96.12 336 VAL A C 1
ATOM 2598 O O . VAL A 1 336 ? 6.841 -17.924 -12.714 1.00 96.12 336 VAL A O 1
ATOM 2601 N N . GLU A 1 337 ? 6.228 -19.362 -11.102 1.00 96.12 337 GLU A N 1
ATOM 2602 C CA . GLU A 1 337 ? 7.321 -20.313 -11.305 1.00 96.12 337 GLU A CA 1
ATOM 2603 C C . GLU A 1 337 ? 7.295 -20.907 -12.722 1.00 96.12 337 GLU A C 1
ATOM 2605 O O . GLU A 1 337 ? 8.307 -20.871 -13.420 1.00 96.12 337 GLU A O 1
ATOM 2610 N N . GLN A 1 338 ? 6.127 -21.347 -13.205 1.00 96.88 338 GLN A N 1
ATOM 2611 C CA . GLN A 1 338 ? 5.958 -21.815 -14.588 1.00 96.88 338 GLN A CA 1
ATOM 2612 C C . GLN A 1 338 ? 6.349 -20.743 -15.615 1.00 96.88 338 GLN A C 1
ATOM 2614 O O . GLN A 1 338 ? 7.139 -21.014 -16.519 1.00 96.88 338 GLN A O 1
ATOM 2619 N N . LYS A 1 339 ? 5.878 -19.502 -15.442 1.00 95.81 339 LYS A N 1
ATOM 2620 C CA . LYS A 1 339 ? 6.254 -18.381 -16.322 1.00 95.81 339 LYS A CA 1
ATOM 2621 C C . LYS A 1 339 ? 7.751 -18.077 -16.280 1.00 95.81 339 LYS A C 1
ATOM 2623 O O . LYS A 1 339 ? 8.333 -17.734 -17.306 1.00 95.81 339 LYS A O 1
ATOM 2628 N N . ALA A 1 340 ? 8.386 -18.190 -15.116 1.00 95.31 340 ALA A N 1
ATOM 2629 C CA . ALA A 1 340 ? 9.826 -17.995 -14.988 1.00 95.31 340 ALA A CA 1
ATOM 2630 C C . ALA A 1 340 ? 10.605 -19.060 -15.777 1.00 95.31 340 ALA A C 1
ATOM 2632 O O . ALA A 1 340 ? 11.558 -18.715 -16.481 1.00 95.31 340 ALA A O 1
ATOM 2633 N N . PHE A 1 341 ? 10.164 -20.323 -15.732 1.00 96.38 341 PHE A N 1
ATOM 2634 C CA . PHE A 1 341 ? 10.740 -21.393 -16.550 1.00 96.38 341 PHE A CA 1
ATOM 2635 C C . PHE A 1 341 ? 10.572 -21.134 -18.053 1.00 96.38 341 PHE A C 1
ATOM 2637 O O . PHE A 1 341 ? 11.548 -21.253 -18.795 1.00 96.38 341 PHE A O 1
ATOM 2644 N N . GLU A 1 342 ? 9.390 -20.706 -18.504 1.00 96.38 342 GLU A N 1
ATOM 2645 C CA . GLU A 1 342 ? 9.145 -20.357 -19.914 1.00 96.38 342 GLU A CA 1
ATOM 2646 C C . GLU A 1 342 ? 10.063 -19.222 -20.397 1.00 96.38 342 GLU A C 1
ATOM 2648 O O . GLU A 1 342 ? 10.674 -19.306 -21.466 1.00 96.38 342 GLU A O 1
ATOM 2653 N N . VAL A 1 343 ? 10.211 -18.161 -19.596 1.00 97.19 343 VAL A N 1
ATOM 2654 C CA . VAL A 1 343 ? 11.115 -17.042 -19.908 1.00 97.19 343 VAL A CA 1
ATOM 2655 C C . VAL A 1 343 ? 12.566 -17.516 -19.977 1.00 97.19 343 VAL A C 1
ATOM 2657 O O . VAL A 1 343 ? 13.292 -17.125 -20.893 1.00 97.19 343 VAL A O 1
ATOM 2660 N N . GLN A 1 344 ? 12.994 -18.382 -19.055 1.00 95.31 344 GLN A N 1
ATOM 2661 C CA . GLN A 1 344 ? 14.347 -18.934 -19.061 1.00 95.31 344 GLN A CA 1
ATOM 2662 C C . GLN A 1 344 ? 14.608 -19.806 -20.298 1.00 95.31 344 GLN A C 1
ATOM 2664 O O . GLN A 1 344 ? 15.693 -19.740 -20.881 1.00 95.31 344 GLN A O 1
ATOM 2669 N N . GLU A 1 345 ? 13.635 -20.611 -20.722 1.00 96.38 345 GLU A N 1
ATOM 2670 C CA . GLU A 1 345 ? 13.745 -21.419 -21.938 1.00 96.38 345 GLU A CA 1
ATOM 2671 C C . GLU A 1 345 ? 13.852 -20.532 -23.187 1.00 96.38 345 GLU A C 1
ATOM 2673 O O . GLU A 1 345 ? 14.732 -20.740 -24.027 1.00 96.38 345 GLU A O 1
ATOM 2678 N N . ASN A 1 346 ? 13.020 -19.493 -23.281 1.00 95.81 346 ASN A N 1
ATOM 2679 C CA . ASN A 1 346 ? 13.063 -18.525 -24.378 1.00 95.81 346 ASN A CA 1
ATOM 2680 C C . ASN A 1 346 ? 14.386 -17.755 -24.418 1.00 95.81 346 ASN A C 1
ATOM 2682 O O . ASN A 1 346 ? 14.951 -17.561 -25.496 1.00 95.81 346 ASN A O 1
ATOM 2686 N N . TYR A 1 347 ? 14.924 -17.371 -23.259 1.00 95.62 347 TYR A N 1
ATOM 2687 C CA . TYR A 1 347 ? 16.245 -16.757 -23.166 1.00 95.62 347 TYR A CA 1
ATOM 2688 C C . TYR A 1 347 ? 17.330 -17.688 -23.722 1.00 95.62 347 TYR A C 1
ATOM 2690 O O . TYR A 1 347 ? 18.098 -17.273 -24.586 1.00 95.62 347 TYR A O 1
ATOM 2698 N N . LYS A 1 348 ? 17.345 -18.967 -23.319 1.00 96.50 348 LYS A N 1
ATOM 2699 C CA . LYS A 1 348 ? 18.304 -19.957 -23.845 1.00 96.50 348 LYS A CA 1
ATOM 2700 C C . LYS A 1 348 ? 18.179 -20.138 -25.361 1.00 96.50 348 LYS A C 1
ATOM 2702 O O . LYS A 1 348 ? 19.193 -20.153 -26.052 1.00 96.50 348 LYS A O 1
ATOM 2707 N N . LYS A 1 349 ? 16.955 -20.230 -25.894 1.00 96.06 349 LYS A N 1
ATOM 2708 C CA . LYS A 1 349 ? 16.710 -20.302 -27.349 1.00 96.06 349 LYS A CA 1
ATOM 2709 C C . LYS A 1 349 ? 17.245 -19.068 -28.076 1.00 96.06 349 LYS A C 1
ATOM 2711 O O . LYS A 1 349 ? 17.879 -19.197 -29.120 1.00 96.06 349 LYS A O 1
ATOM 2716 N N . THR A 1 350 ? 17.014 -17.885 -27.512 1.00 93.88 350 THR A N 1
ATOM 2717 C CA . THR A 1 350 ? 17.487 -16.614 -28.076 1.00 93.88 350 THR A CA 1
ATOM 2718 C C . THR A 1 350 ? 19.010 -16.538 -28.039 1.00 93.88 350 THR A C 1
ATOM 2720 O O . THR A 1 350 ? 19.612 -16.145 -29.031 1.00 93.88 350 THR A O 1
ATOM 2723 N N . GLN A 1 351 ? 19.642 -16.983 -26.951 1.00 94.50 351 GLN A N 1
ATOM 2724 C CA . GLN A 1 351 ? 21.098 -17.036 -26.839 1.00 94.50 351 GLN A CA 1
ATOM 2725 C C . GLN A 1 351 ? 21.707 -17.917 -27.937 1.00 94.50 351 GLN A C 1
ATOM 2727 O O . GLN A 1 351 ? 22.587 -17.464 -28.656 1.00 94.50 351 GLN A O 1
ATOM 2732 N N . VAL A 1 352 ? 21.160 -19.117 -28.159 1.00 96.19 352 VAL A N 1
ATOM 2733 C CA . VAL A 1 352 ? 21.612 -20.005 -29.245 1.00 96.19 352 VAL A CA 1
ATOM 2734 C C . VAL A 1 352 ? 21.437 -19.359 -30.626 1.00 96.19 352 VAL A C 1
ATOM 2736 O O . VAL A 1 352 ? 22.275 -19.547 -31.506 1.00 96.19 352 VAL A O 1
ATOM 2739 N N . LEU A 1 353 ? 20.357 -18.603 -30.853 1.00 94.88 353 LEU A N 1
ATOM 2740 C CA . LEU A 1 353 ? 20.169 -17.860 -32.106 1.00 94.88 353 LEU A CA 1
ATOM 2741 C C . LEU A 1 353 ? 21.195 -16.734 -32.266 1.00 94.88 353 LEU A C 1
ATOM 2743 O O . LEU A 1 353 ? 21.721 -16.554 -33.362 1.00 94.88 353 LEU A O 1
ATOM 2747 N N . ILE A 1 354 ? 21.491 -15.999 -31.193 1.00 94.94 354 ILE A N 1
ATOM 2748 C CA . ILE A 1 354 ? 22.526 -14.962 -31.185 1.00 94.94 354 ILE A CA 1
ATOM 2749 C C . ILE A 1 354 ? 23.878 -15.581 -31.530 1.00 94.94 354 ILE A C 1
ATOM 2751 O O . ILE A 1 354 ? 24.555 -15.065 -32.416 1.00 94.94 354 ILE A O 1
ATOM 2755 N N . ASP A 1 355 ? 24.244 -16.699 -30.905 1.00 95.06 355 ASP A N 1
ATOM 2756 C CA . ASP A 1 355 ? 25.521 -17.370 -31.154 1.00 95.06 355 ASP A CA 1
ATOM 2757 C C . ASP A 1 355 ? 25.638 -17.782 -32.635 1.00 95.06 355 ASP A C 1
ATOM 2759 O O . ASP A 1 355 ? 26.596 -17.397 -33.306 1.00 95.06 355 ASP A O 1
ATOM 2763 N N . LYS A 1 356 ? 24.591 -18.404 -33.203 1.00 95.94 356 LYS A N 1
ATOM 2764 C CA . LYS A 1 356 ? 24.523 -18.738 -34.641 1.00 95.94 356 LYS A CA 1
ATOM 2765 C C . LYS A 1 356 ? 24.647 -17.515 -35.551 1.00 95.94 356 LYS A C 1
ATOM 2767 O O . LYS A 1 356 ? 25.361 -17.546 -36.548 1.00 95.94 356 LYS A O 1
ATOM 2772 N N . HIS A 1 357 ? 23.941 -16.426 -35.244 1.00 94.81 357 HIS A N 1
ATOM 2773 C CA . HIS A 1 357 ? 24.042 -15.198 -36.036 1.00 94.81 357 HIS A CA 1
ATOM 2774 C C . HIS A 1 357 ? 25.428 -14.557 -35.930 1.00 94.81 357 HIS A C 1
ATOM 2776 O O . HIS A 1 357 ? 25.899 -13.962 -36.899 1.00 94.81 357 HIS A O 1
ATOM 2782 N N . THR A 1 358 ? 26.089 -14.697 -34.783 1.00 94.56 358 THR A N 1
ATOM 2783 C CA . THR A 1 358 ? 27.448 -14.195 -34.560 1.00 94.56 358 THR A CA 1
ATOM 2784 C C . THR A 1 358 ? 28.467 -14.997 -35.368 1.00 94.56 358 THR A C 1
ATOM 2786 O O . THR A 1 358 ? 29.356 -14.404 -35.977 1.00 94.56 358 THR A O 1
ATOM 2789 N N . GLU A 1 359 ? 28.310 -16.321 -35.446 1.00 95.62 359 GLU A N 1
ATOM 2790 C CA . GLU A 1 359 ? 29.106 -17.196 -36.320 1.00 95.62 359 GLU A CA 1
ATOM 2791 C C . GLU A 1 359 ? 28.955 -16.796 -37.793 1.00 95.62 359 GLU A C 1
ATOM 2793 O O . GLU A 1 359 ? 29.948 -16.445 -38.432 1.00 95.62 359 GLU A O 1
ATOM 2798 N N . VAL A 1 360 ? 27.718 -16.709 -38.298 1.00 95.88 360 VAL A N 1
ATOM 2799 C CA . VAL A 1 360 ? 27.440 -16.290 -39.687 1.00 95.88 360 VAL A CA 1
ATOM 2800 C C . VAL A 1 360 ? 27.995 -14.892 -39.979 1.00 95.88 360 VAL A C 1
ATOM 2802 O O . VAL A 1 360 ? 28.540 -14.640 -41.055 1.00 95.88 360 VAL A O 1
ATOM 2805 N N . TYR A 1 361 ? 27.881 -13.957 -39.033 1.00 93.69 361 TYR A N 1
ATOM 2806 C CA . TYR A 1 361 ? 28.454 -12.620 -39.183 1.00 93.69 361 TYR A CA 1
ATOM 2807 C C . TYR A 1 361 ? 29.982 -12.662 -39.295 1.00 93.69 361 TYR A C 1
ATOM 2809 O O . TYR A 1 361 ? 30.554 -11.965 -40.136 1.00 93.69 361 TYR A O 1
ATOM 2817 N N . ASN A 1 362 ? 30.648 -13.479 -38.478 1.00 94.62 362 ASN A N 1
ATOM 2818 C CA . ASN A 1 362 ? 32.100 -13.628 -38.520 1.00 94.62 362 ASN A CA 1
ATOM 2819 C C . ASN A 1 362 ? 32.569 -14.268 -39.833 1.00 94.62 362 ASN A C 1
ATOM 2821 O O . ASN A 1 362 ? 33.541 -13.783 -40.414 1.00 94.62 362 ASN A O 1
ATOM 2825 N N . GLU A 1 363 ? 31.855 -15.275 -40.340 1.00 95.94 363 GLU A N 1
ATOM 2826 C CA . GLU A 1 363 ? 32.105 -15.870 -41.661 1.00 95.94 363 GLU A CA 1
ATOM 2827 C C . GLU A 1 363 ? 31.969 -14.826 -42.775 1.00 95.94 363 GLU A C 1
ATOM 2829 O O . GLU A 1 363 ? 32.898 -14.610 -43.553 1.00 95.94 363 GLU A O 1
ATOM 2834 N N . LYS A 1 364 ? 30.855 -14.083 -42.807 1.00 94.25 364 LYS A N 1
ATOM 2835 C CA . LYS A 1 364 ? 30.637 -13.033 -43.816 1.00 94.25 364 LYS A CA 1
ATOM 2836 C C . LYS A 1 364 ? 31.647 -11.897 -43.717 1.00 94.25 364 LYS A C 1
ATOM 2838 O O . LYS A 1 364 ? 32.048 -11.335 -44.735 1.00 94.25 364 LYS A O 1
ATOM 2843 N N . LYS A 1 365 ? 32.098 -11.568 -42.509 1.00 95.38 365 LYS A N 1
ATOM 2844 C CA . LYS A 1 365 ? 33.177 -10.602 -42.289 1.00 95.38 365 LYS A CA 1
ATOM 2845 C C . LYS A 1 365 ? 34.515 -11.119 -42.827 1.00 95.38 365 LYS A C 1
ATOM 2847 O O . LYS A 1 365 ? 35.280 -10.323 -43.370 1.00 95.38 365 LYS A O 1
ATOM 2852 N N . ALA A 1 366 ? 34.803 -12.413 -42.689 1.00 95.94 366 ALA A N 1
ATOM 2853 C CA . ALA A 1 366 ? 35.992 -13.033 -43.268 1.00 95.94 366 ALA A CA 1
ATOM 2854 C C . ALA A 1 366 ? 35.941 -12.997 -44.805 1.00 95.94 366 ALA A C 1
ATOM 2856 O O . ALA A 1 366 ? 36.856 -12.439 -45.410 1.00 95.94 366 ALA A O 1
ATOM 2857 N N . GLU A 1 367 ? 34.835 -13.446 -45.413 1.00 94.62 367 GLU A N 1
ATOM 2858 C CA . GLU A 1 367 ? 34.606 -13.374 -46.869 1.00 94.62 367 GLU A CA 1
ATOM 2859 C C . GLU A 1 367 ? 34.757 -11.937 -47.399 1.00 94.62 367 GLU A C 1
ATOM 2861 O O . GLU A 1 367 ? 35.432 -11.692 -48.399 1.00 94.62 367 GLU A O 1
ATOM 2866 N N . TYR A 1 368 ? 34.172 -10.955 -46.704 1.00 93.69 368 TYR A N 1
ATOM 2867 C CA . TYR A 1 368 ? 34.296 -9.543 -47.066 1.00 93.69 368 TYR A CA 1
ATOM 2868 C C . TYR A 1 368 ? 35.754 -9.065 -47.048 1.00 93.69 368 TYR A C 1
ATOM 2870 O O . TYR A 1 368 ? 36.183 -8.345 -47.950 1.00 93.69 368 TYR A O 1
ATOM 2878 N N . ASN A 1 369 ? 36.530 -9.459 -46.036 1.00 93.69 369 ASN A N 1
ATOM 2879 C CA . ASN A 1 369 ? 37.936 -9.077 -45.935 1.00 93.69 369 ASN A CA 1
ATOM 2880 C C . ASN A 1 369 ? 38.792 -9.725 -47.032 1.00 93.69 369 ASN A C 1
ATOM 2882 O O . ASN A 1 369 ? 39.710 -9.079 -47.537 1.00 93.69 369 ASN A O 1
ATOM 2886 N N . GLU A 1 370 ? 38.503 -10.969 -47.412 1.00 95.31 370 GLU A N 1
ATOM 2887 C CA . GLU A 1 370 ? 39.170 -11.640 -48.534 1.00 95.31 370 GLU A CA 1
ATOM 2888 C C . GLU A 1 370 ? 38.847 -10.962 -49.865 1.00 95.31 370 GLU A C 1
ATOM 2890 O O . GLU A 1 370 ? 39.757 -10.615 -50.621 1.00 95.31 370 GLU A O 1
ATOM 2895 N N . LEU A 1 371 ? 37.568 -10.680 -50.117 1.00 94.00 371 LEU A N 1
ATOM 2896 C CA . LEU A 1 371 ? 37.137 -9.970 -51.318 1.00 94.00 371 LEU A CA 1
ATOM 2897 C C . LEU A 1 371 ? 37.751 -8.567 -51.392 1.00 94.00 371 LEU A C 1
ATOM 2899 O O . LEU A 1 371 ? 38.165 -8.120 -52.464 1.00 94.00 371 LEU A O 1
ATOM 2903 N N . LYS A 1 372 ? 37.858 -7.880 -50.250 1.00 93.75 372 LYS A N 1
ATOM 2904 C CA . LYS A 1 372 ? 38.521 -6.578 -50.154 1.00 93.75 372 LYS A CA 1
ATOM 2905 C C . LYS A 1 372 ? 39.991 -6.667 -50.569 1.00 93.75 372 LYS A C 1
ATOM 2907 O O . LYS A 1 372 ? 40.406 -5.867 -51.402 1.00 93.75 372 LYS A O 1
ATOM 2912 N N . LYS A 1 373 ? 40.745 -7.649 -50.058 1.00 95.19 373 LYS A N 1
ATOM 2913 C CA . LYS A 1 373 ? 42.146 -7.880 -50.459 1.00 95.19 373 LYS A CA 1
ATOM 2914 C C . LYS A 1 373 ? 42.262 -8.168 -51.955 1.00 95.19 373 LYS A C 1
ATOM 2916 O O . LYS A 1 373 ? 43.030 -7.506 -52.636 1.00 95.19 373 LYS A O 1
ATOM 2921 N N . SER A 1 374 ? 41.429 -9.065 -52.487 1.00 91.88 374 SER A N 1
ATOM 2922 C CA . SER A 1 374 ? 41.417 -9.366 -53.925 1.00 91.88 374 SER A CA 1
ATOM 2923 C C . SER A 1 374 ? 41.107 -8.130 -54.778 1.00 91.88 374 SER A C 1
ATOM 2925 O O . SER A 1 374 ? 41.712 -7.932 -55.827 1.00 91.88 374 SER A O 1
ATOM 2927 N N . THR A 1 375 ? 40.205 -7.259 -54.320 1.00 91.75 375 THR A N 1
ATOM 2928 C CA . THR A 1 375 ? 39.896 -5.997 -55.010 1.00 91.75 375 THR A CA 1
ATOM 2929 C C . THR A 1 375 ? 41.077 -5.026 -54.970 1.00 91.75 375 THR A C 1
ATOM 2931 O O . THR A 1 375 ? 41.340 -4.338 -55.954 1.00 91.75 375 THR A O 1
ATOM 2934 N N . GLU A 1 376 ? 41.789 -4.948 -53.843 1.00 93.50 376 GLU A N 1
ATOM 2935 C CA . GLU A 1 376 ? 43.016 -4.154 -53.707 1.00 93.50 376 GLU A CA 1
ATOM 2936 C C . GLU A 1 376 ? 44.128 -4.683 -54.629 1.00 93.50 376 GLU A C 1
ATOM 2938 O O . GLU A 1 376 ? 44.764 -3.884 -55.318 1.00 93.50 376 GLU A O 1
ATOM 2943 N N . ASP A 1 377 ? 44.286 -6.005 -54.739 1.00 93.88 377 ASP A N 1
ATOM 2944 C CA . ASP A 1 377 ? 45.234 -6.648 -55.657 1.00 93.88 377 ASP A CA 1
ATOM 2945 C C . ASP A 1 377 ? 44.884 -6.363 -57.126 1.00 93.88 377 ASP A C 1
ATOM 2947 O O . ASP A 1 377 ? 45.749 -5.963 -57.907 1.00 93.88 377 ASP A O 1
ATOM 2951 N N . ILE A 1 378 ? 43.607 -6.494 -57.510 1.00 92.12 378 ILE A N 1
ATOM 2952 C CA . ILE A 1 378 ? 43.143 -6.160 -58.867 1.00 92.12 378 ILE A CA 1
ATOM 2953 C C . ILE A 1 378 ? 43.440 -4.691 -59.178 1.00 92.12 378 ILE A C 1
ATOM 2955 O O . ILE A 1 378 ? 43.998 -4.404 -60.235 1.00 92.12 378 ILE A O 1
ATOM 2959 N N . ARG A 1 379 ? 43.153 -3.765 -58.254 1.00 92.94 379 ARG A N 1
ATOM 2960 C CA . ARG A 1 379 ? 43.476 -2.338 -58.432 1.00 92.94 379 ARG A CA 1
ATOM 2961 C C . ARG A 1 379 ? 44.973 -2.099 -58.610 1.00 92.94 379 ARG A C 1
ATOM 2963 O O . ARG A 1 379 ? 45.350 -1.274 -59.436 1.00 92.94 379 ARG A O 1
ATOM 2970 N N . ALA A 1 380 ? 45.827 -2.808 -57.872 1.00 93.81 380 ALA A N 1
ATOM 2971 C CA . ALA A 1 380 ? 47.274 -2.711 -58.054 1.00 93.81 380 ALA A CA 1
ATOM 2972 C C . ALA A 1 380 ? 47.687 -3.176 -59.462 1.00 93.81 380 ALA A C 1
ATOM 2974 O O . ALA A 1 380 ? 48.412 -2.466 -60.158 1.00 93.81 380 ALA A O 1
ATOM 2975 N N . THR A 1 381 ? 47.154 -4.312 -59.927 1.00 93.50 381 THR A N 1
ATOM 2976 C CA . THR A 1 381 ? 47.435 -4.803 -61.287 1.00 93.50 381 THR A CA 1
ATOM 2977 C C . THR A 1 381 ? 46.891 -3.883 -62.378 1.00 93.50 381 THR A C 1
ATOM 2979 O O . THR A 1 381 ? 47.553 -3.695 -63.395 1.00 93.50 381 THR A O 1
ATOM 2982 N N . GLU A 1 382 ? 45.724 -3.272 -62.169 1.00 90.56 382 GLU A N 1
ATOM 2983 C CA . GLU A 1 382 ? 45.130 -2.305 -63.091 1.00 90.56 382 GLU A CA 1
ATOM 2984 C C . GLU A 1 382 ? 46.071 -1.110 -63.286 1.00 90.56 382 GLU A C 1
ATOM 2986 O O . GLU A 1 382 ? 46.412 -0.777 -64.423 1.00 90.56 382 GLU A O 1
ATOM 2991 N N . VAL A 1 383 ? 46.586 -0.540 -62.191 1.00 94.81 383 VAL A N 1
ATOM 2992 C CA . VAL A 1 383 ? 47.563 0.560 -62.230 1.00 94.81 383 VAL A CA 1
ATOM 2993 C C . VAL A 1 383 ? 48.838 0.154 -62.976 1.00 94.81 383 VAL A C 1
ATOM 2995 O O . VAL A 1 383 ? 49.297 0.901 -63.844 1.00 94.81 383 VAL A O 1
ATOM 2998 N N . ASP A 1 384 ? 49.380 -1.036 -62.707 1.00 92.56 384 ASP A N 1
ATOM 2999 C CA . ASP A 1 384 ? 50.567 -1.546 -63.405 1.00 92.56 384 ASP A CA 1
ATOM 3000 C C . ASP A 1 384 ? 50.320 -1.732 -64.910 1.00 92.56 384 ASP A C 1
ATOM 3002 O O . ASP A 1 384 ? 51.183 -1.423 -65.740 1.00 92.56 384 ASP A O 1
ATOM 3006 N N . THR A 1 385 ? 49.147 -2.242 -65.295 1.00 90.75 385 THR A N 1
ATOM 3007 C CA . THR A 1 385 ? 48.783 -2.409 -66.709 1.00 90.75 385 THR A CA 1
ATOM 3008 C C . THR A 1 385 ? 48.562 -1.077 -67.412 1.00 90.75 385 THR A C 1
ATOM 3010 O O . THR A 1 385 ? 49.010 -0.926 -68.549 1.00 90.75 385 THR A O 1
ATOM 3013 N N . GLU A 1 386 ? 47.958 -0.092 -66.746 1.00 92.94 386 GLU A N 1
ATOM 3014 C CA . GLU A 1 386 ? 47.792 1.256 -67.292 1.00 92.94 386 GLU A CA 1
ATOM 3015 C C . GLU A 1 386 ? 49.154 1.932 -67.485 1.00 92.94 386 GLU A C 1
ATOM 3017 O O . GLU A 1 386 ? 49.399 2.536 -68.530 1.00 92.94 386 GLU A O 1
ATOM 3022 N N . PHE A 1 387 ? 50.091 1.760 -66.546 1.00 94.88 387 PHE A N 1
ATOM 3023 C CA . PHE A 1 387 ? 51.462 2.252 -66.699 1.00 94.88 387 PHE A CA 1
ATOM 3024 C C . PHE A 1 387 ? 52.165 1.619 -67.913 1.00 94.88 387 PHE A C 1
ATOM 3026 O O . PHE A 1 387 ? 52.688 2.332 -68.775 1.00 94.88 387 PHE A O 1
ATOM 3033 N N . LYS A 1 388 ? 52.096 0.287 -68.060 1.00 93.56 388 LYS A N 1
ATOM 3034 C CA . LYS A 1 388 ? 52.637 -0.428 -69.237 1.00 93.56 388 LYS A CA 1
ATOM 3035 C C . LYS A 1 388 ? 51.978 0.014 -70.544 1.00 93.56 388 LYS A C 1
ATOM 3037 O O . LYS A 1 388 ? 52.649 0.125 -71.575 1.00 93.56 388 LYS A O 1
ATOM 3042 N N . LEU A 1 389 ? 50.671 0.272 -70.521 1.00 92.25 389 LEU A N 1
ATOM 3043 C CA . LEU A 1 389 ? 49.928 0.776 -71.671 1.00 92.25 389 LEU A CA 1
ATOM 3044 C C . LEU A 1 389 ? 50.395 2.185 -72.047 1.00 92.25 389 LEU A C 1
ATOM 3046 O O . LEU A 1 389 ? 50.572 2.471 -73.232 1.00 92.25 389 LEU A O 1
ATOM 3050 N N . GLN A 1 390 ? 50.618 3.062 -71.068 1.00 93.25 390 GLN A N 1
ATOM 3051 C CA . GLN A 1 390 ? 51.153 4.402 -71.304 1.00 93.25 390 GLN A CA 1
ATOM 3052 C C . GLN A 1 390 ? 52.552 4.360 -71.917 1.00 93.25 390 GLN A C 1
ATOM 3054 O O . GLN A 1 390 ? 52.805 5.083 -72.882 1.00 93.25 390 GLN A O 1
ATOM 3059 N N . ASP A 1 391 ? 53.438 3.497 -71.427 1.00 93.31 391 ASP A N 1
ATOM 3060 C CA . ASP A 1 391 ? 54.778 3.341 -71.998 1.00 93.31 391 ASP A CA 1
ATOM 3061 C C . ASP A 1 391 ? 54.737 2.762 -73.417 1.00 93.31 391 ASP A C 1
ATOM 3063 O O . ASP A 1 391 ? 55.389 3.290 -74.319 1.00 93.31 391 ASP A O 1
ATOM 3067 N N . SER A 1 392 ? 53.877 1.772 -73.667 1.00 89.50 392 SER A N 1
ATOM 3068 C CA . SER A 1 392 ? 53.650 1.239 -75.019 1.00 89.50 392 SER A CA 1
ATOM 3069 C C . SER A 1 392 ? 53.093 2.306 -75.971 1.00 89.50 392 SER A C 1
ATOM 3071 O O . SER A 1 392 ? 53.522 2.397 -77.120 1.00 89.50 392 SER A O 1
ATOM 3073 N N . LYS A 1 393 ? 52.181 3.170 -75.499 1.00 92.88 393 LYS A N 1
ATOM 3074 C CA . LYS A 1 393 ? 51.662 4.317 -76.267 1.00 92.88 393 LYS A CA 1
ATOM 3075 C C . LYS A 1 393 ? 52.757 5.338 -76.594 1.00 92.88 393 LYS A C 1
ATOM 3077 O O . LYS A 1 393 ? 52.725 5.906 -77.684 1.00 92.88 393 LYS A O 1
ATOM 3082 N N . LYS A 1 394 ? 53.709 5.593 -75.685 1.00 94.06 394 LYS A N 1
ATOM 3083 C CA . LYS A 1 394 ? 54.867 6.469 -75.959 1.00 94.06 394 LYS A CA 1
ATOM 3084 C C . LYS A 1 394 ? 55.755 5.861 -77.044 1.00 94.06 394 LYS A C 1
ATOM 3086 O O . LYS A 1 394 ? 56.010 6.521 -78.044 1.00 94.06 394 LYS A O 1
ATOM 3091 N N . LEU A 1 395 ? 56.117 4.585 -76.898 1.00 92.50 395 LEU A N 1
ATOM 3092 C CA . LEU A 1 395 ? 56.912 3.859 -77.893 1.00 92.50 395 LEU A CA 1
ATOM 3093 C C . LEU A 1 395 ? 56.242 3.854 -79.270 1.00 92.50 395 LEU A C 1
ATOM 3095 O O . LEU A 1 395 ? 56.904 4.086 -80.278 1.00 92.50 395 LEU A O 1
ATOM 3099 N N . LEU A 1 396 ? 54.928 3.630 -79.323 1.00 89.75 396 LEU A N 1
ATOM 3100 C CA . LEU A 1 396 ? 54.167 3.669 -80.569 1.00 89.75 396 LEU A CA 1
ATOM 3101 C C . LEU A 1 396 ? 54.249 5.049 -81.235 1.00 89.75 396 LEU A C 1
ATOM 3103 O O . LEU A 1 396 ? 54.529 5.117 -82.428 1.00 89.75 396 LEU A O 1
ATOM 3107 N N . LYS A 1 397 ? 54.106 6.143 -80.474 1.00 93.62 397 LYS A N 1
ATOM 3108 C CA . LYS A 1 397 ? 54.294 7.508 -81.000 1.00 93.62 397 LYS A CA 1
ATOM 3109 C C . LYS A 1 397 ? 55.712 7.735 -81.533 1.00 93.62 397 LYS A C 1
ATOM 3111 O O . LYS A 1 397 ? 55.867 8.338 -82.594 1.00 93.62 397 LYS A O 1
ATOM 3116 N N . ASP A 1 398 ? 56.737 7.236 -80.845 1.00 92.12 398 ASP A N 1
ATOM 3117 C CA . ASP A 1 398 ? 58.131 7.357 -81.292 1.00 92.12 398 ASP A CA 1
ATOM 3118 C C . ASP A 1 398 ? 58.373 6.599 -82.606 1.00 92.12 398 ASP A C 1
ATOM 3120 O O . ASP A 1 398 ? 58.995 7.127 -83.534 1.00 92.12 398 ASP A O 1
ATOM 3124 N N . TRP A 1 399 ? 57.841 5.380 -82.730 1.00 90.00 399 TRP A N 1
ATOM 3125 C CA . TRP A 1 399 ? 57.904 4.601 -83.969 1.00 90.00 399 TRP A CA 1
ATOM 3126 C C . TRP A 1 399 ? 57.092 5.233 -85.098 1.00 90.00 399 TRP A C 1
ATOM 3128 O O . TRP A 1 399 ? 57.578 5.292 -86.226 1.00 90.00 399 TRP A O 1
ATOM 3138 N N . GLU A 1 400 ? 55.907 5.777 -84.821 1.00 89.25 400 GLU A N 1
ATOM 3139 C CA . GLU A 1 400 ? 55.132 6.547 -85.799 1.00 89.25 400 GLU A CA 1
ATOM 3140 C C . GLU A 1 400 ? 55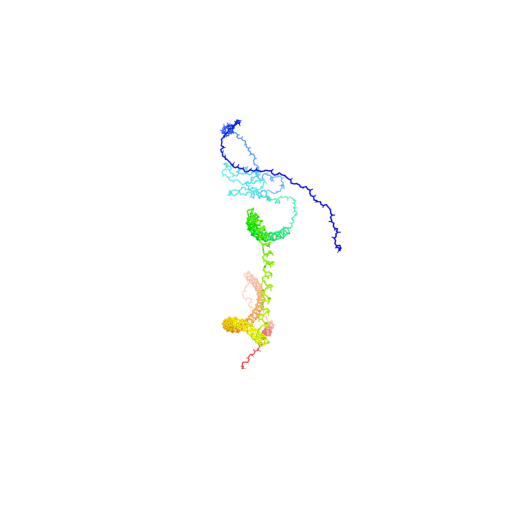.918 7.757 -86.320 1.00 89.25 400 GLU A C 1
ATOM 3142 O O . GLU A 1 400 ? 55.886 8.041 -87.521 1.00 89.25 400 GLU A O 1
ATOM 3147 N N . MET A 1 401 ? 56.648 8.463 -85.449 1.00 90.62 401 MET A N 1
ATOM 3148 C CA . MET A 1 401 ? 57.527 9.561 -85.860 1.00 90.62 401 MET A CA 1
ATOM 3149 C C . MET A 1 401 ? 58.680 9.072 -86.740 1.00 90.62 401 MET A C 1
ATOM 3151 O O . MET A 1 401 ? 58.936 9.681 -87.780 1.00 90.62 401 MET A O 1
ATOM 3155 N N . LYS A 1 402 ? 59.329 7.955 -86.386 1.00 92.88 402 LYS A N 1
ATOM 3156 C CA . LYS A 1 402 ? 60.380 7.342 -87.220 1.00 92.88 402 LYS A CA 1
ATOM 3157 C C . LYS A 1 402 ? 59.849 6.919 -88.586 1.00 92.88 402 LYS A C 1
ATOM 3159 O O . LYS A 1 402 ? 60.458 7.255 -89.592 1.00 92.88 402 LYS A O 1
ATOM 3164 N N . VAL A 1 403 ? 58.693 6.255 -88.645 1.00 88.12 403 VAL A N 1
ATOM 3165 C CA . VAL A 1 403 ? 58.043 5.859 -89.907 1.00 88.12 403 VAL A CA 1
ATOM 3166 C C . VAL A 1 403 ? 57.723 7.082 -90.760 1.00 88.12 403 VAL A C 1
ATOM 3168 O O . VAL A 1 403 ? 57.994 7.069 -91.957 1.00 88.12 403 VAL A O 1
ATOM 3171 N N . LYS A 1 404 ? 57.186 8.159 -90.171 1.00 90.75 404 LYS A N 1
ATOM 3172 C CA . LYS A 1 404 ? 56.974 9.429 -90.889 1.00 90.75 404 LYS A CA 1
ATOM 3173 C C . LYS A 1 404 ? 58.292 10.013 -91.407 1.00 90.75 404 LYS A C 1
ATOM 3175 O O . LYS A 1 404 ? 58.317 10.513 -92.526 1.00 90.75 404 LYS A O 1
ATOM 3180 N N . GLY A 1 405 ? 59.367 9.939 -90.621 1.00 90.44 405 GLY A N 1
ATOM 3181 C CA . GLY A 1 405 ? 60.711 10.358 -91.026 1.00 90.44 405 GLY A CA 1
ATOM 3182 C C . GLY A 1 405 ? 61.252 9.549 -92.207 1.00 90.44 405 GLY A C 1
ATOM 3183 O O . GLY A 1 405 ? 61.643 10.132 -93.212 1.00 90.44 405 GLY A O 1
ATOM 3184 N N . TYR A 1 406 ? 61.199 8.217 -92.132 1.00 89.56 406 TYR A N 1
ATOM 3185 C CA . TYR A 1 406 ? 61.640 7.334 -93.215 1.00 89.56 406 TYR A CA 1
ATOM 3186 C C . TYR A 1 406 ? 60.786 7.468 -94.475 1.00 89.56 406 TYR A C 1
ATOM 3188 O O . TYR A 1 406 ? 61.333 7.426 -95.569 1.00 89.56 406 TYR A O 1
ATOM 3196 N N . LYS A 1 407 ? 59.469 7.678 -94.346 1.00 89.12 407 LYS A N 1
ATOM 3197 C CA . LYS A 1 407 ? 58.602 7.977 -95.496 1.00 89.12 407 LYS A CA 1
ATOM 3198 C C . LYS A 1 407 ? 59.040 9.249 -96.212 1.00 89.12 407 LYS A C 1
ATOM 3200 O O . LYS A 1 407 ? 59.207 9.203 -97.417 1.00 89.12 407 LYS A O 1
ATOM 3205 N N . LYS A 1 408 ? 59.320 10.332 -95.475 1.00 89.38 408 LYS A N 1
ATOM 3206 C CA . LYS A 1 408 ? 59.861 11.566 -96.071 1.00 89.38 408 LYS A CA 1
ATOM 3207 C C . LYS A 1 408 ? 61.179 11.321 -96.804 1.00 89.38 408 LYS A C 1
ATOM 3209 O O . LYS A 1 408 ? 61.311 11.743 -97.938 1.00 89.38 408 LYS A O 1
ATOM 3214 N N . MET A 1 409 ? 62.115 10.592 -96.191 1.00 88.19 409 MET A N 1
ATOM 3215 C CA . MET A 1 409 ? 63.380 10.235 -96.852 1.00 88.19 409 MET A CA 1
ATOM 3216 C C . MET A 1 409 ? 63.157 9.408 -98.124 1.00 88.19 409 MET A C 1
ATOM 3218 O O . MET A 1 409 ? 63.861 9.589 -99.109 1.00 88.19 409 MET A O 1
ATOM 3222 N N . LEU A 1 410 ? 62.191 8.489 -98.106 1.00 83.50 410 LEU A N 1
ATOM 3223 C CA . LEU A 1 410 ? 61.850 7.667 -99.262 1.00 83.50 410 LEU A CA 1
ATOM 3224 C C . LEU A 1 410 ? 61.211 8.505 -100.376 1.00 83.50 410 LEU A C 1
ATOM 3226 O O . LEU A 1 410 ? 61.578 8.329 -101.534 1.00 83.50 410 LEU A O 1
ATOM 3230 N N . ASP A 1 411 ? 60.321 9.435 -100.026 1.00 85.81 411 ASP A N 1
ATOM 3231 C CA . ASP A 1 411 ? 59.735 10.402 -100.957 1.00 85.81 411 ASP A CA 1
ATOM 3232 C C . ASP A 1 411 ? 60.827 11.308 -101.561 1.00 85.81 411 ASP A C 1
ATOM 3234 O O . ASP A 1 411 ? 60.850 11.507 -102.773 1.00 85.81 411 ASP A O 1
ATOM 3238 N N . ASP A 1 412 ? 61.780 11.791 -100.755 1.00 86.44 412 ASP A N 1
ATOM 3239 C CA . ASP A 1 412 ? 62.922 12.596 -101.216 1.00 86.44 412 ASP A CA 1
ATOM 3240 C C . ASP A 1 412 ? 63.805 11.807 -102.200 1.00 86.44 412 ASP A C 1
ATOM 3242 O O . ASP A 1 412 ? 64.133 12.309 -103.275 1.00 86.44 412 ASP A O 1
ATOM 3246 N N . ILE A 1 413 ? 64.128 10.544 -101.889 1.00 84.38 413 ILE A N 1
ATOM 3247 C CA . ILE A 1 413 ? 64.876 9.655 -102.795 1.00 84.38 413 ILE A CA 1
ATOM 3248 C C . ILE A 1 413 ? 64.086 9.392 -104.081 1.00 84.38 413 ILE A C 1
ATOM 3250 O O . ILE A 1 413 ? 64.676 9.365 -105.156 1.00 84.38 413 ILE A O 1
ATOM 3254 N N . GLN A 1 414 ? 62.766 9.199 -104.010 1.00 81.19 414 GLN A N 1
ATOM 3255 C CA . GLN A 1 414 ? 61.927 9.035 -105.202 1.00 81.19 414 GLN A CA 1
ATOM 3256 C C . GLN A 1 414 ? 61.905 10.300 -106.061 1.00 81.19 414 GLN A C 1
ATOM 3258 O O . GLN A 1 414 ? 61.978 10.201 -107.285 1.00 81.19 414 GLN A O 1
ATOM 3263 N N . ILE A 1 415 ? 61.841 11.478 -105.437 1.00 82.88 415 ILE A N 1
ATOM 3264 C CA . ILE A 1 415 ? 61.941 12.770 -106.120 1.00 82.88 415 ILE A CA 1
ATOM 3265 C C . ILE A 1 415 ? 63.312 12.907 -106.787 1.00 82.88 415 ILE A C 1
ATOM 3267 O O . ILE A 1 415 ? 63.384 13.297 -107.951 1.00 82.88 415 ILE A O 1
ATOM 3271 N N . ASP A 1 416 ? 64.397 12.581 -106.090 1.00 79.25 416 ASP A N 1
ATOM 3272 C CA . ASP A 1 416 ? 65.747 12.657 -106.647 1.00 79.25 416 ASP A CA 1
ATOM 3273 C C . ASP A 1 416 ? 65.960 11.632 -107.763 1.00 79.25 416 ASP A C 1
ATOM 3275 O O . ASP A 1 416 ? 66.530 11.967 -108.799 1.00 79.25 416 ASP A O 1
ATOM 3279 N N . LEU A 1 417 ? 65.425 10.419 -107.629 1.00 77.31 417 LEU A N 1
ATOM 3280 C CA . LEU A 1 417 ? 65.442 9.413 -108.687 1.00 77.31 417 LEU A CA 1
ATOM 3281 C C . LEU A 1 417 ? 64.630 9.872 -109.905 1.00 77.31 417 LEU A C 1
ATOM 3283 O O . LEU A 1 417 ? 65.105 9.725 -111.027 1.00 77.31 417 LEU A O 1
ATOM 3287 N N . ALA A 1 418 ? 63.463 10.493 -109.711 1.00 75.19 418 ALA A N 1
ATOM 3288 C CA . ALA A 1 418 ? 62.693 11.102 -110.795 1.00 75.19 418 ALA A CA 1
ATOM 3289 C C . ALA A 1 418 ? 63.481 12.229 -111.485 1.00 75.19 418 ALA A C 1
ATOM 3291 O O . ALA A 1 418 ? 63.574 12.237 -112.709 1.00 75.19 418 ALA A O 1
ATOM 3292 N N . LYS A 1 419 ? 64.148 13.111 -110.725 1.00 78.31 419 LYS A N 1
ATOM 3293 C CA . LYS A 1 419 ? 65.045 14.137 -111.289 1.00 78.31 419 LYS A CA 1
ATOM 3294 C C . LYS A 1 419 ? 66.198 13.519 -112.074 1.00 78.31 419 LYS A C 1
ATOM 3296 O O . LYS A 1 419 ? 66.519 14.019 -113.145 1.00 78.31 419 LYS A O 1
ATOM 3301 N N . HIS A 1 420 ? 66.826 12.459 -111.564 1.00 72.88 420 HIS A N 1
ATOM 3302 C CA . HIS A 1 420 ? 67.900 11.751 -112.260 1.00 72.88 420 HIS A CA 1
ATOM 3303 C C . HIS A 1 420 ? 67.396 11.076 -113.540 1.00 72.88 420 HIS A C 1
ATOM 3305 O O . HIS A 1 420 ? 68.070 11.163 -114.561 1.00 72.88 420 HIS A O 1
ATOM 3311 N N . MET A 1 421 ? 66.204 10.478 -113.532 1.00 71.25 421 MET A N 1
ATOM 3312 C CA . MET A 1 421 ? 65.579 9.921 -114.736 1.00 71.25 421 MET A CA 1
ATOM 3313 C C . MET A 1 421 ? 65.241 11.015 -115.764 1.00 71.25 421 MET A C 1
ATOM 3315 O O . MET A 1 421 ? 65.529 10.841 -116.948 1.00 71.25 421 MET A O 1
ATOM 3319 N N . ASP A 1 422 ? 64.740 12.171 -115.322 1.00 67.00 422 ASP A N 1
ATOM 3320 C CA . ASP A 1 422 ? 64.513 13.351 -116.170 1.00 67.00 422 ASP A CA 1
ATOM 3321 C C . ASP A 1 422 ? 65.826 13.976 -116.681 1.00 67.00 422 ASP A C 1
ATOM 3323 O O . ASP A 1 422 ? 65.853 14.626 -117.729 1.00 67.00 422 ASP A O 1
ATOM 3327 N N . GLN A 1 423 ? 66.925 13.828 -115.937 1.00 62.25 423 GLN A N 1
ATOM 3328 C CA . GLN A 1 423 ? 68.266 14.250 -116.347 1.00 62.25 423 GLN A CA 1
ATOM 3329 C C . GLN A 1 423 ? 68.823 13.297 -117.417 1.00 62.25 423 GLN A C 1
ATOM 3331 O O . GLN A 1 423 ? 69.270 13.754 -118.463 1.00 62.25 423 GLN A O 1
ATOM 3336 N N . ILE A 1 424 ? 68.687 11.980 -117.224 1.00 61.25 424 ILE A N 1
ATOM 3337 C CA . ILE A 1 424 ? 69.088 10.944 -118.192 1.00 61.25 424 ILE A CA 1
ATOM 3338 C C . ILE A 1 424 ? 68.317 11.088 -119.515 1.00 61.25 424 ILE A C 1
ATOM 3340 O O . ILE A 1 424 ? 68.904 10.930 -120.585 1.00 61.25 424 ILE A O 1
ATOM 3344 N N . GLN A 1 425 ? 67.027 11.440 -119.470 1.00 58.84 425 GLN A N 1
ATOM 3345 C CA . GLN A 1 425 ? 66.243 11.720 -120.681 1.00 58.84 425 GLN A CA 1
ATOM 3346 C C . GLN A 1 425 ? 66.667 13.013 -121.396 1.00 58.84 425 GLN A C 1
ATOM 3348 O O . GLN A 1 425 ? 66.571 13.082 -122.621 1.00 58.84 425 GLN A O 1
ATOM 3353 N N . ARG A 1 426 ? 67.150 14.029 -120.666 1.00 58.16 426 ARG A N 1
ATOM 3354 C CA . ARG A 1 426 ? 67.670 15.281 -121.249 1.00 58.16 426 ARG A CA 1
ATOM 3355 C C . ARG A 1 426 ? 69.092 15.149 -121.803 1.00 58.16 426 ARG A C 1
ATOM 3357 O O . ARG A 1 426 ? 69.405 15.835 -122.771 1.00 58.16 426 ARG A O 1
ATOM 3364 N N . ASP A 1 427 ? 69.907 14.255 -121.244 1.00 54.22 427 ASP A N 1
ATOM 3365 C CA . ASP A 1 427 ? 71.321 14.078 -121.610 1.00 54.22 427 ASP A CA 1
ATOM 3366 C C . ASP A 1 427 ? 71.562 13.098 -122.781 1.00 54.22 427 ASP A C 1
ATOM 3368 O O . ASP A 1 427 ? 72.706 12.928 -123.194 1.00 54.22 427 ASP A O 1
ATOM 3372 N N . ALA A 1 428 ? 70.517 12.476 -123.351 1.00 54.53 428 ALA A N 1
ATOM 3373 C CA . ALA A 1 428 ? 70.597 11.593 -124.529 1.00 54.53 428 ALA A CA 1
ATOM 3374 C C . ALA A 1 428 ? 71.770 10.583 -124.477 1.00 54.53 428 ALA A C 1
ATOM 3376 O O . ALA A 1 428 ? 72.599 10.509 -125.386 1.00 54.53 428 ALA A O 1
ATOM 3377 N N . VAL A 1 429 ? 71.848 9.809 -123.390 1.00 44.38 429 VAL A N 1
ATOM 3378 C CA . VAL A 1 429 ? 72.890 8.790 -123.197 1.00 44.38 429 VAL A CA 1
ATOM 3379 C C . VAL A 1 429 ? 72.480 7.469 -123.858 1.00 44.38 429 VAL A C 1
ATOM 3381 O O . VAL A 1 429 ? 71.458 6.877 -123.519 1.00 44.38 429 VAL A O 1
ATOM 3384 N N . ASP A 1 430 ? 73.311 7.019 -124.798 1.00 45.66 430 ASP A N 1
ATOM 3385 C CA . ASP A 1 430 ? 73.202 5.768 -125.559 1.00 45.66 430 ASP A CA 1
ATOM 3386 C C . ASP A 1 430 ? 73.315 4.527 -124.632 1.00 45.66 430 ASP A C 1
ATOM 3388 O O . ASP A 1 430 ? 74.314 4.399 -123.910 1.00 45.66 430 ASP A O 1
ATOM 3392 N N . PRO A 1 431 ? 72.344 3.590 -124.631 1.00 53.09 431 PRO A N 1
ATOM 3393 C CA . PRO A 1 431 ? 72.276 2.485 -123.665 1.00 53.09 431 PRO A CA 1
ATOM 3394 C C . PRO A 1 431 ? 73.373 1.413 -123.828 1.00 53.09 431 PRO A C 1
ATOM 3396 O O . PRO A 1 431 ? 73.624 0.652 -122.892 1.00 53.09 431 PRO A O 1
ATOM 3399 N N . ASP A 1 432 ? 74.099 1.394 -124.948 1.00 50.97 432 ASP A N 1
ATOM 3400 C CA . ASP A 1 432 ? 75.066 0.331 -125.271 1.00 50.97 432 ASP A CA 1
ATOM 3401 C C . ASP A 1 432 ? 76.492 0.567 -124.726 1.00 50.97 432 ASP A C 1
ATOM 3403 O O . ASP A 1 432 ? 77.335 -0.330 -124.781 1.00 50.97 432 ASP A O 1
ATOM 3407 N N . LYS A 1 433 ? 76.794 1.739 -124.140 1.00 51.38 433 LYS A N 1
ATOM 3408 C CA . LYS A 1 433 ? 78.123 2.036 -123.546 1.00 51.38 433 LYS A CA 1
ATOM 3409 C C . LYS A 1 433 ? 78.192 1.954 -122.017 1.00 51.38 433 LYS A C 1
ATOM 3411 O O . LYS A 1 433 ? 79.290 2.008 -121.469 1.00 51.38 433 LYS A O 1
ATOM 3416 N N . LEU A 1 434 ? 77.062 1.777 -121.330 1.00 50.94 434 LEU A N 1
ATOM 3417 C CA . LEU A 1 434 ? 76.999 1.716 -119.861 1.00 50.94 434 LEU A CA 1
ATOM 3418 C C . LEU A 1 434 ? 77.062 0.276 -119.310 1.00 50.94 434 LEU A C 1
ATOM 3420 O O . LEU A 1 434 ? 77.464 0.070 -118.169 1.00 50.94 434 LEU A O 1
ATOM 3424 N N . GLN A 1 435 ? 76.734 -0.739 -120.120 1.00 50.94 435 GLN A N 1
ATOM 3425 C CA . GLN A 1 435 ? 76.839 -2.151 -119.717 1.00 50.94 435 GLN A CA 1
ATOM 3426 C C . GLN A 1 435 ? 78.270 -2.718 -119.769 1.00 50.94 435 GLN A C 1
ATOM 3428 O O . GLN A 1 435 ? 78.526 -3.739 -119.141 1.00 50.94 435 GLN A O 1
ATOM 3433 N N . ALA A 1 436 ? 79.215 -2.056 -120.446 1.00 47.59 436 ALA A N 1
ATOM 3434 C CA . ALA A 1 436 ? 80.598 -2.534 -120.568 1.00 47.59 436 ALA A CA 1
ATOM 3435 C C . ALA A 1 436 ? 81.539 -2.054 -119.440 1.00 47.59 436 ALA A C 1
ATOM 3437 O O . ALA A 1 436 ? 82.603 -2.633 -119.247 1.00 47.59 436 ALA A O 1
ATOM 3438 N N . THR A 1 437 ? 81.163 -1.026 -118.670 1.00 48.69 437 THR A N 1
ATOM 3439 C CA . THR A 1 437 ? 81.974 -0.476 -117.560 1.00 48.69 437 THR A CA 1
ATOM 3440 C C . THR A 1 437 ? 81.554 -0.972 -116.174 1.00 48.69 437 THR A C 1
ATOM 3442 O O . THR A 1 437 ? 82.266 -0.731 -115.203 1.00 48.69 437 THR A O 1
ATOM 3445 N N . LEU A 1 438 ? 80.443 -1.710 -116.066 1.00 49.25 438 LEU A N 1
ATOM 3446 C CA . LEU A 1 438 ? 79.977 -2.320 -114.812 1.00 49.25 438 LEU A CA 1
ATOM 3447 C C . LEU A 1 438 ? 80.545 -3.728 -114.557 1.00 49.25 438 LEU A C 1
ATOM 3449 O O . LEU A 1 438 ? 80.365 -4.264 -113.467 1.00 49.25 438 LEU A O 1
ATOM 3453 N N . THR A 1 439 ? 81.254 -4.320 -115.521 1.00 47.25 439 THR A N 1
ATOM 3454 C CA . THR A 1 439 ? 81.817 -5.677 -115.413 1.00 47.25 439 THR A CA 1
ATOM 3455 C C . THR A 1 439 ? 83.285 -5.748 -114.978 1.00 47.25 439 THR A C 1
ATOM 3457 O O . THR A 1 439 ? 83.778 -6.856 -114.810 1.00 47.25 439 THR A O 1
ATOM 3460 N N . ASP A 1 440 ? 83.971 -4.620 -114.730 1.00 39.03 440 ASP A N 1
ATOM 3461 C CA . ASP A 1 440 ? 85.437 -4.603 -114.524 1.00 39.03 440 ASP A CA 1
ATOM 3462 C C . ASP A 1 440 ? 85.937 -3.825 -113.284 1.00 39.03 440 ASP A C 1
ATOM 3464 O O . ASP A 1 440 ? 87.051 -3.302 -113.258 1.00 39.03 440 ASP A O 1
ATOM 3468 N N . ILE A 1 441 ? 85.153 -3.784 -112.199 1.00 41.22 441 ILE A N 1
ATOM 3469 C CA . ILE A 1 441 ? 85.667 -3.371 -110.879 1.00 41.22 441 ILE A CA 1
ATOM 3470 C C . ILE A 1 441 ? 85.546 -4.536 -109.895 1.00 41.22 441 ILE A C 1
ATOM 3472 O O . ILE A 1 441 ? 84.554 -4.717 -109.194 1.00 41.22 441 ILE A O 1
ATOM 3476 N N . SER A 1 442 ? 86.623 -5.314 -109.821 1.00 47.81 442 SER A N 1
ATOM 3477 C CA . SER A 1 442 ? 86.975 -6.088 -108.634 1.00 47.81 442 SER A CA 1
ATOM 3478 C C . SER A 1 442 ? 87.252 -5.126 -107.471 1.00 47.81 442 SER A C 1
ATOM 3480 O O . SER A 1 442 ? 88.332 -4.541 -107.409 1.00 47.81 442 SER A O 1
ATOM 3482 N N . MET A 1 443 ? 86.316 -5.014 -106.526 1.00 38.12 443 MET A N 1
ATOM 3483 C CA . MET A 1 443 ? 86.551 -4.474 -105.179 1.00 38.12 443 MET A CA 1
ATOM 3484 C C . MET A 1 443 ? 85.747 -5.283 -104.145 1.00 38.12 443 MET A C 1
ATOM 3486 O O . MET A 1 443 ? 84.589 -5.014 -103.859 1.00 38.12 443 MET A O 1
ATOM 3490 N N . ASN A 1 444 ? 86.348 -6.374 -103.674 1.00 46.50 444 ASN A N 1
ATOM 3491 C CA . ASN A 1 444 ? 86.621 -6.704 -102.266 1.00 46.50 444 ASN A CA 1
ATOM 3492 C C . ASN A 1 444 ? 85.811 -6.101 -101.080 1.00 46.50 444 ASN A C 1
ATOM 3494 O O . ASN A 1 444 ? 86.371 -6.036 -99.992 1.00 46.50 444 ASN A O 1
ATOM 3498 N N . ASP A 1 445 ? 84.511 -5.809 -101.181 1.00 43.75 445 ASP A N 1
ATOM 3499 C CA . ASP A 1 445 ? 83.681 -5.402 -100.018 1.00 43.75 445 ASP A CA 1
ATOM 3500 C C . ASP A 1 445 ? 82.548 -6.393 -99.674 1.00 43.75 445 ASP A C 1
ATOM 3502 O O . ASP A 1 445 ? 81.450 -6.038 -99.253 1.00 43.75 445 ASP A O 1
ATOM 3506 N N . VAL A 1 446 ? 82.830 -7.698 -99.758 1.00 45.22 446 VAL A N 1
ATOM 3507 C CA . VAL A 1 446 ? 81.946 -8.770 -99.233 1.00 45.22 446 VAL A CA 1
ATOM 3508 C C . VAL A 1 446 ? 82.019 -8.885 -97.690 1.00 45.22 446 VAL A C 1
ATOM 3510 O O . VAL A 1 446 ? 81.401 -9.759 -97.079 1.00 45.22 446 VAL A O 1
ATOM 3513 N N . ASN A 1 447 ? 82.735 -7.981 -97.015 1.00 55.69 447 ASN A N 1
ATOM 3514 C CA . ASN A 1 447 ? 82.907 -8.011 -95.559 1.00 55.69 447 ASN A CA 1
ATOM 3515 C C . ASN A 1 447 ? 81.775 -7.339 -94.767 1.00 55.69 447 ASN A C 1
ATOM 3517 O O . ASN A 1 447 ? 81.631 -7.639 -93.581 1.00 55.69 447 ASN A O 1
ATOM 3521 N N . ASP A 1 448 ? 80.927 -6.521 -95.391 1.00 56.84 448 ASP A N 1
ATOM 3522 C CA . ASP A 1 448 ? 79.860 -5.823 -94.661 1.00 56.84 448 ASP A CA 1
ATOM 3523 C C . ASP A 1 448 ? 78.578 -6.648 -94.531 1.00 56.84 448 ASP A C 1
ATOM 3525 O O . ASP A 1 448 ? 77.925 -6.597 -93.491 1.00 56.84 448 ASP A O 1
ATOM 3529 N N . LEU A 1 449 ? 78.257 -7.510 -95.503 1.00 58.16 449 LEU A N 1
ATOM 3530 C CA . LEU A 1 449 ? 77.088 -8.389 -95.390 1.00 58.16 449 LEU A CA 1
ATOM 3531 C C . LEU A 1 449 ? 77.313 -9.512 -94.364 1.00 58.16 449 LEU A C 1
ATOM 3533 O O . LEU A 1 449 ? 76.405 -9.843 -93.609 1.00 58.16 449 LEU A O 1
ATOM 3537 N N . LYS A 1 450 ? 78.534 -10.062 -94.279 1.00 63.00 450 LYS A N 1
ATOM 3538 C CA . LYS A 1 450 ? 78.890 -11.050 -93.244 1.00 63.00 450 LYS A CA 1
ATOM 3539 C C . LYS A 1 450 ? 78.910 -10.433 -91.846 1.00 63.00 450 LYS A C 1
ATOM 3541 O O . LYS A 1 450 ? 78.336 -11.023 -90.938 1.00 63.00 450 LYS A O 1
ATOM 3546 N N . ARG A 1 451 ? 79.464 -9.223 -91.686 1.00 63.97 451 ARG A N 1
ATOM 3547 C CA . ARG A 1 451 ? 79.393 -8.479 -90.415 1.00 63.97 451 ARG A CA 1
ATOM 3548 C C . ARG A 1 451 ? 77.965 -8.107 -90.036 1.00 63.97 451 ARG A C 1
ATOM 3550 O O . ARG A 1 451 ? 77.623 -8.202 -88.865 1.00 63.97 451 ARG A O 1
ATOM 3557 N N . ALA A 1 452 ? 77.122 -7.726 -90.996 1.00 65.56 452 ALA A N 1
ATOM 3558 C CA . ALA A 1 452 ? 75.713 -7.433 -90.743 1.00 65.56 452 ALA A CA 1
ATOM 3559 C C . ALA A 1 452 ? 74.938 -8.686 -90.311 1.00 65.56 452 ALA A C 1
ATOM 3561 O O . ALA A 1 452 ? 74.154 -8.614 -89.371 1.00 65.56 452 ALA A O 1
ATOM 3562 N N . VAL A 1 453 ? 75.194 -9.844 -90.928 1.00 69.19 453 VAL A N 1
ATOM 3563 C CA . VAL A 1 453 ? 74.584 -11.124 -90.527 1.00 69.19 453 VAL A CA 1
ATOM 3564 C C . VAL A 1 453 ? 75.081 -11.578 -89.148 1.00 69.19 453 VAL A C 1
ATOM 3566 O O . VAL A 1 453 ? 74.277 -12.035 -88.341 1.00 69.19 453 VAL A O 1
ATOM 3569 N N . GLU A 1 454 ? 76.363 -11.389 -88.822 1.00 71.00 454 GLU A N 1
ATOM 3570 C CA . GLU A 1 454 ? 76.904 -11.652 -87.477 1.00 71.00 454 GLU A CA 1
ATOM 3571 C C . GLU A 1 454 ? 76.343 -10.686 -86.420 1.00 71.00 454 GLU A C 1
ATOM 3573 O O . GLU A 1 454 ? 76.032 -11.107 -85.307 1.00 71.00 454 GLU A O 1
ATOM 3578 N N . MET A 1 455 ? 76.136 -9.410 -86.763 1.00 72.50 455 MET A N 1
ATOM 3579 C CA . MET A 1 455 ? 75.469 -8.435 -85.893 1.00 72.50 455 MET A CA 1
ATOM 3580 C C . MET A 1 455 ? 73.993 -8.764 -85.674 1.00 72.50 455 MET A C 1
ATOM 3582 O O . MET A 1 455 ? 73.504 -8.623 -84.557 1.00 72.50 455 MET A O 1
ATOM 3586 N N . VAL A 1 456 ? 73.281 -9.207 -86.713 1.00 73.25 456 VAL A N 1
ATOM 3587 C CA . VAL A 1 456 ? 71.887 -9.655 -86.597 1.00 73.25 456 VAL A CA 1
ATOM 3588 C C . VAL A 1 456 ? 71.814 -10.913 -85.733 1.00 73.25 456 VAL A C 1
ATOM 3590 O O . VAL A 1 456 ? 70.993 -10.952 -84.827 1.00 73.25 456 VAL A O 1
ATOM 3593 N N . ALA A 1 457 ? 72.727 -11.876 -85.896 1.00 75.81 457 ALA A N 1
ATOM 3594 C CA . ALA A 1 457 ? 72.799 -13.061 -85.037 1.00 75.81 457 ALA A CA 1
ATOM 3595 C C . ALA A 1 457 ? 73.141 -12.720 -83.571 1.00 75.81 457 ALA A C 1
ATOM 3597 O O . ALA A 1 457 ? 72.576 -13.311 -82.651 1.00 75.81 457 ALA A O 1
ATOM 3598 N N . LEU A 1 458 ? 74.024 -11.741 -83.333 1.00 75.00 458 LEU A N 1
ATOM 3599 C CA . LEU A 1 458 ? 74.323 -11.220 -81.993 1.00 75.00 458 LEU A CA 1
ATOM 3600 C C . LEU A 1 458 ? 73.122 -10.492 -81.375 1.00 75.00 458 LEU A C 1
ATOM 3602 O O . LEU A 1 458 ? 72.845 -10.684 -80.194 1.00 75.00 458 LEU A O 1
ATOM 3606 N N . LEU A 1 459 ? 72.385 -9.697 -82.154 1.00 75.00 459 LEU A N 1
ATOM 3607 C CA . LEU A 1 459 ? 71.170 -9.013 -81.699 1.00 75.00 459 LEU A CA 1
ATOM 3608 C C . LEU A 1 459 ? 70.013 -9.993 -81.458 1.00 75.00 459 LEU A C 1
ATOM 3610 O O . LEU A 1 459 ? 69.273 -9.828 -80.493 1.00 75.00 459 LEU A O 1
ATOM 3614 N N . GLU A 1 460 ? 69.876 -11.042 -82.269 1.00 71.81 460 GLU A N 1
ATOM 3615 C CA . GLU A 1 460 ? 68.915 -12.133 -82.059 1.00 71.81 460 GLU A CA 1
ATOM 3616 C C . GLU A 1 460 ? 69.262 -12.969 -80.816 1.00 71.81 460 GLU A C 1
ATOM 3618 O O . GLU A 1 460 ? 68.364 -13.346 -80.058 1.00 71.81 460 GLU A O 1
ATOM 3623 N N . ALA A 1 461 ? 70.551 -13.209 -80.546 1.00 73.12 461 ALA A N 1
ATOM 3624 C CA . ALA A 1 461 ? 71.009 -13.840 -79.308 1.00 73.12 461 ALA A CA 1
ATOM 3625 C C . ALA A 1 461 ? 70.752 -12.946 -78.081 1.00 73.12 461 ALA A C 1
ATOM 3627 O O . ALA A 1 461 ? 70.227 -13.431 -77.079 1.00 73.12 461 ALA A O 1
ATOM 3628 N N . GLN A 1 462 ? 71.018 -11.639 -78.182 1.00 66.25 462 GLN A N 1
ATOM 3629 C CA . GLN A 1 462 ? 70.704 -10.658 -77.135 1.00 66.25 462 GLN A CA 1
ATOM 3630 C C . GLN A 1 462 ? 69.194 -10.493 -76.910 1.00 66.25 462 GLN A C 1
ATOM 3632 O O . GLN A 1 462 ? 68.771 -10.237 -75.786 1.00 66.25 462 GLN A O 1
ATOM 3637 N N . LEU A 1 463 ? 68.357 -10.656 -77.938 1.00 63.06 463 LEU A N 1
ATOM 3638 C CA . LEU A 1 463 ? 66.896 -10.650 -77.799 1.00 63.06 463 LEU A CA 1
ATOM 3639 C C . LEU A 1 463 ? 66.365 -11.935 -77.146 1.00 63.06 463 LEU A C 1
ATOM 3641 O O . LEU A 1 463 ? 65.418 -11.852 -76.370 1.00 63.06 463 LEU A O 1
ATOM 3645 N N . LYS A 1 464 ? 66.994 -13.094 -77.388 1.00 64.12 464 LYS A N 1
ATOM 3646 C CA . LYS A 1 464 ? 66.701 -14.346 -76.661 1.00 64.12 464 LYS A CA 1
ATOM 3647 C C . LYS A 1 464 ? 67.149 -14.310 -75.198 1.00 64.12 464 LYS A C 1
ATOM 3649 O O . LYS A 1 464 ? 66.469 -14.870 -74.346 1.00 64.12 464 LYS A O 1
ATOM 3654 N N . GLU A 1 465 ? 68.269 -13.655 -74.890 1.00 58.59 465 GLU A N 1
ATOM 3655 C CA . GLU A 1 465 ? 68.724 -13.442 -73.505 1.00 58.59 465 GLU A CA 1
ATOM 3656 C C . GLU A 1 465 ? 67.855 -12.419 -72.751 1.00 58.59 465 GLU A C 1
ATOM 3658 O O . GLU A 1 465 ? 67.680 -12.532 -71.538 1.00 58.59 465 GLU A O 1
ATOM 3663 N N . ASN A 1 466 ? 67.263 -11.463 -73.477 1.00 52.09 466 ASN A N 1
ATOM 3664 C CA . ASN A 1 466 ? 66.330 -10.458 -72.964 1.00 52.09 466 ASN A CA 1
ATOM 3665 C C . ASN A 1 466 ? 64.854 -10.891 -73.026 1.00 52.09 466 ASN A C 1
ATOM 3667 O O . ASN A 1 466 ? 63.973 -10.030 -72.997 1.00 52.09 466 ASN A O 1
ATOM 3671 N N . GLU A 1 467 ? 64.546 -12.192 -73.061 1.00 46.69 467 GLU A N 1
ATOM 3672 C CA . GLU A 1 467 ? 63.209 -12.639 -72.664 1.00 46.69 467 GLU A CA 1
ATOM 3673 C C . GLU A 1 467 ? 63.014 -12.296 -71.178 1.00 46.69 467 GLU A C 1
ATOM 3675 O O . GLU A 1 467 ? 63.700 -12.858 -70.313 1.00 46.69 467 GLU A O 1
ATOM 3680 N N . PRO A 1 468 ? 62.107 -11.368 -70.822 1.00 46.41 468 PRO A N 1
ATOM 3681 C CA . PRO A 1 468 ? 61.862 -11.074 -69.426 1.00 46.41 468 PRO A CA 1
ATOM 3682 C C . PRO A 1 468 ? 61.307 -12.337 -68.769 1.00 46.41 468 PRO A C 1
ATOM 3684 O O . PRO A 1 468 ? 60.203 -12.787 -69.080 1.00 46.41 468 PRO A O 1
ATOM 3687 N N . LYS A 1 469 ? 62.067 -12.899 -67.822 1.00 45.91 469 LYS A N 1
ATOM 3688 C CA . LYS A 1 469 ? 61.559 -13.877 -66.858 1.00 45.91 469 LYS A CA 1
ATOM 3689 C C . LYS A 1 469 ? 60.411 -13.218 -66.095 1.00 45.91 469 LYS A C 1
ATOM 3691 O O . LYS A 1 469 ? 60.630 -12.561 -65.080 1.00 45.91 469 LYS A O 1
ATOM 3696 N N . LEU A 1 470 ? 59.183 -13.398 -66.574 1.00 44.78 470 LEU A N 1
ATOM 3697 C CA . LEU A 1 470 ? 57.960 -13.124 -65.825 1.00 44.78 470 LEU A CA 1
ATOM 3698 C C . LEU A 1 470 ? 57.842 -14.176 -64.716 1.00 44.78 470 LEU A C 1
ATOM 3700 O O . LEU A 1 470 ? 57.050 -15.113 -64.775 1.00 44.78 470 LEU A O 1
ATOM 3704 N N . GLY A 1 471 ? 58.692 -14.033 -63.702 1.00 36.78 471 GLY A N 1
ATOM 3705 C CA . GLY A 1 471 ? 58.556 -14.718 -62.432 1.00 36.78 471 GLY A CA 1
ATOM 3706 C C . GLY A 1 471 ? 57.364 -14.131 -61.692 1.00 36.78 471 GLY A C 1
ATOM 3707 O O . GLY A 1 471 ? 57.509 -13.175 -60.937 1.00 36.78 471 GLY A O 1
ATOM 3708 N N . PHE A 1 472 ? 56.185 -14.713 -61.896 1.00 35.88 472 PHE A N 1
ATOM 3709 C CA . PHE A 1 472 ? 55.058 -14.532 -60.990 1.00 35.88 472 PHE A CA 1
ATOM 3710 C C . PHE A 1 472 ? 55.439 -15.113 -59.622 1.00 35.88 472 PHE A C 1
ATOM 3712 O O . PHE A 1 472 ? 55.348 -16.315 -59.386 1.00 35.88 472 PHE A O 1
ATOM 3719 N N . HIS A 1 473 ? 55.884 -14.261 -58.700 1.00 41.12 473 HIS A N 1
ATOM 3720 C CA . HIS A 1 473 ? 55.852 -14.567 -57.274 1.00 41.12 473 HIS A CA 1
ATOM 3721 C C . HIS A 1 473 ? 54.429 -14.315 -56.769 1.00 41.12 473 HIS A C 1
ATOM 3723 O O . HIS A 1 473 ? 54.117 -13.246 -56.257 1.00 41.12 473 HIS A O 1
ATOM 3729 N N . CYS A 1 474 ? 53.561 -15.315 -56.907 1.00 33.88 474 CYS A N 1
ATOM 3730 C CA . CYS A 1 474 ? 52.358 -15.408 -56.091 1.00 33.88 474 CYS A CA 1
ATOM 3731 C C . CYS A 1 474 ? 52.616 -16.489 -55.035 1.00 33.88 474 CYS A C 1
ATOM 3733 O O . CYS A 1 474 ? 52.502 -17.685 -55.301 1.00 33.88 474 CYS A O 1
ATOM 3735 N N . ARG A 1 475 ? 53.056 -16.070 -53.841 1.00 33.09 475 ARG A N 1
ATOM 3736 C CA . ARG A 1 475 ? 53.024 -16.934 -52.655 1.00 33.09 475 ARG A CA 1
ATOM 3737 C C . ARG A 1 475 ? 51.560 -17.141 -52.292 1.00 33.09 475 ARG A C 1
ATOM 3739 O O . ARG A 1 475 ? 50.952 -16.269 -51.684 1.00 33.09 475 ARG A O 1
ATOM 3746 N N . ILE A 1 476 ? 51.025 -18.303 -52.637 1.00 39.38 476 ILE A N 1
ATOM 3747 C CA . ILE A 1 476 ? 49.830 -18.850 -52.000 1.00 39.38 476 ILE A CA 1
ATOM 3748 C C . ILE A 1 476 ? 50.284 -19.428 -50.651 1.00 39.38 476 ILE A C 1
ATOM 3750 O O . ILE A 1 476 ? 51.103 -20.352 -50.655 1.00 39.38 476 ILE A O 1
ATOM 3754 N N . PRO A 1 477 ? 49.805 -18.943 -49.494 1.00 39.81 477 PRO A N 1
ATOM 3755 C CA . PRO A 1 477 ? 49.903 -19.720 -48.274 1.00 39.81 477 PRO A CA 1
ATOM 3756 C C . PRO A 1 477 ? 48.829 -20.813 -48.314 1.00 39.81 477 PRO A C 1
ATOM 3758 O O . PRO A 1 477 ? 47.630 -20.547 -48.283 1.00 39.81 477 PRO A O 1
ATOM 3761 N N . HIS A 1 478 ? 49.277 -22.062 -48.407 1.00 36.00 478 HIS A N 1
ATOM 3762 C CA . HIS A 1 478 ? 48.488 -23.209 -47.986 1.00 36.00 478 HIS A CA 1
ATOM 3763 C C . HIS A 1 478 ? 48.400 -23.205 -46.456 1.00 36.00 478 HIS A C 1
ATOM 3765 O O . HIS A 1 478 ? 49.376 -23.538 -45.790 1.00 36.00 478 HIS A O 1
ATOM 3771 N N . GLU A 1 479 ? 47.216 -22.937 -45.915 1.00 34.69 479 GLU A N 1
ATOM 3772 C CA . GLU A 1 479 ? 46.763 -23.615 -44.703 1.00 34.69 479 GLU A CA 1
ATOM 3773 C C . GLU A 1 479 ? 45.649 -24.579 -45.103 1.00 34.69 479 GLU A C 1
ATOM 3775 O O . GLU A 1 479 ? 44.543 -24.197 -45.476 1.00 34.69 479 GLU A O 1
ATOM 3780 N N . ARG A 1 480 ? 46.000 -25.868 -45.096 1.00 36.84 480 ARG A N 1
ATOM 3781 C CA . ARG A 1 480 ? 45.042 -26.965 -45.125 1.00 36.84 480 ARG A CA 1
ATOM 3782 C C . ARG A 1 480 ? 44.444 -27.098 -43.734 1.00 36.84 480 ARG A C 1
ATOM 3784 O O . ARG A 1 480 ? 45.143 -27.459 -42.791 1.00 36.84 480 ARG A O 1
ATOM 3791 N N . THR A 1 481 ? 43.136 -26.934 -43.659 1.00 37.75 481 THR A N 1
ATOM 3792 C CA . THR A 1 481 ? 42.291 -27.662 -42.719 1.00 37.75 481 THR A CA 1
ATOM 3793 C C . THR A 1 481 ? 42.392 -29.152 -43.064 1.00 37.75 481 THR A C 1
ATOM 3795 O O . THR A 1 481 ? 42.046 -29.563 -44.172 1.00 37.75 481 THR A O 1
ATOM 3798 N N . VAL A 1 482 ? 42.896 -29.967 -42.136 1.00 39.38 482 VAL A N 1
ATOM 3799 C CA . VAL A 1 482 ? 42.615 -31.406 -42.113 1.00 39.38 482 VAL A CA 1
ATOM 3800 C C . VAL A 1 482 ? 41.440 -31.585 -41.170 1.00 39.38 482 VAL A C 1
ATOM 3802 O O . VAL A 1 482 ? 41.535 -31.300 -39.981 1.00 39.38 482 VAL A O 1
ATOM 3805 N N . VAL A 1 483 ? 40.329 -32.021 -41.749 1.00 42.41 483 VAL A N 1
ATOM 3806 C CA . VAL A 1 483 ? 39.205 -32.617 -41.040 1.00 42.41 483 VAL A CA 1
ATOM 3807 C C . VAL A 1 483 ? 39.607 -34.043 -40.668 1.00 42.41 483 VAL A C 1
ATOM 3809 O O . VAL A 1 483 ? 39.828 -34.869 -41.557 1.00 42.41 483 VAL A O 1
ATOM 3812 N N . GLN A 1 484 ? 39.679 -34.313 -39.368 1.00 36.56 484 GLN A N 1
ATOM 3813 C CA . GLN A 1 484 ? 38.965 -35.425 -38.742 1.00 36.56 484 GLN A CA 1
ATOM 3814 C C . GLN A 1 484 ? 38.567 -35.030 -37.324 1.00 36.56 484 GLN A C 1
ATOM 3816 O O . GLN A 1 484 ? 39.446 -34.503 -36.605 1.00 36.56 484 GLN A O 1
#

pLDDT: mean 75.13, std 23.28, range [24.75, 98.0]

Radius of gyration: 72.64 Å; chains: 1; bounding box: 132×109×209 Å

Secondary structure (DSSP, 8-state):
--S------S-------------------------------SSSTTSSSSSSSS--------PPBTTGGGTTS--S-HHHHHHHHHHH-SEEEESSHHHHHHHHT-SSSSPPEEEETT--EE-TTS-EEPPPSS----SS-S-PPPPPPHHHHHHHHHHHHHHHHHHHHHHHHHHHHHHHHHHHHHHHHHHHHHHHHHHHHHHHHHHHHHHHHHHHHSPPHHHHHHHHHHHHHHHHHHHHHHHHHHHHHHHHHHHHHHHHHHHHHTHHHHHHHHHHHHHHHHHHHHHHHHHHHHHHHHHHHHHHHHHHHHHHHHHHHHHHHHHHHHHHHHHHHHHHHHHHHHHHHHHHHHHHHHHHHHHHHHHHHHHHHHHHHHHHHHHHHHHHHHHHHHHHHHHHHHHHHHHHHHHHHHHHHHHHHHHHHHHHHHTT--GGGTSSSSS------THHHHHHHHHHHHHHHHHHHT------------------

Organism: Vanilla planifolia (NCBI:txid51239)